Protein 5HYD (pdb70)

Nearest PDB structures (foldseek):
  5hyd-assembly1_A  TM=1.011E+00  e=3.038E-15  Homo sapiens
  5hyd-assembly1_B  TM=9.379E-01  e=7.187E-14  Homo sapiens
  2llt-assembly1_B  TM=8.221E-01  e=1.854E-07  Homo sapiens
  2llu-assembly1_A  TM=7.651E-01  e=1.278E-07  Homo sapiens
  2rgi-assembly1_B  TM=8.292E-01  e=1.339E-05  Homo sapiens

InterPro domains:
  IPR001751 S100/Calcium binding protein 7/8-like, conserved site [PS00303] (58-79)
  IPR002048 EF-hand domain [PS50222] (50-85)
  IPR002048 EF-hand domain [SM00054] (54-82)
  IPR011992 EF-hand domain pair [SSF47473] (3-92)
  IPR013787 S100/CaBP-9k-type, calcium binding, subdomain [PF01023] (5-49)
  IPR013787 S100/CaBP-9k-type, calcium binding, subdomain [SM01394] (5-47)
  IPR018247 EF-Hand 1, calcium-binding site [PS00018] (63-75)

Solvent-accessible surface area: 19650 Å² total; per-residue (Å²): 129,30,95,0,30,100,7,0,93,27,0,22,80,0,0,31,64,29,25,18,86,143,59,127,68,2,60,0,10,27,28,36,0,52,67,0,0,57,157,17,10,46,115,3,105,53,0,27,155,92,30,132,109,0,49,99,30,7,88,66,5,71,82,54,123,114,79,86,1,44,3,48,66,0,0,62,35,0,15,50,0,17,74,15,5,80,98,35,49,81,108,58,130,156,145,205,113,40,104,0,21,89,7,0,70,32,0,32,105,0,0,56,115,39,37,32,204,128,48,157,187,71,70,0,7,27,22,38,0,40,79,0,0,61,168,15,11,68,120,3,85,47,6,18,94,33,9,41,17,0,40,108,22,5,115,63,2,84,84,55,124,112,84,70,3,56,8,30,77,0,0,19,26,0,0,10,0,25,29,8,32,110,6,56,1,10,59,57,26,80,194,122,37,89,0,24,93,6,0,63,39,0,11,148,4,0,58,159,31,15,65,89,154,30,197,106,74,70,0,0,35,17,22,0,54,67,0,0,56,164,18,14,47,131,2,91,57,3,33,163,124,4,100,24,1,45,108,26,7,91,68,2,75,78,50,124,90,85,56,6,47,9,28,71,0,0,5,16,0,0,2,4,9,10,4,14,54,47,56,31,8,91,52,15,166,138,33,120,0,21,96,4,2,34,37,0,3,134,2,0,16,99,31,16,18,154,98,72,160,64,13,50,0,12,24,25,34,0,39,75,0,0,71,156,12,12,50,116,6,105,41,0,40,158,92,30,152,98,0,48,126,43,17,82,78,2,75,85,51,113,126,85,93,1,37,1,23,80,0,0,73,26,0,4,36,0,22,65,15,9,89,93,43,43,65,101,53,112,150,141,180

Foldseek 3Di:
DDPVVVVVVVVLVLVCVLADPPDDRQKHFLLSLLVSCVPPPDPLVVLCVVDVVNVVVNVVCVVRRGDMDGNVVSVVVVVVSNVSSVVVVVVVVVVD/DDPVVVVVVVLLVLQVVLADDVDDRQKHFLQSLLVSQCPPPPNLVVLCVVDVVSVVSSVVSVVRVGDMDGNVVSVVVVVVSVCSSPPPVVVVVVD/DDVVVVVVVVLQVLQCVLVPDPDPALKHFLLSLLVSCCPPDDPLVVLCVVDVVSVVSVVVSVVRVGDMDGNVVSVVVVVVCCVSSPVDPCPVPD/DDPVVVVVVVLQVLVCVLQDDDDDRQKAALLSLVVSQCPVDPPLVVLCVVFPVNVVVNVVSVVRRGDMDGNVRSVVVVVVSVVSVVVVVVVVVVVD

Structure (mmCIF, N/CA/C/O backbone):
data_5HYD
#
_entry.id   5HYD
#
_cell.length_a   34.326
_cell.length_b   96.948
_cell.length_c   115.572
_cell.angle_alpha   90.00
_cell.angle_beta   90.00
_cell.angle_gamma   90.00
#
_symmetry.space_group_name_H-M   'P 21 21 21'
#
loop_
_entity.id
_entity.type
_entity.pdbx_description
1 polymer 'Protein S100-Z'
2 water water
#
loop_
_atom_site.group_PDB
_atom_site.id
_atom_site.type_symbol
_atom_site.label_atom_id
_atom_site.label_alt_id
_atom_site.label_comp_id
_atom_site.label_asym_id
_atom_site.label_entity_id
_atom_site.label_seq_id
_atom_site.pdbx_PDB_ins_code
_atom_site.Cartn_x
_atom_site.Cartn_y
_atom_site.Cartn_z
_atom_site.occupancy
_atom_site.B_iso_or_equiv
_atom_site.auth_seq_id
_atom_site.auth_comp_id
_atom_site.auth_asym_id
_atom_site.auth_atom_id
_atom_site.pdbx_PDB_model_num
ATOM 1 N N . PRO A 1 2 ? 22.960 -39.253 -17.743 1.00 54.43 2 PRO A N 1
ATOM 2 C CA . PRO A 1 2 ? 24.304 -39.783 -17.492 1.00 53.18 2 PRO A CA 1
ATOM 3 C C . PRO A 1 2 ? 24.559 -40.005 -16.008 1.00 49.04 2 PRO A C 1
ATOM 4 O O . PRO A 1 2 ? 23.787 -39.523 -15.179 1.00 57.75 2 PRO A O 1
ATOM 8 N N . THR A 1 3 ? 25.624 -40.730 -15.678 1.00 51.92 3 THR A N 1
ATOM 9 C CA . THR A 1 3 ? 25.962 -40.967 -14.283 1.00 42.76 3 THR A CA 1
ATOM 10 C C . THR A 1 3 ? 26.552 -39.704 -13.662 1.00 46.78 3 THR A C 1
ATOM 11 O O . THR A 1 3 ? 26.736 -38.677 -14.318 1.00 37.98 3 THR A O 1
ATOM 15 N N . GLN A 1 4 ? 26.870 -39.801 -12.370 1.00 53.90 4 GLN A N 1
ATOM 16 C CA . GLN A 1 4 ? 27.444 -38.670 -11.652 1.00 48.95 4 GLN A CA 1
ATOM 17 C C . GLN A 1 4 ? 28.842 -38.348 -12.161 1.00 40.86 4 GLN A C 1
ATOM 18 O O . GLN A 1 4 ? 29.186 -37.175 -12.347 1.00 41.69 4 GLN A O 1
ATOM 24 N N . LEU A 1 5 ? 29.665 -39.375 -12.389 1.00 39.56 5 LEU A N 1
ATOM 25 C CA . LEU A 1 5 ? 31.016 -39.126 -12.879 1.00 42.87 5 LEU A CA 1
ATOM 26 C C . LEU A 1 5 ? 30.991 -38.473 -14.256 1.00 43.42 5 LEU A C 1
ATOM 27 O O . LEU A 1 5 ? 31.737 -37.522 -14.512 1.00 44.68 5 LEU A O 1
ATOM 32 N N . GLU A 1 6 ? 30.129 -38.961 -15.154 1.00 38.65 6 GLU A N 1
ATOM 33 C CA . GLU A 1 6 ? 30.082 -38.400 -16.500 1.00 35.89 6 GLU A CA 1
ATOM 34 C C . GLU A 1 6 ? 29.588 -36.958 -16.492 1.00 36.40 6 GLU A C 1
ATOM 35 O O . GLU A 1 6 ? 30.074 -36.133 -17.274 1.00 41.96 6 GLU A O 1
ATOM 41 N N . MET A 1 7 ? 28.638 -36.629 -15.615 1.00 38.46 7 MET A N 1
ATOM 42 C CA . MET A 1 7 ? 28.143 -35.257 -15.556 1.00 40.80 7 MET A CA 1
ATOM 43 C C . MET A 1 7 ? 29.195 -34.314 -14.981 1.00 42.20 7 MET A C 1
ATOM 44 O O . MET A 1 7 ? 29.304 -33.161 -15.413 1.00 44.16 7 MET A O 1
ATOM 49 N N . ALA A 1 8 ? 29.984 -34.789 -14.014 1.00 27.43 8 ALA A N 1
ATOM 50 C CA . ALA A 1 8 ? 31.091 -33.984 -13.508 1.00 36.06 8 ALA A CA 1
ATOM 51 C C . ALA A 1 8 ? 32.142 -33.771 -14.585 1.00 30.35 8 ALA A C 1
ATOM 52 O O . ALA A 1 8 ? 32.661 -32.661 -14.745 1.00 32.47 8 ALA A O 1
ATOM 54 N N . MET A 1 9 ? 32.469 -34.830 -15.331 1.00 35.12 9 MET A N 1
ATOM 55 C CA . MET A 1 9 ? 33.455 -34.724 -16.402 1.00 25.08 9 MET A CA 1
ATOM 56 C C . MET A 1 9 ? 32.980 -33.788 -17.504 1.00 33.51 9 MET A C 1
ATOM 57 O O . MET A 1 9 ? 33.772 -33.012 -18.051 1.00 38.86 9 MET A O 1
ATOM 62 N N . ASP A 1 10 ? 31.690 -33.850 -17.851 1.00 34.41 10 ASP A N 1
ATOM 63 C CA . ASP A 1 10 ? 31.160 -32.949 -18.869 1.00 40.90 10 ASP A CA 1
ATOM 64 C C . ASP A 1 10 ? 31.279 -31.499 -18.427 1.00 38.63 10 ASP A C 1
ATOM 65 O O . ASP A 1 10 ? 31.634 -30.620 -19.223 1.00 35.88 10 ASP A O 1
ATOM 70 N N . THR A 1 11 ? 30.988 -31.229 -17.156 1.00 34.44 11 THR A N 1
ATOM 71 C CA . THR A 1 11 ? 31.072 -29.862 -16.653 1.00 28.56 11 THR A CA 1
ATOM 72 C C . THR A 1 11 ? 32.500 -29.344 -16.710 1.00 25.06 11 THR A C 1
ATOM 73 O O . THR A 1 11 ? 32.739 -28.184 -17.071 1.00 31.23 11 THR A O 1
ATOM 77 N N . MET A 1 12 ? 33.471 -30.199 -16.403 1.00 24.43 12 MET A N 1
ATOM 78 C CA . MET A 1 12 ? 34.849 -29.740 -16.351 1.00 36.01 12 MET A CA 1
ATOM 79 C C . MET A 1 12 ? 35.433 -29.556 -17.747 1.00 29.55 12 MET A C 1
ATOM 80 O O . MET A 1 12 ? 36.220 -28.633 -17.980 1.00 36.67 12 MET A O 1
ATOM 85 N N . ILE A 1 13 ? 35.065 -30.423 -18.688 1.00 41.37 13 ILE A N 1
ATOM 86 C CA . ILE A 1 13 ? 35.530 -30.244 -20.061 1.00 24.36 13 ILE A CA 1
ATOM 87 C C . ILE A 1 13 ? 34.923 -28.983 -20.662 1.00 29.14 13 ILE A C 1
ATOM 88 O O . ILE A 1 13 ? 35.620 -28.187 -21.310 1.00 28.45 13 ILE A O 1
ATOM 93 N N . ARG A 1 14 ? 33.626 -28.772 -20.441 1.00 24.64 14 ARG A N 1
ATOM 94 C CA . ARG A 1 14 ? 32.973 -27.534 -20.857 1.00 33.07 14 ARG A CA 1
ATOM 95 C C . ARG A 1 14 ? 33.688 -26.313 -20.288 1.00 37.62 14 ARG A C 1
ATOM 96 O O . ARG A 1 14 ? 34.027 -25.377 -21.023 1.00 44.24 14 ARG A O 1
ATOM 104 N N . ILE A 1 15 ? 33.923 -26.300 -18.973 1.00 37.61 15 ILE A N 1
ATOM 105 C CA . ILE A 1 15 ? 34.536 -25.130 -18.345 1.00 38.75 15 ILE A CA 1
ATOM 106 C C . ILE A 1 15 ? 35.964 -24.947 -18.847 1.00 25.39 15 ILE A C 1
ATOM 107 O O . ILE A 1 15 ? 36.438 -23.819 -19.023 1.00 42.28 15 ILE A O 1
ATOM 112 N N . PHE A 1 16 ? 36.667 -26.051 -19.089 1.00 25.05 16 PHE A N 1
ATOM 113 C CA . PHE A 1 16 ? 38.015 -25.978 -19.643 1.00 32.83 16 PHE A CA 1
ATOM 114 C C . PHE A 1 16 ? 38.012 -25.248 -20.982 1.00 47.12 16 PHE A C 1
ATOM 115 O O . PHE A 1 16 ? 38.781 -24.302 -21.191 1.00 49.82 16 PHE A O 1
ATOM 123 N N . HIS A 1 17 ? 37.130 -25.656 -21.894 1.00 31.53 17 HIS A N 1
ATOM 124 C CA . HIS A 1 17 ? 37.149 -25.099 -23.240 1.00 42.35 17 HIS A CA 1
ATOM 125 C C . HIS A 1 17 ? 36.433 -23.765 -23.345 1.00 43.24 17 HIS A C 1
ATOM 126 O O . HIS A 1 17 ? 36.538 -23.111 -24.388 1.00 57.22 17 HIS A O 1
ATOM 133 N N . ARG A 1 18 ? 35.723 -23.344 -22.296 1.00 42.55 18 ARG A N 1
ATOM 134 C CA . ARG A 1 18 ? 35.196 -21.984 -22.261 1.00 38.96 18 ARG A CA 1
ATOM 135 C C . ARG A 1 18 ? 36.319 -20.956 -22.320 1.00 38.40 18 ARG A C 1
ATOM 136 O O . ARG A 1 18 ? 36.127 -19.849 -22.837 1.00 47.16 18 ARG A O 1
ATOM 144 N N . TYR A 1 19 ? 37.496 -21.306 -21.809 1.00 42.10 19 TYR A N 1
ATOM 145 C CA . TYR A 1 19 ? 38.632 -20.398 -21.764 1.00 39.32 19 TYR A CA 1
ATOM 146 C C . TYR A 1 19 ? 39.680 -20.730 -22.818 1.00 36.54 19 TYR A C 1
ATOM 147 O O . TYR A 1 19 ? 40.747 -20.106 -22.840 1.00 48.17 19 TYR A O 1
ATOM 156 N N . SER A 1 20 ? 39.381 -21.674 -23.710 1.00 50.24 20 SER A N 1
ATOM 157 C CA . SER A 1 20 ? 40.302 -22.068 -24.768 1.00 60.17 20 SER A CA 1
ATOM 158 C C . SER A 1 20 ? 40.295 -21.063 -25.912 1.00 56.33 20 SER A C 1
ATOM 159 O O . SER A 1 20 ? 39.248 -20.527 -26.283 1.00 53.57 20 SER A O 1
ATOM 162 N N . GLY A 1 21 ? 41.478 -20.814 -26.470 1.00 73.48 21 GLY A N 1
ATOM 163 C CA . GLY A 1 21 ? 41.564 -20.035 -27.689 1.00 90.96 21 GLY A CA 1
ATOM 164 C C . GLY A 1 21 ? 41.078 -20.826 -28.889 1.00 96.61 21 GLY A C 1
ATOM 165 O O . GLY A 1 21 ? 41.191 -22.051 -28.947 1.00 98.66 21 GLY A O 1
ATOM 166 N N . LYS A 1 22 ? 40.527 -20.104 -29.869 1.00 98.30 22 LYS A N 1
ATOM 167 C CA . LYS A 1 22 ? 39.859 -20.757 -30.991 1.00 96.47 22 LYS A CA 1
ATOM 168 C C . LYS A 1 22 ? 40.830 -21.467 -31.923 1.00 96.31 22 LYS A C 1
ATOM 169 O O . LYS A 1 22 ? 40.400 -22.307 -32.723 1.00 95.70 22 LYS A O 1
ATOM 175 N N . GLU A 1 23 ? 42.122 -21.156 -31.828 1.00 102.17 23 GLU A N 1
ATOM 176 C CA . GLU A 1 23 ? 43.141 -21.761 -32.673 1.00 109.63 23 GLU A CA 1
ATOM 177 C C . GLU A 1 23 ? 43.856 -22.926 -32.010 1.00 100.24 23 GLU A C 1
ATOM 178 O O . GLU A 1 23 ? 44.578 -23.659 -32.694 1.00 107.39 23 GLU A O 1
ATOM 184 N N . ARG A 1 24 ? 43.662 -23.124 -30.712 1.00 85.42 24 ARG A N 1
ATOM 185 C CA . ARG A 1 24 ? 44.447 -24.094 -29.972 1.00 78.76 24 ARG A CA 1
ATOM 186 C C . ARG A 1 24 ? 43.921 -25.504 -30.174 1.00 72.98 24 ARG A C 1
ATOM 187 O O . ARG A 1 24 ? 42.711 -25.720 -30.301 1.00 67.20 24 ARG A O 1
ATOM 195 N N . LYS A 1 25 ? 44.848 -26.461 -30.204 1.00 74.53 25 LYS A N 1
ATOM 196 C CA . LYS A 1 25 ? 44.490 -27.872 -30.167 1.00 82.10 25 LYS A CA 1
ATOM 197 C C . LYS A 1 25 ? 43.605 -28.147 -28.958 1.00 88.99 25 LYS A C 1
ATOM 198 O O . LYS A 1 25 ? 43.887 -27.682 -27.851 1.00 106.88 25 LYS A O 1
ATOM 204 N N . ARG A 1 26 ? 42.524 -28.896 -29.178 1.00 69.03 26 ARG A N 1
ATOM 205 C CA . ARG A 1 26 ? 41.593 -29.197 -28.100 1.00 60.38 26 ARG A CA 1
ATOM 206 C C . ARG A 1 26 ? 42.314 -29.867 -26.935 1.00 66.96 26 ARG A C 1
ATOM 207 O O . ARG A 1 26 ? 43.303 -30.584 -27.116 1.00 72.77 26 ARG A O 1
ATOM 215 N N . PHE A 1 27 ? 41.805 -29.606 -25.728 1.00 56.99 27 PHE A N 1
ATOM 216 C CA . PHE A 1 27 ? 42.351 -30.113 -24.469 1.00 53.35 27 PHE A CA 1
ATOM 217 C C . PHE A 1 27 ? 43.718 -29.508 -24.149 1.00 50.51 27 PHE A C 1
ATOM 218 O O . PHE A 1 27 ? 44.556 -30.144 -23.502 1.00 44.95 27 PHE A O 1
ATOM 226 N N . LYS A 1 28 ? 43.947 -28.273 -24.597 1.00 40.93 28 LYS A N 1
ATOM 227 C CA . LYS A 1 28 ? 45.133 -27.510 -24.241 1.00 45.42 28 LYS A CA 1
ATOM 228 C C . LYS A 1 28 ? 44.733 -26.061 -24.001 1.00 43.80 28 LYS A C 1
ATOM 229 O O . LYS A 1 28 ? 43.792 -25.548 -24.612 1.00 40.56 28 LYS A O 1
ATOM 235 N N . LEU A 1 29 ? 45.446 -25.411 -23.087 1.00 46.72 29 LEU A N 1
ATOM 236 C CA . LEU A 1 29 ? 45.258 -23.994 -22.809 1.00 47.75 29 LEU A CA 1
ATOM 237 C C . LEU A 1 29 ? 46.615 -23.327 -22.696 1.00 42.05 29 LEU A C 1
ATOM 238 O O . LEU A 1 29 ? 47.619 -23.980 -22.405 1.00 45.44 29 LEU A O 1
ATOM 243 N N . SER A 1 30 ? 46.629 -22.014 -22.906 1.00 33.41 30 SER A N 1
ATOM 244 C CA . SER A 1 30 ? 47.785 -21.232 -22.504 1.00 54.87 30 SER A CA 1
ATOM 245 C C . SER A 1 30 ? 47.691 -20.909 -21.018 1.00 52.18 30 SER A C 1
ATOM 246 O O . SER A 1 30 ? 46.600 -20.816 -20.447 1.00 44.11 30 SER A O 1
ATOM 249 N N . LYS A 1 31 ? 48.850 -20.769 -20.377 1.00 49.88 31 LYS A N 1
ATOM 250 C CA . LYS A 1 31 ? 48.845 -20.491 -18.948 1.00 47.26 31 LYS A CA 1
ATOM 251 C C . LYS A 1 31 ? 48.139 -19.182 -18.635 1.00 44.04 31 LYS A C 1
ATOM 252 O O . LYS A 1 31 ? 47.515 -19.067 -17.573 1.00 41.81 31 LYS A O 1
ATOM 258 N N . GLY A 1 32 ? 48.194 -18.208 -19.545 1.00 40.58 32 GLY A N 1
ATOM 259 C CA . GLY A 1 32 ? 47.400 -17.005 -19.365 1.00 36.01 32 GLY A CA 1
ATOM 260 C C . GLY A 1 32 ? 45.908 -17.305 -19.307 1.00 47.94 32 GLY A C 1
ATOM 261 O O . GLY A 1 32 ? 45.190 -16.783 -18.453 1.00 43.26 32 GLY A O 1
ATOM 262 N N . GLU A 1 33 ? 45.435 -18.159 -20.218 1.00 38.16 33 GLU A N 1
ATOM 263 C CA . GLU A 1 33 ? 44.023 -18.543 -20.211 1.00 43.10 33 GLU A CA 1
ATOM 264 C C . GLU A 1 33 ? 43.679 -19.346 -18.963 1.00 40.32 33 GLU A C 1
ATOM 265 O O . GLU A 1 33 ? 42.593 -19.185 -18.391 1.00 34.29 33 GLU A O 1
ATOM 271 N N . LEU A 1 34 ? 44.593 -20.218 -18.527 1.00 39.21 34 LEU A N 1
ATOM 272 C CA . LEU A 1 34 ? 44.396 -20.950 -17.281 1.00 37.62 34 LEU A CA 1
ATOM 273 C C . LEU A 1 34 ? 44.216 -20.000 -16.105 1.00 42.20 34 LEU A C 1
ATOM 274 O O . LEU A 1 34 ? 43.338 -20.205 -15.259 1.00 32.97 34 LEU A O 1
ATOM 279 N N . LYS A 1 35 ? 45.046 -18.958 -16.031 1.00 30.45 35 LYS A N 1
ATOM 280 C CA . LYS A 1 35 ? 44.927 -17.991 -14.945 1.00 42.18 35 LYS A CA 1
ATOM 281 C C . LYS A 1 35 ? 43.562 -17.318 -14.954 1.00 41.98 35 LYS A C 1
ATOM 282 O O . LYS A 1 35 ? 42.930 -17.162 -13.903 1.00 44.66 35 LYS A O 1
ATOM 288 N N . LEU A 1 36 ? 43.088 -16.910 -16.130 1.00 45.31 36 LEU A N 1
ATOM 289 C CA . LEU A 1 36 ? 41.755 -16.325 -16.205 1.00 45.60 36 LEU A CA 1
ATOM 290 C C . LEU A 1 36 ? 40.699 -17.321 -15.745 1.00 38.60 36 LEU A C 1
ATOM 291 O O . LEU A 1 36 ? 39.733 -16.947 -15.068 1.00 34.88 36 LEU A O 1
ATOM 296 N N . LEU A 1 37 ? 40.875 -18.595 -16.095 1.00 29.14 37 LEU A N 1
ATOM 297 C CA . LEU A 1 37 ? 39.952 -19.635 -15.650 1.00 32.35 37 LEU A CA 1
ATOM 298 C C . LEU A 1 37 ? 39.864 -19.672 -14.127 1.00 36.91 37 LEU A C 1
ATOM 299 O O . LEU A 1 37 ? 38.769 -19.707 -13.553 1.00 31.61 37 LEU A O 1
ATOM 304 N N . LEU A 1 38 ? 41.014 -19.652 -13.451 1.00 28.55 38 LEU A N 1
ATOM 305 C CA . LEU A 1 38 ? 41.008 -19.753 -11.995 1.00 27.64 38 LEU A CA 1
ATOM 306 C C . LEU A 1 38 ? 40.346 -18.541 -11.355 1.00 34.26 38 LEU A C 1
ATOM 307 O O . LEU A 1 38 ? 39.566 -18.686 -10.405 1.00 28.32 38 LEU A O 1
ATOM 312 N N . GLN A 1 39 ? 40.634 -17.340 -11.863 1.00 29.27 39 GLN A N 1
ATOM 313 C CA . GLN A 1 39 ? 40.049 -16.134 -11.285 1.00 30.09 39 GLN A CA 1
ATOM 314 C C . GLN A 1 39 ? 38.533 -16.108 -11.424 1.00 37.81 39 GLN A C 1
ATOM 315 O O . GLN A 1 39 ? 37.849 -15.462 -10.621 1.00 32.42 39 GLN A O 1
ATOM 321 N N . ARG A 1 40 ? 37.991 -16.788 -12.431 1.00 39.58 40 ARG A N 1
ATOM 322 C CA . ARG A 1 40 ? 36.563 -16.737 -12.712 1.00 40.73 40 ARG A CA 1
ATOM 323 C C . ARG A 1 40 ? 35.803 -17.970 -12.244 1.00 37.89 40 ARG A C 1
ATOM 324 O O . ARG A 1 40 ? 34.590 -17.887 -12.029 1.00 39.69 40 ARG A O 1
ATOM 332 N N . GLU A 1 41 ? 36.467 -19.114 -12.096 1.00 27.81 41 GLU A N 1
ATOM 333 C CA . GLU A 1 41 ? 35.774 -20.373 -11.854 1.00 27.79 41 GLU A CA 1
ATOM 334 C C . GLU A 1 41 ? 36.014 -20.945 -10.464 1.00 39.09 41 GLU A C 1
ATOM 335 O O . GLU A 1 41 ? 35.401 -21.961 -10.120 1.00 32.93 41 GLU A O 1
ATOM 341 N N . LEU A 1 42 ? 36.884 -20.338 -9.658 1.00 29.16 42 LEU A N 1
ATOM 342 C CA . LEU A 1 42 ? 37.076 -20.753 -8.275 1.00 37.28 42 LEU A CA 1
ATOM 343 C C . LEU A 1 42 ? 36.508 -19.702 -7.328 1.00 37.91 42 LEU A C 1
ATOM 344 O O . LEU A 1 42 ? 36.482 -18.508 -7.640 1.00 41.77 42 LEU A O 1
ATOM 349 N N . THR A 1 43 ? 36.062 -20.166 -6.162 1.00 33.90 43 THR A N 1
ATOM 350 C CA . THR A 1 43 ? 35.401 -19.308 -5.182 1.00 34.93 43 THR A CA 1
ATOM 351 C C . THR A 1 43 ? 36.402 -18.346 -4.554 1.00 32.20 43 THR A C 1
ATOM 352 O O . THR A 1 43 ? 37.387 -18.780 -3.947 1.00 34.27 43 THR A O 1
ATOM 356 N N . GLU A 1 44 ? 36.149 -17.045 -4.703 1.00 36.71 44 GLU A N 1
ATOM 357 C CA . GLU A 1 44 ? 36.940 -15.989 -4.064 1.00 35.90 44 GLU A CA 1
ATOM 358 C C . GLU A 1 44 ? 38.436 -16.204 -4.273 1.00 41.73 44 GLU A C 1
ATOM 359 O O . GLU A 1 44 ? 39.236 -16.151 -3.334 1.00 40.65 44 GLU A O 1
ATOM 365 N N . PHE A 1 45 ? 38.815 -16.454 -5.530 1.00 40.50 45 PHE A N 1
ATOM 366 C CA . PHE A 1 45 ? 40.193 -16.841 -5.808 1.00 28.88 45 PHE A CA 1
ATOM 367 C C . PHE A 1 45 ? 41.165 -15.696 -5.576 1.00 36.63 45 PHE A C 1
ATOM 368 O O . PHE A 1 45 ? 42.300 -15.931 -5.144 1.00 32.78 45 PHE A O 1
ATOM 376 N N . LEU A 1 46 ? 40.751 -14.463 -5.864 1.00 36.73 46 LEU A N 1
ATOM 377 C CA . LEU A 1 46 ? 41.635 -13.323 -5.650 1.00 42.82 46 LEU A CA 1
ATOM 378 C C . LEU A 1 46 ? 41.937 -13.127 -4.173 1.00 39.81 46 LEU A C 1
ATOM 379 O O . LEU A 1 46 ? 43.066 -12.778 -3.808 1.00 46.20 46 LEU A O 1
ATOM 384 N N . SER A 1 47 ? 40.940 -13.321 -3.309 1.00 41.87 47 SER A N 1
ATOM 385 C CA . SER A 1 47 ? 41.208 -13.286 -1.875 1.00 38.72 47 SER A CA 1
ATOM 386 C C . SER A 1 47 ? 42.172 -14.400 -1.489 1.00 45.67 47 SER A C 1
ATOM 387 O O . SER A 1 47 ? 43.181 -14.158 -0.818 1.00 31.06 47 SER A O 1
ATOM 390 N N . CYS A 1 48 ? 41.886 -15.629 -1.936 1.00 32.50 48 CYS A N 1
ATOM 391 C CA . CYS A 1 48 ? 42.730 -16.770 -1.594 1.00 41.04 48 CYS A CA 1
ATOM 392 C C . CYS A 1 48 ? 44.165 -16.563 -2.061 1.00 34.95 48 CYS A C 1
ATOM 393 O O . CYS A 1 48 ? 45.113 -16.861 -1.326 1.00 37.18 48 CYS A O 1
ATOM 396 N N . GLN A 1 49 ? 44.350 -16.037 -3.272 1.00 40.96 49 GLN A N 1
ATOM 397 C CA . GLN A 1 49 ? 45.689 -15.981 -3.846 1.00 31.15 49 GLN A CA 1
ATOM 398 C C . GLN A 1 49 ? 46.545 -14.891 -3.216 1.00 49.01 49 GLN A C 1
ATOM 399 O O . GLN A 1 49 ? 47.768 -15.038 -3.128 1.00 42.82 49 GLN A O 1
ATOM 405 N N . LYS A 1 50 ? 45.935 -13.812 -2.754 1.00 51.52 50 LYS A N 1
ATOM 406 C CA . LYS A 1 50 ? 46.699 -12.743 -2.136 1.00 62.69 50 LYS A CA 1
ATOM 407 C C . LYS A 1 50 ? 47.121 -13.074 -0.703 1.00 63.63 50 LYS A C 1
ATOM 408 O O . LYS A 1 50 ? 48.140 -12.555 -0.233 1.00 57.25 50 LYS A O 1
ATOM 414 N N . GLU A 1 51 ? 46.397 -13.957 -0.012 1.00 57.36 51 GLU A N 1
ATOM 415 C CA . GLU A 1 51 ? 46.695 -14.276 1.380 1.00 49.90 51 GLU A CA 1
ATOM 416 C C . GLU A 1 51 ? 47.468 -15.579 1.566 1.00 48.82 51 GLU A C 1
ATOM 417 O O . GLU A 1 51 ? 47.894 -15.871 2.690 1.00 70.60 51 GLU A O 1
ATOM 423 N N . THR A 1 52 ? 47.666 -16.359 0.507 1.00 42.29 52 THR A N 1
ATOM 424 C CA . THR A 1 52 ? 48.307 -17.669 0.587 1.00 40.73 52 THR A CA 1
ATOM 425 C C . THR A 1 52 ? 49.531 -17.671 -0.323 1.00 47.89 52 THR A C 1
ATOM 426 O O . THR A 1 52 ? 49.396 -17.553 -1.548 1.00 45.59 52 THR A O 1
ATOM 430 N N . GLN A 1 53 ? 50.721 -17.812 0.276 1.00 53.56 53 GLN A N 1
ATOM 431 C CA . GLN A 1 53 ? 51.967 -17.769 -0.488 1.00 44.40 53 GLN A CA 1
ATOM 432 C C . GLN A 1 53 ? 51.987 -18.820 -1.591 1.00 32.33 53 GLN A C 1
ATOM 433 O O . GLN A 1 53 ? 52.455 -18.561 -2.703 1.00 47.40 53 GLN A O 1
ATOM 439 N N . LEU A 1 54 ? 51.486 -20.016 -1.292 1.00 40.94 54 LEU A N 1
ATOM 440 C CA . LEU A 1 54 ? 51.496 -21.105 -2.264 1.00 32.95 54 LEU A CA 1
ATOM 441 C C . LEU A 1 54 ? 50.683 -20.760 -3.509 1.00 42.95 54 LEU A C 1
ATOM 442 O O . LEU A 1 54 ? 51.155 -20.937 -4.637 1.00 37.61 54 LEU A O 1
ATOM 447 N N . VAL A 1 55 ? 49.446 -20.286 -3.329 1.00 36.13 55 VAL A N 1
ATOM 448 C CA . VAL A 1 55 ? 48.628 -19.921 -4.481 1.00 29.76 55 VAL A CA 1
ATOM 449 C C . VAL A 1 55 ? 49.243 -18.741 -5.211 1.00 35.65 55 VAL A C 1
ATOM 450 O O . VAL A 1 55 ? 49.196 -18.669 -6.446 1.00 35.50 55 VAL A O 1
ATOM 454 N N . ASP A 1 56 ? 49.844 -17.809 -4.471 1.00 38.75 56 ASP A N 1
ATOM 455 C CA . ASP A 1 56 ? 50.503 -16.676 -5.107 1.00 51.18 56 ASP A CA 1
ATOM 456 C C . ASP A 1 56 ? 51.657 -17.126 -5.998 1.00 42.33 56 ASP A C 1
ATOM 457 O O . ASP A 1 56 ? 51.796 -16.645 -7.128 1.00 40.52 56 ASP A O 1
ATOM 462 N N . LYS A 1 57 ? 52.497 -18.049 -5.518 1.00 41.01 57 LYS A N 1
ATOM 463 C CA . LYS A 1 57 ? 53.643 -18.450 -6.331 1.00 45.59 57 LYS A CA 1
ATOM 464 C C . LYS A 1 57 ? 53.207 -19.240 -7.556 1.00 34.22 57 LYS A C 1
ATOM 465 O O . LYS A 1 57 ? 53.820 -19.117 -8.624 1.00 52.10 57 LYS A O 1
ATOM 471 N N . ILE A 1 58 ? 52.147 -20.037 -7.433 1.00 37.43 58 ILE A N 1
ATOM 472 C CA . ILE A 1 58 ? 51.604 -20.738 -8.593 1.00 32.25 58 ILE A CA 1
ATOM 473 C C . ILE A 1 58 ? 51.130 -19.737 -9.642 1.00 37.28 58 ILE A C 1
ATOM 474 O O . ILE A 1 58 ? 51.424 -19.870 -10.836 1.00 36.31 58 ILE A O 1
ATOM 479 N N . VAL A 1 59 ? 50.391 -18.712 -9.208 1.00 38.73 59 VAL A N 1
ATOM 480 C CA . VAL A 1 59 ? 49.789 -17.777 -10.152 1.00 39.37 59 VAL A CA 1
ATOM 481 C C . VAL A 1 59 ? 50.847 -16.906 -10.820 1.00 45.38 59 VAL A C 1
ATOM 482 O O . VAL A 1 59 ? 50.724 -16.569 -12.005 1.00 43.41 59 VAL A O 1
ATOM 486 N N . GLN A 1 60 ? 51.904 -16.534 -10.093 1.00 35.93 60 GLN A N 1
ATOM 487 C CA . GLN A 1 60 ? 52.941 -15.710 -10.706 1.00 47.29 60 GLN A CA 1
ATOM 488 C C . GLN A 1 60 ? 53.748 -16.497 -11.733 1.00 49.76 60 GLN A C 1
ATOM 489 O O . GLN A 1 60 ? 54.286 -15.908 -12.677 1.00 68.88 60 GLN A O 1
ATOM 495 N N . ASP A 1 61 ? 53.835 -17.821 -11.578 1.00 43.30 61 ASP A N 1
ATOM 496 C CA . ASP A 1 61 ? 54.476 -18.633 -12.607 1.00 59.60 61 ASP A CA 1
ATOM 497 C C . ASP A 1 61 ? 53.624 -18.685 -13.867 1.00 47.84 61 ASP A C 1
ATOM 498 O O . ASP A 1 61 ? 54.153 -18.736 -14.984 1.00 47.27 61 ASP A O 1
ATOM 503 N N . LEU A 1 62 ? 52.301 -18.690 -13.702 1.00 39.97 62 LEU A N 1
ATOM 504 C CA . LEU A 1 62 ? 51.410 -18.589 -14.851 1.00 37.84 62 LEU A CA 1
ATOM 505 C C . LEU A 1 62 ? 51.639 -17.280 -15.596 1.00 43.22 62 LEU A C 1
ATOM 506 O O . LEU A 1 62 ? 51.551 -17.232 -16.828 1.00 51.47 62 LEU A O 1
ATOM 511 N N . ASP A 1 63 ? 51.954 -16.210 -14.863 1.00 44.52 63 ASP A N 1
ATOM 512 C CA . ASP A 1 63 ? 52.228 -14.924 -15.496 1.00 61.54 63 ASP A CA 1
ATOM 513 C C . ASP A 1 63 ? 53.559 -14.940 -16.238 1.00 62.63 63 ASP A C 1
ATOM 514 O O . ASP A 1 63 ? 53.675 -14.370 -17.330 1.00 65.65 63 ASP A O 1
ATOM 519 N N . ALA A 1 64 ? 54.577 -15.579 -15.657 1.00 58.36 64 ALA A N 1
ATOM 520 C CA . ALA A 1 64 ? 55.905 -15.564 -16.261 1.00 49.73 64 ALA A CA 1
ATOM 521 C C . ALA A 1 64 ? 55.929 -16.320 -17.585 1.00 61.82 64 ALA A C 1
ATOM 522 O O . ALA A 1 64 ? 56.632 -15.919 -18.520 1.00 69.67 64 ALA A O 1
ATOM 524 N N . ASN A 1 65 ? 55.169 -17.408 -17.689 1.00 61.86 65 ASN A N 1
ATOM 525 C CA . ASN A 1 65 ? 55.113 -18.230 -18.893 1.00 67.99 65 ASN A CA 1
ATOM 526 C C . ASN A 1 65 ? 53.715 -18.229 -19.497 1.00 62.35 65 ASN A C 1
ATOM 527 O O . ASN A 1 65 ? 53.192 -19.275 -19.888 1.00 70.16 65 ASN A O 1
ATOM 532 N N . LYS A 1 66 ? 53.100 -17.046 -19.601 1.00 58.32 66 LYS A N 1
ATOM 533 C CA . LYS A 1 66 ? 51.684 -16.958 -19.952 1.00 57.42 66 LYS A CA 1
ATOM 534 C C . LYS A 1 66 ? 51.372 -17.540 -21.326 1.00 67.27 66 LYS A C 1
ATOM 535 O O . LYS A 1 66 ? 50.214 -17.889 -21.589 1.00 62.71 66 LYS A O 1
ATOM 541 N N . ASP A 1 67 ? 52.369 -17.666 -22.202 1.00 69.10 67 ASP A N 1
ATOM 542 C CA . ASP A 1 67 ? 52.134 -18.176 -23.547 1.00 69.06 67 ASP A CA 1
ATOM 543 C C . ASP A 1 67 ? 52.446 -19.658 -23.702 1.00 58.61 67 ASP A C 1
ATOM 544 O O . ASP A 1 67 ? 52.030 -20.257 -24.701 1.00 55.26 67 ASP A O 1
ATOM 549 N N . ASN A 1 68 ? 53.166 -20.257 -22.753 1.00 48.71 68 ASN A N 1
ATOM 550 C CA . ASN A 1 68 ? 53.305 -21.706 -22.734 1.00 51.34 68 ASN A CA 1
ATOM 551 C C . ASN A 1 68 ? 51.937 -22.355 -22.573 1.00 65.87 68 ASN A C 1
ATOM 552 O O . ASN A 1 68 ? 51.019 -21.785 -21.974 1.00 66.73 68 ASN A O 1
ATOM 557 N N . GLU A 1 69 ? 51.801 -23.560 -23.114 1.00 64.76 69 GLU A N 1
ATOM 558 C CA . GLU A 1 69 ? 50.517 -24.239 -23.109 1.00 61.01 69 GLU A CA 1
ATOM 559 C C . GLU A 1 69 ? 50.485 -25.346 -22.062 1.00 66.00 69 GLU A C 1
ATOM 560 O O . GLU A 1 69 ? 51.493 -25.992 -21.776 1.00 82.81 69 GLU A O 1
ATOM 566 N N . VAL A 1 70 ? 49.312 -25.549 -21.478 1.00 57.57 70 VAL A N 1
ATOM 567 C CA . VAL A 1 70 ? 49.105 -26.620 -20.511 1.00 48.25 70 VAL A CA 1
ATOM 568 C C . VAL A 1 70 ? 48.107 -27.612 -21.096 1.00 39.00 70 VAL A C 1
ATOM 569 O O . VAL A 1 70 ? 47.203 -27.238 -21.843 1.00 47.79 70 VAL A O 1
ATOM 573 N N . ASP A 1 71 ? 48.286 -28.884 -20.758 1.00 40.89 71 ASP A N 1
ATOM 574 C CA . ASP A 1 71 ? 47.355 -29.912 -21.190 1.00 50.32 71 ASP A CA 1
ATOM 575 C C . ASP A 1 71 ? 46.294 -30.134 -20.111 1.00 52.41 71 ASP A C 1
ATOM 576 O O . ASP A 1 71 ? 46.298 -29.503 -19.049 1.00 47.40 71 ASP A O 1
ATOM 581 N N . PHE A 1 72 ? 45.364 -31.048 -20.390 1.00 49.74 72 PHE A N 1
ATOM 582 C CA . PHE A 1 72 ? 44.278 -31.313 -19.455 1.00 43.97 72 PHE A CA 1
ATOM 583 C C . PHE A 1 72 ? 44.796 -31.880 -18.139 1.00 41.01 72 PHE A C 1
ATOM 584 O O . PHE A 1 72 ? 44.256 -31.567 -17.071 1.00 42.01 72 PHE A O 1
ATOM 592 N N . ASN A 1 73 ? 45.847 -32.701 -18.192 1.00 33.96 73 ASN A N 1
ATOM 593 C CA . ASN A 1 73 ? 46.408 -33.280 -16.974 1.00 44.83 73 ASN A CA 1
ATOM 594 C C . ASN A 1 73 ? 46.958 -32.197 -16.050 1.00 46.97 73 ASN A C 1
ATOM 595 O O . ASN A 1 73 ? 46.724 -32.220 -14.835 1.00 36.83 73 ASN A O 1
ATOM 600 N N . GLU A 1 74 ? 47.709 -31.243 -16.606 1.00 32.75 74 GLU A N 1
ATOM 601 C CA . GLU A 1 74 ? 48.285 -30.196 -15.770 1.00 34.10 74 GLU A CA 1
ATOM 602 C C . GLU A 1 74 ? 47.195 -29.325 -15.175 1.00 34.14 74 GLU A C 1
ATOM 603 O O . GLU A 1 74 ? 47.256 -28.962 -13.994 1.00 34.10 74 GLU A O 1
ATOM 609 N N . PHE A 1 75 ? 46.180 -29.001 -15.976 1.00 36.11 75 PHE A N 1
ATOM 610 C CA . PHE A 1 75 ? 45.026 -28.264 -15.484 1.00 39.88 75 PHE A CA 1
ATOM 611 C C . PHE A 1 75 ? 44.373 -28.983 -14.306 1.00 40.24 75 PHE A C 1
ATOM 612 O O . PHE A 1 75 ? 44.019 -28.349 -13.305 1.00 30.00 75 PHE A O 1
ATOM 620 N N . VAL A 1 76 ? 44.234 -30.312 -14.390 1.00 32.30 76 VAL A N 1
ATOM 621 C CA . VAL A 1 76 ? 43.598 -31.056 -13.303 1.00 38.69 76 VAL A CA 1
ATOM 622 C C . VAL A 1 76 ? 44.477 -31.038 -12.058 1.00 36.78 76 VAL A C 1
ATOM 623 O O . VAL A 1 76 ? 43.976 -30.945 -10.931 1.00 29.08 76 VAL A O 1
ATOM 627 N N . VAL A 1 77 ? 45.798 -31.114 -12.236 1.00 31.88 77 VAL A N 1
ATOM 628 C CA . VAL A 1 77 ? 46.701 -31.017 -11.092 1.00 29.70 77 VAL A CA 1
ATOM 629 C C . VAL A 1 77 ? 46.521 -29.678 -10.384 1.00 33.98 77 VAL A C 1
ATOM 630 O O . VAL A 1 77 ? 46.351 -29.627 -9.160 1.00 28.93 77 VAL A O 1
ATOM 634 N N . MET A 1 78 ? 46.528 -28.578 -11.151 1.00 33.99 78 MET A N 1
ATOM 635 C CA . MET A 1 78 ? 46.449 -27.241 -10.562 1.00 38.85 78 MET A CA 1
ATOM 636 C C . MET A 1 78 ? 45.138 -27.032 -9.818 1.00 26.35 78 MET A C 1
ATOM 637 O O . MET A 1 78 ? 45.137 -26.604 -8.660 1.00 38.63 78 MET A O 1
ATOM 642 N N . VAL A 1 79 ? 44.008 -27.286 -10.484 1.00 28.90 79 VAL A N 1
ATOM 643 C CA . VAL A 1 79 ? 42.706 -27.074 -9.853 1.00 30.81 79 VAL A CA 1
ATOM 644 C C . VAL A 1 79 ? 42.609 -27.854 -8.551 1.00 27.03 79 VAL A C 1
ATOM 645 O O . VAL A 1 79 ? 42.200 -27.320 -7.514 1.00 28.40 79 VAL A O 1
ATOM 649 N N . ALA A 1 80 ? 42.985 -29.131 -8.584 1.00 27.65 80 ALA A N 1
ATOM 650 C CA . ALA A 1 80 ? 42.896 -29.956 -7.385 1.00 29.88 80 ALA A CA 1
ATOM 651 C C . ALA A 1 80 ? 43.770 -29.403 -6.267 1.00 33.95 80 ALA A C 1
ATOM 652 O O . ALA A 1 80 ? 43.360 -29.386 -5.100 1.00 29.47 80 ALA A O 1
ATOM 654 N N . ALA A 1 81 ? 44.979 -28.947 -6.600 1.00 34.12 81 ALA A N 1
ATOM 655 C CA . ALA A 1 81 ? 45.862 -28.401 -5.574 1.00 26.60 81 ALA A CA 1
ATOM 656 C C . ALA A 1 81 ? 45.336 -27.072 -5.047 1.00 32.26 81 ALA A C 1
ATOM 657 O O . ALA A 1 81 ? 45.367 -26.819 -3.835 1.00 28.18 81 ALA A O 1
ATOM 659 N N . LEU A 1 82 ? 44.823 -26.225 -5.941 1.00 26.11 82 LEU A N 1
ATOM 660 C CA . LEU A 1 82 ? 44.366 -24.896 -5.547 1.00 30.32 82 LEU A CA 1
ATOM 661 C C . LEU A 1 82 ? 43.115 -24.963 -4.679 1.00 27.93 82 LEU A C 1
ATOM 662 O O . LEU A 1 82 ? 43.017 -24.248 -3.673 1.00 29.21 82 LEU A O 1
ATOM 667 N N . THR A 1 83 ? 42.145 -25.807 -5.052 1.00 27.65 83 THR A N 1
ATOM 668 C CA . THR A 1 83 ? 40.949 -25.979 -4.227 1.00 30.79 83 THR A CA 1
ATOM 669 C C . THR A 1 83 ? 41.303 -26.465 -2.826 1.00 35.27 83 THR A C 1
ATOM 670 O O . THR A 1 83 ? 40.718 -26.006 -1.837 1.00 48.55 83 THR A O 1
ATOM 674 N N . VAL A 1 84 ? 42.245 -27.406 -2.721 1.00 36.29 84 VAL A N 1
ATOM 675 C CA . VAL A 1 84 ? 42.679 -27.883 -1.409 1.00 25.59 84 VAL A CA 1
ATOM 676 C C . VAL A 1 84 ? 43.268 -26.738 -0.596 1.00 39.69 84 VAL A C 1
ATOM 677 O O . VAL A 1 84 ? 42.947 -26.559 0.587 1.00 28.97 84 VAL A O 1
ATOM 681 N N . ALA A 1 85 ? 44.143 -25.948 -1.217 1.00 26.00 85 ALA A N 1
ATOM 682 C CA . ALA A 1 85 ? 44.789 -24.860 -0.490 1.00 26.34 85 ALA A CA 1
ATOM 683 C C . ALA A 1 85 ? 43.795 -23.761 -0.149 1.00 35.31 85 ALA A C 1
ATOM 684 O O . ALA A 1 85 ? 43.900 -23.131 0.910 1.00 33.95 85 ALA A O 1
ATOM 686 N N . CYS A 1 86 ? 42.825 -23.510 -1.028 1.00 25.97 86 CYS A N 1
ATOM 687 C CA . CYS A 1 86 ? 41.888 -22.428 -0.755 1.00 33.97 86 CYS A CA 1
ATOM 688 C C . CYS A 1 86 ? 40.849 -22.835 0.286 1.00 34.62 86 CYS A C 1
ATOM 689 O O . CYS A 1 86 ? 40.383 -21.984 1.051 1.00 27.28 86 CYS A O 1
ATOM 692 N N . ASN A 1 87 ? 40.513 -24.127 0.367 1.00 28.58 87 ASN A N 1
ATOM 693 C CA . ASN A 1 87 ? 39.566 -24.587 1.384 1.00 29.02 87 ASN A CA 1
ATOM 694 C C . ASN A 1 87 ? 40.148 -24.453 2.788 1.00 31.66 87 ASN A C 1
ATOM 695 O O . ASN A 1 87 ? 39.464 -23.983 3.706 1.00 26.11 87 ASN A O 1
ATOM 700 N N . ASP A 1 88 ? 41.405 -24.879 2.984 1.00 29.61 88 ASP A N 1
ATOM 701 C CA . ASP A 1 88 ? 42.083 -24.603 4.249 1.00 36.67 88 ASP A CA 1
ATOM 702 C C . ASP A 1 88 ? 41.999 -23.126 4.581 1.00 27.63 88 ASP A C 1
ATOM 703 O O . ASP A 1 88 ? 41.769 -22.744 5.734 1.00 41.23 88 ASP A O 1
ATOM 708 N N . TYR A 1 89 ? 42.184 -22.279 3.573 1.00 26.86 89 TYR A N 1
ATOM 709 C CA . TYR A 1 89 ? 42.175 -20.847 3.807 1.00 33.56 89 TYR A CA 1
ATOM 710 C C . TYR A 1 89 ? 40.778 -20.358 4.161 1.00 27.11 89 TYR A C 1
ATOM 711 O O . TYR A 1 89 ? 40.620 -19.528 5.061 1.00 32.16 89 TYR A O 1
ATOM 720 N N . PHE A 1 90 ? 39.749 -20.864 3.474 1.00 26.86 90 PHE A N 1
ATOM 721 C CA . PHE A 1 90 ? 38.388 -20.438 3.789 1.00 36.68 90 PHE A CA 1
ATOM 722 C C . PHE A 1 90 ? 37.977 -20.912 5.173 1.00 27.30 90 PHE A C 1
ATOM 723 O O . PHE A 1 90 ? 37.395 -20.145 5.947 1.00 32.89 90 PHE A O 1
ATOM 731 N N . VAL A 1 91 ? 38.274 -22.173 5.498 1.00 30.31 91 VAL A N 1
ATOM 732 C CA . VAL A 1 91 ? 37.909 -22.716 6.802 1.00 30.88 91 VAL A CA 1
ATOM 733 C C . VAL A 1 91 ? 38.540 -21.895 7.916 1.00 34.76 91 VAL A C 1
ATOM 734 O O . VAL A 1 91 ? 37.872 -21.541 8.893 1.00 31.54 91 VAL A O 1
ATOM 738 N N . GLU A 1 92 ? 39.823 -21.549 7.776 1.00 29.50 92 GLU A N 1
ATOM 739 C CA . GLU A 1 92 ? 40.481 -20.751 8.812 1.00 30.70 92 GLU A CA 1
ATOM 740 C C . GLU A 1 92 ? 39.915 -19.339 8.892 1.00 43.41 92 GLU A C 1
ATOM 741 O O . GLU A 1 92 ? 39.863 -18.760 9.985 1.00 39.83 92 GLU A O 1
ATOM 747 N N . GLN A 1 93 ? 39.499 -18.760 7.759 1.00 35.32 93 GLN A N 1
ATOM 748 C CA . GLN A 1 93 ? 38.866 -17.443 7.811 1.00 35.84 93 GLN A CA 1
ATOM 749 C C . GLN A 1 93 ? 37.561 -17.481 8.599 1.00 37.65 93 GLN A C 1
ATOM 750 O O . GLN A 1 93 ? 37.188 -16.482 9.223 1.00 43.84 93 GLN A O 1
ATOM 756 N N . LEU A 1 94 ? 36.855 -18.615 8.588 1.00 36.83 94 LEU A N 1
ATOM 757 C CA . LEU A 1 94 ? 35.624 -18.716 9.368 1.00 38.47 94 LEU A CA 1
ATOM 758 C C . LEU A 1 94 ? 35.902 -18.615 10.863 1.00 38.80 94 LEU A C 1
ATOM 759 O O . LEU A 1 94 ? 35.114 -18.019 11.607 1.00 39.13 94 LEU A O 1
ATOM 764 N N . LYS A 1 95 ? 37.017 -19.188 11.321 1.00 42.08 95 LYS A N 1
ATOM 765 C CA . LYS A 1 95 ? 37.412 -19.064 12.720 1.00 49.34 95 LYS A CA 1
ATOM 766 C C . LYS A 1 95 ? 37.926 -17.671 13.066 1.00 49.89 95 LYS A C 1
ATOM 767 O O . LYS A 1 95 ? 37.946 -17.313 14.247 1.00 51.18 95 LYS A O 1
ATOM 773 N N . LYS A 1 96 ? 38.365 -16.885 12.080 1.00 56.16 96 LYS A N 1
ATOM 774 C CA . LYS A 1 96 ? 38.771 -15.514 12.375 1.00 53.29 96 LYS A CA 1
ATOM 775 C C . LYS A 1 96 ? 37.571 -14.580 12.431 1.00 48.24 96 LYS A C 1
ATOM 776 O O . LYS A 1 96 ? 37.585 -13.606 13.189 1.00 45.00 96 LYS A O 1
ATOM 782 N N . LYS A 1 97 ? 36.546 -14.854 11.630 1.00 41.50 97 LYS A N 1
ATOM 783 C CA . LYS A 1 97 ? 35.403 -13.963 11.469 1.00 49.78 97 LYS A CA 1
ATOM 784 C C . LYS A 1 97 ? 34.639 -13.800 12.782 1.00 44.93 97 LYS A C 1
ATOM 785 O O . LYS A 1 97 ? 34.400 -12.680 13.234 1.00 63.41 97 LYS A O 1
ATOM 791 N N . PRO B 1 2 ? 29.950 -23.695 -3.348 1.00 41.37 2 PRO B N 1
ATOM 792 C CA . PRO B 1 2 ? 31.061 -23.849 -4.292 1.00 35.36 2 PRO B CA 1
ATOM 793 C C . PRO B 1 2 ? 30.638 -23.531 -5.724 1.00 38.15 2 PRO B C 1
ATOM 794 O O . PRO B 1 2 ? 29.449 -23.598 -6.032 1.00 35.99 2 PRO B O 1
ATOM 798 N N . THR B 1 3 ? 31.600 -23.184 -6.577 1.00 29.01 3 THR B N 1
ATOM 799 C CA . THR B 1 3 ? 31.337 -22.982 -7.991 1.00 27.36 3 THR B CA 1
ATOM 800 C C . THR B 1 3 ? 31.129 -24.326 -8.682 1.00 32.44 3 THR B C 1
ATOM 801 O O . THR B 1 3 ? 31.380 -25.392 -8.113 1.00 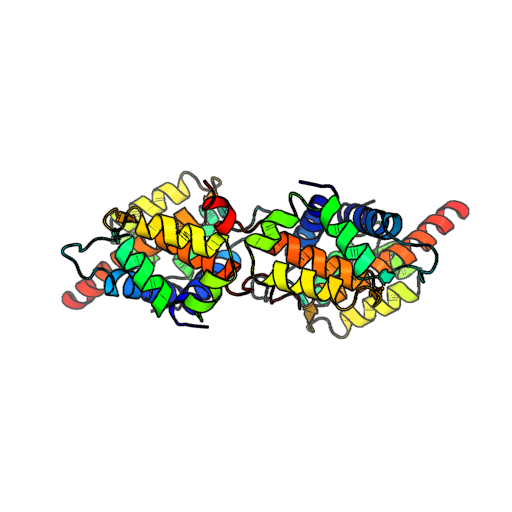28.98 3 THR B O 1
ATOM 805 N N . GLN B 1 4 ? 30.697 -24.261 -9.946 1.00 26.65 4 GLN B N 1
ATOM 806 C CA . GLN B 1 4 ? 30.405 -25.478 -10.701 1.00 26.34 4 GLN B CA 1
ATOM 807 C C . GLN B 1 4 ? 31.658 -26.308 -10.936 1.00 25.59 4 GLN B C 1
ATOM 808 O O . GLN B 1 4 ? 31.608 -27.545 -10.907 1.00 29.00 4 GLN B O 1
ATOM 814 N N . LEU B 1 5 ? 32.788 -25.651 -11.205 1.00 25.36 5 LEU B N 1
ATOM 815 C CA . LEU B 1 5 ? 34.029 -26.387 -11.393 1.00 34.37 5 LEU B CA 1
ATOM 816 C C . LEU B 1 5 ? 34.449 -27.067 -10.100 1.00 27.79 5 LEU B C 1
ATOM 817 O O . LEU B 1 5 ? 34.944 -28.203 -10.116 1.00 27.92 5 LEU B O 1
ATOM 822 N N . GLU B 1 6 ? 34.247 -26.386 -8.963 1.00 28.09 6 GLU B N 1
ATOM 823 C CA . GLU B 1 6 ? 34.591 -26.963 -7.665 1.00 29.46 6 GLU B CA 1
ATOM 824 C C . GLU B 1 6 ? 33.672 -28.124 -7.317 1.00 25.05 6 GLU B C 1
ATOM 825 O O . GLU B 1 6 ? 34.119 -29.150 -6.795 1.00 25.01 6 GLU B O 1
ATOM 831 N N . MET B 1 7 ? 32.386 -27.989 -7.610 1.00 26.72 7 MET B N 1
ATOM 832 C CA . MET B 1 7 ? 31.481 -29.091 -7.324 1.00 32.75 7 MET B CA 1
ATOM 833 C C . MET B 1 7 ? 31.757 -30.283 -8.232 1.00 35.55 7 MET B C 1
ATOM 834 O O . MET B 1 7 ? 31.687 -31.432 -7.779 1.00 26.25 7 MET B O 1
ATOM 839 N N . ALA B 1 8 ? 32.127 -30.034 -9.494 1.00 30.21 8 ALA B N 1
ATOM 840 C CA . ALA B 1 8 ? 32.476 -31.137 -10.387 1.00 34.17 8 ALA B CA 1
ATOM 841 C C . ALA B 1 8 ? 33.721 -31.861 -9.891 1.00 30.77 8 ALA B C 1
ATOM 842 O O . ALA B 1 8 ? 33.766 -33.094 -9.854 1.00 27.79 8 ALA B O 1
ATOM 844 N N . MET B 1 9 ? 34.752 -31.106 -9.520 1.00 24.72 9 MET B N 1
ATOM 845 C CA . MET B 1 9 ? 35.945 -31.730 -8.964 1.00 28.39 9 MET B CA 1
ATOM 846 C C . MET B 1 9 ? 35.634 -32.445 -7.649 1.00 50.68 9 MET B C 1
ATOM 847 O O . MET B 1 9 ? 36.181 -33.524 -7.387 1.00 45.51 9 MET B O 1
ATOM 852 N N . ASP B 1 10 ? 34.739 -31.877 -6.831 1.00 34.47 10 ASP B N 1
ATOM 853 C CA . ASP B 1 10 ? 34.310 -32.542 -5.602 1.00 31.31 10 ASP B CA 1
ATOM 854 C C . ASP B 1 10 ? 33.698 -33.908 -5.893 1.00 40.99 10 ASP B C 1
ATOM 855 O O . ASP B 1 10 ? 34.005 -34.897 -5.218 1.00 35.78 10 ASP B O 1
ATOM 860 N N . THR B 1 11 ? 32.809 -33.976 -6.885 1.00 41.88 11 THR B N 1
ATOM 861 C CA . THR B 1 11 ? 32.188 -35.251 -7.226 1.00 34.22 11 THR B CA 1
ATOM 862 C C . THR B 1 11 ? 33.239 -36.293 -7.595 1.00 43.14 11 THR B C 1
ATOM 863 O O . THR B 1 11 ? 33.123 -37.464 -7.216 1.00 51.84 11 THR B O 1
ATOM 867 N N . MET B 1 12 ? 34.294 -35.880 -8.298 1.00 37.62 12 MET B N 1
ATOM 868 C CA . MET B 1 12 ? 35.290 -36.852 -8.733 1.00 47.39 12 MET B CA 1
ATOM 869 C C . MET B 1 12 ? 36.211 -37.277 -7.594 1.00 51.82 12 MET B C 1
ATOM 870 O O . MET B 1 12 ? 36.554 -38.458 -7.490 1.00 53.23 12 MET B O 1
ATOM 875 N N . ILE B 1 13 ? 36.636 -36.336 -6.744 1.00 42.65 13 ILE B N 1
ATOM 876 C CA . ILE B 1 13 ? 37.382 -36.713 -5.543 1.00 50.98 13 ILE B CA 1
ATOM 877 C C . ILE B 1 13 ? 36.560 -37.670 -4.693 1.00 54.01 13 ILE B C 1
ATOM 878 O O . ILE B 1 13 ? 37.083 -38.642 -4.133 1.00 59.82 13 ILE B O 1
ATOM 883 N N . ARG B 1 14 ? 35.260 -37.404 -4.581 1.00 39.25 14 ARG B N 1
ATOM 884 C CA . ARG B 1 14 ? 34.382 -38.237 -3.770 1.00 30.31 14 ARG B CA 1
ATOM 885 C C . ARG B 1 14 ? 34.277 -39.648 -4.330 1.00 53.99 14 ARG B C 1
ATOM 886 O O . ARG B 1 14 ? 34.360 -40.633 -3.588 1.00 62.96 14 ARG B O 1
ATOM 894 N N . ILE B 1 15 ? 34.059 -39.763 -5.642 1.00 54.30 15 ILE B N 1
ATOM 895 C CA . ILE B 1 15 ? 33.965 -41.078 -6.265 1.00 43.27 15 ILE B CA 1
ATOM 896 C C . ILE B 1 15 ? 35.312 -41.783 -6.212 1.00 40.95 15 ILE B C 1
ATOM 897 O O . ILE B 1 15 ? 35.389 -42.989 -5.951 1.00 48.21 15 ILE B O 1
ATOM 902 N N . PHE B 1 16 ? 36.391 -41.035 -6.445 1.00 43.71 16 PHE B N 1
ATOM 903 C CA . PHE B 1 16 ? 37.740 -41.581 -6.350 1.00 42.34 16 PHE B CA 1
ATOM 904 C C . PHE B 1 16 ? 37.985 -42.243 -4.997 1.00 60.56 16 PHE B C 1
ATOM 905 O O . PHE B 1 16 ? 38.545 -43.342 -4.928 1.00 63.67 16 PHE B O 1
ATOM 913 N N . HIS B 1 17 ? 37.551 -41.598 -3.912 1.00 53.05 17 HIS B N 1
ATOM 914 C CA . HIS B 1 17 ? 37.859 -42.081 -2.573 1.00 60.51 17 HIS B CA 1
ATOM 915 C C . HIS B 1 17 ? 36.974 -43.236 -2.126 1.00 60.41 17 HIS B C 1
ATOM 916 O O . HIS B 1 17 ? 37.392 -44.014 -1.263 1.00 80.10 17 HIS B O 1
ATOM 923 N N . ARG B 1 18 ? 35.764 -43.368 -2.670 1.00 52.15 18 ARG B N 1
ATOM 924 C CA . ARG B 1 18 ? 34.881 -44.428 -2.200 1.00 66.63 18 ARG B CA 1
ATOM 925 C C . ARG B 1 18 ? 35.242 -45.786 -2.787 1.00 75.35 18 ARG B C 1
ATOM 926 O O . ARG B 1 18 ? 34.913 -46.812 -2.180 1.00 86.57 18 ARG B O 1
ATOM 934 N N . TYR B 1 19 ? 35.908 -45.817 -3.939 1.00 72.67 19 TYR B N 1
ATOM 935 C CA . TYR B 1 19 ? 36.518 -47.037 -4.451 1.00 68.24 19 TYR B CA 1
ATOM 936 C C . TYR B 1 19 ? 37.957 -47.197 -3.986 1.00 66.85 19 TYR B C 1
ATOM 937 O O . TYR B 1 19 ? 38.622 -48.160 -4.382 1.00 71.55 19 TYR B O 1
ATOM 946 N N . SER B 1 20 ? 38.448 -46.283 -3.153 1.00 73.60 20 SER B N 1
ATOM 947 C CA . SER B 1 20 ? 39.802 -46.370 -2.627 1.00 84.93 20 SER B CA 1
ATOM 948 C C . SER B 1 20 ? 39.865 -47.359 -1.470 1.00 94.84 20 SER B C 1
ATOM 949 O O . SER B 1 20 ? 38.982 -47.388 -0.607 1.00 94.13 20 SER B O 1
ATOM 952 N N . GLY B 1 21 ? 40.921 -48.168 -1.455 1.00 93.92 21 GLY B N 1
ATOM 953 C CA . GLY B 1 21 ? 41.148 -49.115 -0.385 1.00 82.54 21 GLY B CA 1
ATOM 954 C C . GLY B 1 21 ? 41.806 -48.470 0.820 1.00 71.67 21 GLY B C 1
ATOM 955 O O . GLY B 1 21 ? 41.975 -47.251 0.908 1.00 70.73 21 GLY B O 1
ATOM 956 N N . LYS B 1 22 ? 42.195 -49.323 1.770 1.00 81.69 22 LYS B N 1
ATOM 957 C CA . LYS B 1 22 ? 42.789 -48.843 3.013 1.00 80.21 22 LYS B CA 1
ATOM 958 C C . LYS B 1 22 ? 44.273 -48.529 2.854 1.00 74.40 22 LYS B C 1
ATOM 959 O O . LYS B 1 22 ? 44.785 -47.607 3.498 1.00 73.98 22 LYS B O 1
ATOM 965 N N . GLU B 1 23 ? 44.975 -49.280 2.007 1.00 83.06 23 GLU B N 1
ATOM 966 C CA . GLU B 1 23 ? 46.432 -49.224 1.962 1.00 91.29 23 GLU B CA 1
ATOM 967 C C . GLU B 1 23 ? 46.945 -48.156 1.004 1.00 88.12 23 GLU B C 1
ATOM 968 O O . GLU B 1 23 ? 48.064 -48.261 0.490 1.00 93.39 23 GLU B O 1
ATOM 974 N N . ARG B 1 24 ? 46.156 -47.108 0.791 1.00 84.30 24 ARG B N 1
ATOM 975 C CA . ARG B 1 24 ? 46.393 -46.144 -0.274 1.00 78.71 24 ARG B CA 1
ATOM 976 C C . ARG B 1 24 ? 46.859 -44.819 0.312 1.00 85.90 24 ARG B C 1
ATOM 977 O O . ARG B 1 24 ? 46.163 -44.227 1.145 1.00 90.19 24 ARG B O 1
ATOM 985 N N . LYS B 1 25 ? 48.033 -44.362 -0.119 1.00 108.36 25 LYS B N 1
ATOM 986 C CA . LYS B 1 25 ? 48.392 -42.960 0.041 1.00 103.13 25 LYS B CA 1
ATOM 987 C C . LYS B 1 25 ? 47.338 -42.115 -0.662 1.00 105.98 25 LYS B C 1
ATOM 988 O O . LYS B 1 25 ? 47.045 -42.344 -1.840 1.00 113.64 25 LYS B O 1
ATOM 994 N N . ARG B 1 26 ? 46.753 -41.161 0.064 1.00 98.35 26 ARG B N 1
ATOM 995 C CA . ARG B 1 26 ? 45.598 -40.426 -0.442 1.00 100.01 26 ARG B CA 1
ATOM 996 C C . ARG B 1 26 ? 45.888 -39.819 -1.811 1.00 97.22 26 ARG B C 1
ATOM 997 O O . ARG B 1 26 ? 47.018 -39.416 -2.103 1.00 98.05 26 ARG B O 1
ATOM 1005 N N . PHE B 1 27 ? 44.850 -39.779 -2.652 1.00 91.85 27 PHE B N 1
ATOM 1006 C CA . PHE B 1 27 ? 44.941 -39.331 -4.045 1.00 92.18 27 PHE B CA 1
ATOM 1007 C C . PHE B 1 27 ? 45.747 -40.311 -4.898 1.00 86.06 27 PHE B C 1
ATOM 1008 O O . PHE B 1 27 ? 46.478 -39.912 -5.806 1.00 75.88 27 PHE B O 1
ATOM 1016 N N . LYS B 1 28 ? 45.607 -41.603 -4.605 1.00 89.22 28 LYS B N 1
ATOM 1017 C CA . LYS B 1 28 ? 46.131 -42.658 -5.461 1.00 96.43 28 LYS B CA 1
ATOM 1018 C C . LYS B 1 28 ? 45.177 -43.843 -5.418 1.00 88.17 28 LYS B C 1
ATOM 1019 O O . LYS B 1 28 ? 44.404 -44.013 -4.471 1.00 90.76 28 LYS B O 1
ATOM 1025 N N . LEU B 1 29 ? 45.238 -44.662 -6.464 1.00 83.84 29 LEU B N 1
ATOM 1026 C CA . LEU B 1 29 ? 44.281 -45.743 -6.641 1.00 73.30 29 LEU B CA 1
ATOM 1027 C C . LEU B 1 29 ? 44.929 -46.819 -7.497 1.00 71.40 29 LEU B C 1
ATOM 1028 O O . LEU B 1 29 ? 45.720 -46.506 -8.389 1.00 80.02 29 LEU B O 1
ATOM 1033 N N . SER B 1 30 ? 44.602 -48.079 -7.215 1.00 62.85 30 SER B N 1
ATOM 1034 C CA . SER B 1 30 ? 45.162 -49.177 -7.989 1.00 68.67 30 SER B CA 1
ATOM 1035 C C . SER B 1 30 ? 44.347 -49.405 -9.258 1.00 66.82 30 SER B C 1
ATOM 1036 O O . SER B 1 30 ? 43.141 -49.146 -9.305 1.00 70.39 30 SER B O 1
ATOM 1039 N N . LYS B 1 31 ? 45.031 -49.890 -10.298 1.00 63.72 31 LYS B N 1
ATOM 1040 C CA . LYS B 1 31 ? 44.377 -50.119 -11.583 1.00 73.79 31 LYS B CA 1
ATOM 1041 C C . LYS B 1 31 ? 43.226 -51.110 -11.458 1.00 82.53 31 LYS B C 1
ATOM 1042 O O . LYS B 1 31 ? 42.237 -51.008 -12.193 1.00 83.67 31 LYS B O 1
ATOM 1048 N N . GLY B 1 32 ? 43.332 -52.068 -10.535 1.00 85.69 32 GLY B N 1
ATOM 1049 C CA . GLY B 1 32 ? 42.228 -52.985 -10.309 1.00 83.56 32 GLY B CA 1
ATOM 1050 C C . GLY B 1 32 ? 41.027 -52.302 -9.685 1.00 77.90 32 GLY B C 1
ATOM 1051 O O . GLY B 1 32 ? 39.886 -52.541 -10.091 1.00 74.84 32 GLY B O 1
ATOM 1052 N N . GLU B 1 33 ? 41.262 -51.446 -8.687 1.00 73.93 33 GLU B N 1
ATOM 1053 C CA . GLU B 1 33 ? 40.167 -50.683 -8.098 1.00 69.04 33 GLU B CA 1
ATOM 1054 C C . GLU B 1 33 ? 39.552 -49.739 -9.123 1.00 62.21 33 GLU B C 1
ATOM 1055 O O . GLU B 1 33 ? 38.329 -49.555 -9.156 1.00 60.31 33 GLU B O 1
ATOM 1061 N N . LEU B 1 34 ? 40.388 -49.139 -9.975 1.00 60.56 34 LEU B N 1
ATOM 1062 C CA . LEU B 1 34 ? 39.887 -48.257 -11.026 1.00 56.43 34 LEU B CA 1
ATOM 1063 C C . LEU B 1 34 ? 38.961 -48.999 -11.982 1.00 66.00 34 LEU B C 1
ATOM 1064 O O . LEU B 1 34 ? 37.931 -48.459 -12.404 1.00 57.96 34 LEU B O 1
ATOM 1069 N N . LYS B 1 35 ? 39.314 -50.238 -12.338 1.00 64.81 35 LYS B N 1
ATOM 1070 C CA . LYS B 1 35 ? 38.465 -51.024 -13.227 1.00 63.45 35 LYS B CA 1
ATOM 1071 C C . LYS B 1 35 ? 37.073 -51.204 -12.637 1.00 55.95 35 LYS B C 1
ATOM 1072 O O . LYS B 1 35 ? 36.067 -51.088 -13.349 1.00 50.82 35 LYS B O 1
ATOM 1078 N N . LEU B 1 36 ? 36.996 -51.486 -11.335 1.00 56.84 36 LEU B N 1
ATOM 1079 C CA . LEU B 1 36 ? 35.701 -51.574 -10.671 1.00 57.02 36 LEU B CA 1
ATOM 1080 C C . LEU B 1 36 ? 34.982 -50.231 -10.697 1.00 53.67 36 LEU B C 1
ATOM 1081 O O . LEU B 1 36 ? 33.767 -50.171 -10.919 1.00 57.25 36 LEU B O 1
ATOM 1086 N N . LEU B 1 37 ? 35.720 -49.142 -10.469 1.00 52.21 37 LEU B N 1
ATOM 1087 C CA . LEU B 1 37 ? 35.136 -47.807 -10.551 1.00 54.41 37 LEU B CA 1
ATOM 1088 C C . LEU B 1 37 ? 34.489 -47.577 -11.912 1.00 52.90 37 LEU B C 1
ATOM 1089 O O . LEU B 1 37 ? 33.315 -47.203 -12.000 1.00 52.68 37 LEU B O 1
ATOM 1094 N N . LEU B 1 38 ? 35.244 -47.807 -12.987 1.00 51.56 38 LEU B N 1
ATOM 1095 C CA . LEU B 1 38 ? 34.737 -47.520 -14.324 1.00 50.65 38 LEU B CA 1
ATOM 1096 C C . LEU B 1 38 ? 33.515 -48.370 -14.658 1.00 60.72 38 LEU B C 1
ATOM 1097 O O . LEU B 1 38 ? 32.566 -47.882 -15.285 1.00 53.84 38 LEU B O 1
ATOM 1102 N N . GLN B 1 39 ? 33.515 -49.641 -14.246 1.00 61.68 39 GLN B N 1
ATOM 1103 C CA . GLN B 1 39 ? 32.397 -50.522 -14.576 1.00 65.03 39 GLN B CA 1
ATOM 1104 C C . GLN B 1 39 ? 31.103 -50.073 -13.911 1.00 60.85 39 GLN B C 1
ATOM 1105 O O . GLN B 1 39 ? 30.021 -50.240 -14.486 1.00 60.36 39 GLN B O 1
ATOM 1111 N N . ARG B 1 40 ? 31.192 -49.502 -12.711 1.00 61.87 40 ARG B N 1
ATOM 1112 C CA . ARG B 1 40 ? 30.016 -49.140 -11.933 1.00 64.14 40 ARG B CA 1
ATOM 1113 C C . ARG B 1 40 ? 29.641 -47.670 -12.039 1.00 66.95 40 ARG B C 1
ATOM 1114 O O . ARG B 1 40 ? 28.508 -47.315 -11.699 1.00 63.58 40 ARG B O 1
ATOM 1122 N N . GLU B 1 41 ? 30.553 -46.810 -12.496 1.00 61.62 41 GLU B N 1
ATOM 1123 C CA . GLU B 1 41 ? 30.321 -45.374 -12.487 1.00 57.39 41 GLU B CA 1
ATOM 1124 C C . GLU B 1 41 ? 30.154 -44.765 -13.871 1.00 56.88 41 GLU B C 1
ATOM 1125 O O . GLU B 1 41 ? 29.796 -43.586 -13.965 1.00 53.84 41 GLU B O 1
ATOM 1131 N N . LEU B 1 42 ? 30.417 -45.515 -14.936 1.00 55.37 42 LEU B N 1
ATOM 1132 C CA . LEU B 1 42 ? 30.155 -45.064 -16.294 1.00 49.30 42 LEU B CA 1
ATOM 1133 C C . LEU B 1 42 ? 28.989 -45.859 -16.868 1.00 54.78 42 LEU B C 1
ATOM 1134 O O . LEU B 1 42 ? 28.788 -47.029 -16.529 1.00 63.55 42 LEU B O 1
ATOM 1139 N N . THR B 1 43 ? 28.210 -45.210 -17.728 1.00 51.00 43 THR B N 1
ATOM 1140 C CA . THR B 1 43 ? 27.036 -45.850 -18.305 1.00 53.68 43 THR B CA 1
ATOM 1141 C C . THR B 1 43 ? 27.466 -46.976 -19.238 1.00 61.44 43 THR B C 1
ATOM 1142 O O . THR B 1 43 ? 28.237 -46.747 -20.175 1.00 52.87 43 THR B O 1
ATOM 1146 N N . GLU B 1 44 ? 26.957 -48.181 -18.979 1.00 67.20 44 GLU B N 1
ATOM 1147 C CA . GLU B 1 44 ? 27.183 -49.379 -19.794 1.00 65.00 44 GLU B CA 1
ATOM 1148 C C . GLU B 1 44 ? 28.632 -49.462 -20.281 1.00 67.80 44 GLU B C 1
ATOM 1149 O O . GLU B 1 44 ? 28.925 -49.508 -21.476 1.00 73.92 44 GLU B O 1
ATOM 1155 N N . PHE B 1 45 ? 29.550 -49.490 -19.312 1.00 61.89 45 PHE B N 1
ATOM 1156 C CA . PHE B 1 45 ? 30.969 -49.411 -19.647 1.00 59.69 45 PHE B CA 1
ATOM 1157 C C . PHE B 1 45 ? 31.446 -50.628 -20.425 1.00 61.45 45 PHE B C 1
ATOM 1158 O O . PHE B 1 45 ? 32.319 -50.504 -21.291 1.00 61.52 45 PHE B O 1
ATOM 1166 N N . LEU B 1 46 ? 30.901 -51.809 -20.127 1.00 64.31 46 LEU B N 1
ATOM 1167 C CA . LEU B 1 46 ? 31.371 -53.020 -20.791 1.00 71.51 46 LEU B CA 1
ATOM 1168 C C . LEU B 1 46 ? 31.021 -53.024 -22.274 1.00 63.47 46 LEU B C 1
ATOM 1169 O O . LEU B 1 46 ? 31.768 -53.586 -23.083 1.00 71.06 46 LEU B O 1
ATOM 1174 N N . SER B 1 47 ? 29.907 -52.393 -22.656 1.00 58.99 47 SER B N 1
ATOM 1175 C CA . SER B 1 47 ? 29.508 -52.375 -24.059 1.00 59.28 47 SER B CA 1
ATOM 1176 C C . SER B 1 47 ? 30.321 -51.377 -24.876 1.00 60.91 47 SER B C 1
ATOM 1177 O O . SER B 1 47 ? 30.566 -51.612 -26.065 1.00 59.47 47 SER B O 1
ATOM 1180 N N . CYS B 1 48 ? 30.735 -50.261 -24.269 1.00 57.06 48 CYS B N 1
ATOM 1181 C CA . CYS B 1 48 ? 31.644 -49.346 -24.955 1.00 71.86 48 CYS B CA 1
ATOM 1182 C C . CYS B 1 48 ? 32.985 -50.011 -25.242 1.00 55.97 48 CYS B C 1
ATOM 1183 O O . CYS B 1 48 ? 33.675 -49.640 -26.198 1.00 55.47 48 CYS B O 1
ATOM 1186 N N . GLN B 1 49 ? 33.364 -50.993 -24.425 1.00 47.56 49 GLN B N 1
ATOM 1187 C CA . GLN B 1 49 ? 34.608 -51.720 -24.640 1.00 52.71 49 GLN B CA 1
ATOM 1188 C C . GLN B 1 49 ? 34.571 -52.526 -25.932 1.00 61.79 49 GLN B C 1
ATOM 1189 O O . GLN B 1 49 ? 35.597 -52.664 -26.608 1.00 71.25 49 GLN B O 1
ATOM 1195 N N . LYS B 1 50 ? 33.407 -53.061 -26.294 1.00 64.27 50 LYS B N 1
ATOM 1196 C CA . LYS B 1 50 ? 33.254 -53.810 -27.535 1.00 56.91 50 LYS B CA 1
ATOM 1197 C C . LYS B 1 50 ? 33.043 -52.909 -28.743 1.00 70.44 50 LYS B C 1
ATOM 1198 O O . LYS B 1 50 ? 32.947 -53.415 -29.868 1.00 73.95 50 LYS B O 1
ATOM 1204 N N . GLU B 1 51 ? 32.976 -51.593 -28.543 1.00 58.35 51 GLU B N 1
ATOM 1205 C CA . GLU B 1 51 ? 32.737 -50.665 -29.636 1.00 65.16 51 GLU B CA 1
ATOM 1206 C C . GLU B 1 51 ? 33.941 -49.803 -29.982 1.00 65.86 51 GLU B C 1
ATOM 1207 O O . GLU B 1 51 ? 33.974 -49.229 -31.074 1.00 74.31 51 GLU B O 1
ATOM 1213 N N . THR B 1 52 ? 34.922 -49.706 -29.092 1.00 68.36 52 THR B N 1
ATOM 1214 C CA . THR B 1 52 ? 36.108 -48.894 -29.304 1.00 69.97 52 THR B CA 1
ATOM 1215 C C . THR B 1 52 ? 37.346 -49.745 -29.083 1.00 72.08 52 THR B C 1
ATOM 1216 O O . THR B 1 52 ? 37.421 -50.504 -28.111 1.00 68.48 52 THR B O 1
ATOM 1220 N N . GLN B 1 53 ? 38.317 -49.615 -29.985 1.00 80.08 53 GLN B N 1
ATOM 1221 C CA . GLN B 1 53 ? 39.577 -50.317 -29.790 1.00 78.49 53 GLN B CA 1
ATOM 1222 C C . GLN B 1 53 ? 40.314 -49.793 -28.565 1.00 75.15 53 GLN B C 1
ATOM 1223 O O . GLN B 1 53 ? 40.828 -50.580 -27.764 1.00 78.17 53 GLN B O 1
ATOM 1229 N N . LEU B 1 54 ? 40.346 -48.467 -28.386 1.00 69.02 54 LEU B N 1
ATOM 1230 C CA . LEU B 1 54 ? 41.146 -47.882 -27.312 1.00 80.78 54 LEU B CA 1
ATOM 1231 C C . LEU B 1 54 ? 40.619 -48.274 -25.935 1.00 82.09 54 LEU B C 1
ATOM 1232 O O . LEU B 1 54 ? 41.403 -48.625 -25.044 1.00 84.79 54 LEU B O 1
ATOM 1237 N N . VAL B 1 55 ? 39.299 -48.206 -25.736 1.00 62.96 55 VAL B N 1
ATOM 1238 C CA . VAL B 1 55 ? 38.725 -48.603 -24.452 1.00 53.39 55 VAL B CA 1
ATOM 1239 C C . VAL B 1 55 ? 39.074 -50.052 -24.137 1.00 52.99 55 VAL B C 1
ATOM 1240 O O . VAL B 1 55 ? 39.329 -50.410 -22.980 1.00 60.16 55 VAL B O 1
ATOM 1244 N N . ASP B 1 56 ? 39.103 -50.908 -25.160 1.00 55.47 56 ASP B N 1
ATOM 1245 C CA . ASP B 1 56 ? 39.523 -52.284 -24.935 1.00 56.28 56 ASP B CA 1
ATOM 1246 C C . ASP B 1 56 ? 40.977 -52.347 -24.487 1.00 46.05 56 ASP B C 1
ATOM 1247 O O . ASP B 1 56 ? 41.324 -53.147 -23.614 1.00 54.56 56 ASP B O 1
ATOM 1252 N N . LYS B 1 57 ? 41.842 -51.507 -25.064 1.00 66.26 57 LYS B N 1
ATOM 1253 C CA . LYS B 1 57 ? 43.254 -51.527 -24.682 1.00 74.98 57 LYS B CA 1
ATOM 1254 C C . LYS B 1 57 ? 43.430 -51.140 -23.219 1.00 59.90 57 LYS B C 1
ATOM 1255 O O . LYS B 1 57 ? 44.166 -51.797 -22.473 1.00 53.85 57 LYS B O 1
ATOM 1261 N N . ILE B 1 58 ? 42.752 -50.071 -22.792 1.00 52.50 58 ILE B N 1
ATOM 1262 C CA . ILE B 1 58 ? 42.901 -49.579 -21.423 1.00 55.13 58 ILE B CA 1
ATOM 1263 C C . ILE B 1 58 ? 42.471 -50.644 -20.421 1.00 62.66 58 ILE B C 1
ATOM 1264 O O . ILE B 1 58 ? 43.145 -50.881 -19.411 1.00 65.81 58 ILE B O 1
ATOM 1269 N N . VAL B 1 59 ? 41.342 -51.3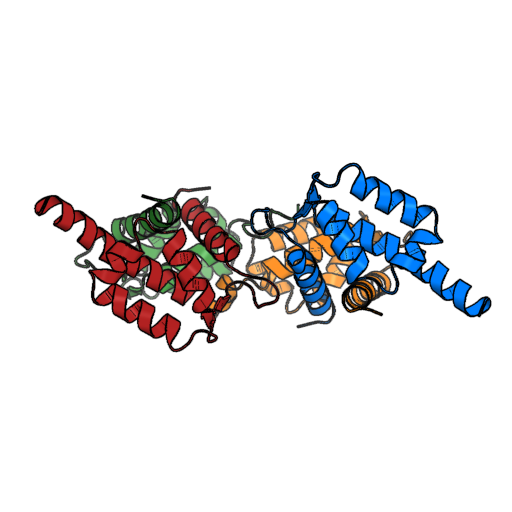06 -20.690 1.00 62.18 59 VAL B N 1
ATOM 1270 C CA . VAL B 1 59 ? 40.833 -52.315 -19.765 1.00 64.32 59 VAL B CA 1
ATOM 1271 C C . VAL B 1 59 ? 41.831 -53.457 -19.617 1.00 68.45 59 VAL B C 1
ATOM 1272 O O . VAL B 1 59 ? 42.051 -53.969 -18.513 1.00 72.65 59 VAL B O 1
ATOM 1276 N N . GLN B 1 60 ? 42.463 -53.866 -20.720 1.00 73.48 60 GLN B N 1
ATOM 1277 C CA . GLN B 1 60 ? 43.458 -54.929 -20.638 1.00 87.69 60 GLN B CA 1
ATOM 1278 C C . GLN B 1 60 ? 44.750 -54.459 -19.980 1.00 84.28 60 GLN B C 1
ATOM 1279 O O . GLN B 1 60 ? 45.472 -55.281 -19.408 1.00 84.57 60 GLN B O 1
ATOM 1285 N N . ASP B 1 61 ? 45.056 -53.161 -20.048 1.00 83.39 61 ASP B N 1
ATOM 1286 C CA . ASP B 1 61 ? 46.137 -52.618 -19.233 1.00 83.25 61 ASP B CA 1
ATOM 1287 C C . ASP B 1 61 ? 45.751 -52.589 -17.761 1.00 83.90 61 ASP B C 1
ATOM 1288 O O . ASP B 1 61 ? 46.608 -52.778 -16.889 1.00 91.12 61 ASP B O 1
ATOM 1293 N N . LEU B 1 62 ? 44.467 -52.367 -17.468 1.00 74.87 62 LEU B N 1
ATOM 1294 C CA . LEU B 1 62 ? 44.005 -52.368 -16.084 1.00 72.93 62 LEU B CA 1
ATOM 1295 C C . LEU B 1 62 ? 44.109 -53.753 -15.457 1.00 78.40 62 LEU B C 1
ATOM 1296 O O . LEU B 1 62 ? 44.336 -53.869 -14.248 1.00 87.14 62 LEU B O 1
ATOM 1301 N N . ASP B 1 63 ? 43.950 -54.809 -16.254 1.00 86.29 63 ASP B N 1
ATOM 1302 C CA . ASP B 1 63 ? 44.047 -56.168 -15.738 1.00 92.64 63 ASP B CA 1
ATOM 1303 C C . ASP B 1 63 ? 45.480 -56.675 -15.680 1.00 87.40 63 ASP B C 1
ATOM 1304 O O . ASP B 1 63 ? 45.822 -57.430 -14.763 1.00 90.87 63 ASP B O 1
ATOM 1309 N N . ALA B 1 64 ? 46.325 -56.281 -16.637 1.00 84.54 64 ALA B N 1
ATOM 1310 C CA . ALA B 1 64 ? 47.712 -56.735 -16.630 1.00 94.13 64 ALA B CA 1
ATOM 1311 C C . ALA B 1 64 ? 48.484 -56.141 -15.458 1.00 102.15 64 ALA B C 1
ATOM 1312 O O . ALA B 1 64 ? 49.250 -56.846 -14.790 1.00 113.42 64 ALA B O 1
ATOM 1314 N N . ASN B 1 65 ? 48.302 -54.848 -15.198 1.00 90.84 65 ASN B N 1
ATOM 1315 C CA . ASN B 1 65 ? 48.941 -54.208 -14.056 1.00 90.36 65 ASN B CA 1
ATOM 1316 C C . ASN B 1 65 ? 47.906 -53.916 -12.979 1.00 85.10 65 ASN B C 1
ATOM 1317 O O . ASN B 1 65 ? 47.727 -52.764 -12.578 1.00 87.34 65 ASN B O 1
ATOM 1322 N N . LYS B 1 66 ? 47.228 -54.965 -12.505 1.00 87.83 66 LYS B N 1
ATOM 1323 C CA . LYS B 1 66 ? 46.152 -54.798 -11.532 1.00 85.41 66 LYS B CA 1
ATOM 1324 C C . LYS B 1 66 ? 46.621 -54.075 -10.275 1.00 83.46 66 LYS B C 1
ATOM 1325 O O . LYS B 1 66 ? 45.849 -53.319 -9.672 1.00 77.17 66 LYS B O 1
ATOM 1331 N N . ASP B 1 67 ? 47.876 -54.282 -9.865 1.00 96.64 67 ASP B N 1
ATOM 1332 C CA . ASP B 1 67 ? 48.354 -53.772 -8.585 1.00 97.62 67 ASP B CA 1
ATOM 1333 C C . ASP B 1 67 ? 49.134 -52.465 -8.685 1.00 89.31 67 ASP B C 1
ATOM 1334 O O . ASP B 1 67 ? 49.425 -51.862 -7.645 1.00 92.98 67 ASP B O 1
ATOM 1339 N N . ASN B 1 68 ? 49.487 -52.016 -9.889 1.00 79.07 68 ASN B N 1
ATOM 1340 C CA . ASN B 1 68 ? 50.047 -50.681 -10.033 1.00 78.60 68 ASN B CA 1
ATOM 1341 C C . ASN B 1 68 ? 49.016 -49.640 -9.607 1.00 80.84 68 ASN B C 1
ATOM 1342 O O . ASN B 1 68 ? 47.807 -49.885 -9.620 1.00 86.91 68 ASN B O 1
ATOM 1347 N N . GLU B 1 69 ? 49.502 -48.464 -9.218 1.00 75.34 69 GLU B N 1
ATOM 1348 C CA . GLU B 1 69 ? 48.636 -47.417 -8.699 1.00 79.47 69 GLU B CA 1
ATOM 1349 C C . GLU B 1 69 ? 48.703 -46.179 -9.582 1.00 78.00 69 GLU B C 1
ATOM 1350 O O . GLU B 1 69 ? 49.736 -45.873 -10.183 1.00 79.21 69 GLU B O 1
ATOM 1356 N N . VAL B 1 70 ? 47.579 -45.473 -9.667 1.00 72.00 70 VAL B N 1
ATOM 1357 C CA . VAL B 1 70 ? 47.476 -44.245 -10.444 1.00 73.21 70 VAL B CA 1
ATOM 1358 C C . VAL B 1 70 ? 47.089 -43.112 -9.503 1.00 71.51 70 VAL B C 1
ATOM 1359 O O . VAL B 1 70 ? 46.349 -43.323 -8.537 1.00 66.90 70 VAL B O 1
ATOM 1363 N N . ASP B 1 71 ? 47.596 -41.913 -9.776 1.00 69.35 71 ASP B N 1
ATOM 1364 C CA . ASP B 1 71 ? 47.237 -40.757 -8.969 1.00 79.04 71 ASP B CA 1
ATOM 1365 C C . ASP B 1 71 ? 45.927 -40.156 -9.480 1.00 73.70 71 ASP B C 1
ATOM 1366 O O . ASP B 1 71 ? 45.382 -40.561 -10.513 1.00 67.73 71 ASP B O 1
ATOM 1371 N N . PHE B 1 72 ? 45.418 -39.169 -8.740 1.00 73.11 72 PHE B N 1
ATOM 1372 C CA . PHE B 1 72 ? 44.076 -38.654 -8.995 1.00 61.59 72 PHE B CA 1
ATOM 1373 C C . PHE B 1 72 ? 43.971 -38.004 -10.370 1.00 55.01 72 PHE B C 1
ATOM 1374 O O . PHE B 1 72 ? 42.951 -38.148 -11.053 1.00 59.65 72 PHE B O 1
ATOM 1382 N N . ASN B 1 73 ? 45.009 -37.277 -10.795 1.00 51.54 73 ASN B N 1
ATOM 1383 C CA . ASN B 1 73 ? 44.936 -36.595 -12.086 1.00 54.80 73 ASN B CA 1
ATOM 1384 C C . ASN B 1 73 ? 44.922 -37.592 -13.239 1.00 49.09 73 ASN B C 1
ATOM 1385 O O . ASN B 1 73 ? 44.227 -37.379 -14.240 1.00 52.55 73 ASN B O 1
ATOM 1390 N N . GLU B 1 74 ? 45.687 -38.681 -13.120 1.00 47.82 74 GLU B N 1
ATOM 1391 C CA . GLU B 1 74 ? 45.657 -39.737 -14.130 1.00 62.31 74 GLU B CA 1
ATOM 1392 C C . GLU B 1 74 ? 44.254 -40.313 -14.279 1.00 58.82 74 GLU B C 1
ATOM 1393 O O . GLU B 1 74 ? 43.761 -40.506 -15.398 1.00 60.33 74 GLU B O 1
ATOM 1399 N N . PHE B 1 75 ? 43.592 -40.581 -13.149 1.00 49.56 75 PHE B N 1
ATOM 1400 C CA . PHE B 1 75 ? 42.221 -41.079 -13.163 1.00 47.94 75 PHE B CA 1
ATOM 1401 C C . PHE B 1 75 ? 41.289 -40.105 -13.875 1.00 53.81 75 PHE B C 1
ATOM 1402 O O . PHE B 1 75 ? 40.495 -40.506 -14.733 1.00 45.75 75 PHE B O 1
ATOM 1410 N N . VAL B 1 76 ? 41.381 -38.815 -13.534 1.00 51.31 76 VAL B N 1
ATOM 1411 C CA . VAL B 1 76 ? 40.518 -37.824 -14.173 1.00 48.05 76 VAL B CA 1
ATOM 1412 C C . VAL B 1 76 ? 40.791 -37.762 -15.671 1.00 44.46 76 VAL B C 1
ATOM 1413 O O . VAL B 1 76 ? 39.861 -37.689 -16.482 1.00 40.41 76 VAL B O 1
ATOM 1417 N N . VAL B 1 77 ? 42.067 -37.797 -16.065 1.00 37.71 77 VAL B N 1
ATOM 1418 C CA . VAL B 1 77 ? 42.393 -37.739 -17.487 1.00 46.05 77 VAL B CA 1
ATOM 1419 C C . VAL B 1 77 ? 41.810 -38.945 -18.213 1.00 46.28 77 VAL B C 1
ATOM 1420 O O . VAL B 1 77 ? 41.236 -38.813 -19.301 1.00 42.73 77 VAL B O 1
ATOM 1424 N N . MET B 1 78 ? 41.934 -40.132 -17.615 1.00 41.26 78 MET B N 1
ATOM 1425 C CA . MET B 1 78 ? 41.367 -41.337 -18.212 1.00 40.33 78 MET B CA 1
ATOM 1426 C C . MET B 1 78 ? 39.856 -41.216 -18.372 1.00 53.10 78 MET B C 1
ATOM 1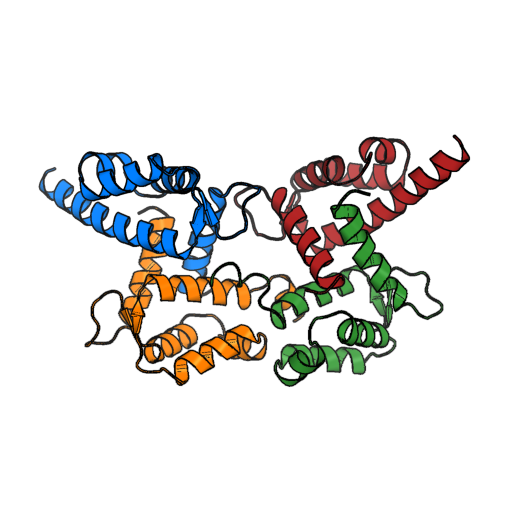427 O O . MET B 1 78 ? 39.307 -41.539 -19.432 1.00 51.67 78 MET B O 1
ATOM 1432 N N . VAL B 1 79 ? 39.164 -40.760 -17.323 1.00 51.89 79 VAL B N 1
ATOM 1433 C CA . VAL B 1 79 ? 37.719 -40.555 -17.409 1.00 48.97 79 VAL B CA 1
ATOM 1434 C C . VAL B 1 79 ? 37.379 -39.602 -18.546 1.00 40.80 79 VAL B C 1
ATOM 1435 O O . VAL B 1 79 ? 36.388 -39.795 -19.260 1.00 38.04 79 VAL B O 1
ATOM 1439 N N . ALA B 1 80 ? 38.183 -38.551 -18.724 1.00 30.50 80 ALA B N 1
ATOM 1440 C CA . ALA B 1 80 ? 37.957 -37.643 -19.842 1.00 30.62 80 ALA B CA 1
ATOM 1441 C C . ALA B 1 80 ? 38.086 -38.378 -21.166 1.00 37.38 80 ALA B C 1
ATOM 1442 O O . ALA B 1 80 ? 37.335 -38.112 -22.111 1.00 41.57 80 ALA B O 1
ATOM 1444 N N . ALA B 1 81 ? 39.026 -39.320 -21.245 1.00 42.15 81 ALA B N 1
ATOM 1445 C CA . ALA B 1 81 ? 39.206 -40.100 -22.464 1.00 41.89 81 ALA B CA 1
ATOM 1446 C C . ALA B 1 81 ? 38.029 -41.041 -22.691 1.00 48.32 81 ALA B C 1
ATOM 1447 O O . ALA B 1 81 ? 37.486 -41.117 -23.800 1.00 53.62 81 ALA B O 1
ATOM 1449 N N . LEU B 1 82 ? 37.609 -41.756 -21.645 1.00 46.21 82 LEU B N 1
ATOM 1450 C CA . LEU B 1 82 ? 36.524 -42.719 -21.802 1.00 47.33 82 LEU B CA 1
ATOM 1451 C C . LEU B 1 82 ? 35.208 -42.026 -22.130 1.00 52.62 82 LEU B C 1
ATOM 1452 O O . LEU B 1 82 ? 34.445 -42.507 -22.975 1.00 53.26 82 LEU B O 1
ATOM 1457 N N . THR B 1 83 ? 34.924 -40.897 -21.480 1.00 55.09 83 THR B N 1
ATOM 1458 C CA . THR B 1 83 ? 33.674 -40.199 -21.756 1.00 54.38 83 THR B CA 1
ATOM 1459 C C . THR B 1 83 ? 33.655 -39.668 -23.180 1.00 48.12 83 THR B C 1
ATOM 1460 O O . THR B 1 83 ? 32.630 -39.746 -23.869 1.00 44.17 83 THR B O 1
ATOM 1464 N N . VAL B 1 84 ? 34.783 -39.132 -23.644 1.00 48.28 84 VAL B N 1
ATOM 1465 C CA . VAL B 1 84 ? 34.867 -38.692 -25.033 1.00 53.96 84 VAL B CA 1
ATOM 1466 C C . VAL B 1 84 ? 34.719 -39.882 -25.975 1.00 45.94 84 VAL B C 1
ATOM 1467 O O . VAL B 1 84 ? 33.987 -39.819 -26.970 1.00 52.27 84 VAL B O 1
ATOM 1471 N N . ALA B 1 85 ? 35.375 -41.001 -25.653 1.00 48.64 85 ALA B N 1
ATOM 1472 C CA . ALA B 1 85 ? 35.382 -42.142 -26.564 1.00 50.49 85 ALA B CA 1
ATOM 1473 C C . ALA B 1 85 ? 34.052 -42.890 -26.548 1.00 58.52 85 ALA B C 1
ATOM 1474 O O . ALA B 1 85 ? 33.613 -43.397 -27.585 1.00 70.39 85 ALA B O 1
ATOM 1476 N N . CYS B 1 86 ? 33.396 -42.975 -25.388 1.00 61.93 86 CYS B N 1
ATOM 1477 C CA . CYS B 1 86 ? 32.202 -43.810 -25.283 1.00 62.70 86 CYS B CA 1
ATOM 1478 C C . CYS B 1 86 ? 30.941 -43.085 -25.730 1.00 62.62 86 CYS B C 1
ATOM 1479 O O . CYS B 1 86 ? 29.985 -43.733 -26.171 1.00 71.54 86 CYS B O 1
ATOM 1482 N N . ASN B 1 87 ? 30.909 -41.759 -25.621 1.00 63.44 87 ASN B N 1
ATOM 1483 C CA . ASN B 1 87 ? 29.735 -41.005 -26.041 1.00 64.16 87 ASN B CA 1
ATOM 1484 C C . ASN B 1 87 ? 30.065 -40.125 -27.239 1.00 66.04 87 ASN B C 1
ATOM 1485 O O . ASN B 1 87 ? 29.755 -38.928 -27.246 1.00 71.66 87 ASN B O 1
ATOM 1490 N N . ASP B 1 88 ? 30.693 -40.707 -28.256 1.00 69.49 88 ASP B N 1
ATOM 1491 C CA . ASP B 1 88 ? 31.004 -39.942 -29.453 1.00 65.47 88 ASP B CA 1
ATOM 1492 C C . ASP B 1 88 ? 29.726 -39.643 -30.226 1.00 56.46 88 ASP B C 1
ATOM 1493 O O . ASP B 1 88 ? 28.878 -40.519 -30.418 1.00 57.62 88 ASP B O 1
ATOM 1498 N N . TYR B 1 89 ? 29.606 -38.396 -30.677 1.00 56.45 89 TYR B N 1
ATOM 1499 C CA . TYR B 1 89 ? 28.434 -37.965 -31.431 1.00 73.45 89 TYR B CA 1
ATOM 1500 C C . TYR B 1 89 ? 28.182 -38.868 -32.636 1.00 68.37 89 TYR B C 1
ATOM 1501 O O . TYR B 1 89 ? 27.054 -39.318 -32.868 1.00 57.17 89 TYR B O 1
ATOM 1510 N N . PHE B 1 90 ? 29.236 -39.165 -33.400 1.00 57.50 90 PH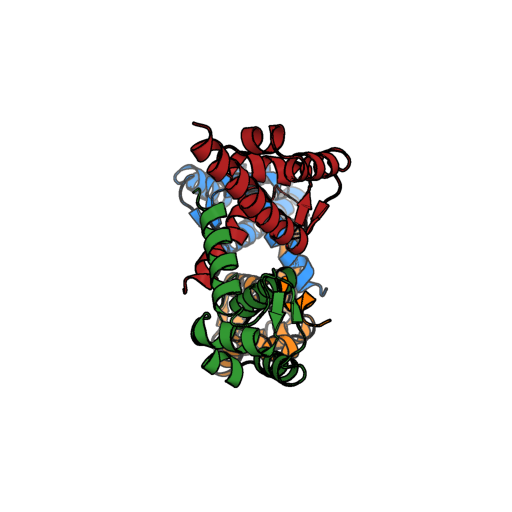E B N 1
ATOM 1511 C CA . PHE B 1 90 ? 29.069 -39.894 -34.653 1.00 49.68 90 PHE B CA 1
ATOM 1512 C C . PHE B 1 90 ? 28.715 -41.357 -34.411 1.00 47.97 90 PHE B C 1
ATOM 1513 O O . PHE B 1 90 ? 27.828 -41.907 -35.075 1.00 40.67 90 PHE B O 1
ATOM 1521 N N . VAL B 1 91 ? 29.411 -42.010 -33.475 1.00 46.19 91 VAL B N 1
ATOM 1522 C CA . VAL B 1 91 ? 29.172 -43.430 -33.226 1.00 52.65 91 VAL B CA 1
ATOM 1523 C C . VAL B 1 91 ? 27.753 -43.653 -32.722 1.00 55.75 91 VAL B C 1
ATOM 1524 O O . VAL B 1 91 ? 27.065 -44.591 -33.146 1.00 54.50 91 VAL B O 1
ATOM 1528 N N . GLU B 1 92 ? 27.289 -42.790 -31.818 1.00 55.73 92 GLU B N 1
ATOM 1529 C CA . GLU B 1 92 ? 25.972 -42.984 -31.222 1.00 59.60 92 GLU B CA 1
ATOM 1530 C C . GLU B 1 92 ? 24.866 -42.867 -32.265 1.00 69.64 92 GLU B C 1
ATOM 1531 O O . GLU B 1 92 ? 23.889 -43.624 -32.230 1.00 64.12 92 GLU B O 1
ATOM 1537 N N . GLN B 1 93 ? 25.003 -41.938 -33.210 1.00 72.29 93 GLN B N 1
ATOM 1538 C CA . GLN B 1 93 ? 23.962 -41.782 -34.215 1.00 80.13 93 GLN B CA 1
ATOM 1539 C C . GLN B 1 93 ? 23.993 -42.879 -35.271 1.00 77.99 93 GLN B C 1
ATOM 1540 O O . GLN B 1 93 ? 23.054 -42.974 -36.069 1.00 73.85 93 GLN B O 1
ATOM 1546 N N . LEU B 1 94 ? 25.035 -43.713 -35.289 1.00 83.65 94 LEU B N 1
ATOM 1547 C CA . LEU B 1 94 ? 25.006 -44.907 -36.125 1.00 93.32 94 LEU B CA 1
ATOM 1548 C C . LEU B 1 94 ? 24.161 -46.007 -35.493 1.00 97.66 94 LEU B C 1
ATOM 1549 O O . LEU B 1 94 ? 23.476 -46.753 -36.202 1.00 106.65 94 LEU B O 1
ATOM 1554 N N . LYS B 1 95 ? 24.199 -46.121 -34.163 1.00 86.59 95 LYS B N 1
ATOM 1555 C CA . LYS B 1 95 ? 23.469 -47.163 -33.441 1.00 90.73 95 LYS B CA 1
ATOM 1556 C C . LYS B 1 95 ? 21.992 -46.788 -33.291 1.00 97.26 95 LYS B C 1
ATOM 1557 O O . LYS B 1 95 ? 21.444 -46.714 -32.192 1.00 103.28 95 LYS B O 1
ATOM 1563 N N . LYS B 1 96 ? 21.347 -46.555 -34.430 1.00 98.97 96 LYS B N 1
ATOM 1564 C CA . LYS B 1 96 ? 19.928 -46.216 -34.445 1.00 99.52 96 LYS B CA 1
ATOM 1565 C C . LYS B 1 96 ? 19.068 -47.476 -34.436 1.00 108.53 96 LYS B C 1
ATOM 1566 O O . LYS B 1 96 ? 18.265 -47.685 -33.528 1.00 111.47 96 LYS B O 1
ATOM 1572 N N . PRO C 1 2 ? 42.078 -23.270 -54.386 1.00 78.85 2 PRO C N 1
ATOM 1573 C CA . PRO C 1 2 ? 41.129 -23.658 -53.337 1.00 71.00 2 PRO C CA 1
ATOM 1574 C C . PRO C 1 2 ? 41.666 -23.405 -51.930 1.00 74.60 2 PRO C C 1
ATOM 1575 O O . PRO C 1 2 ? 42.868 -23.548 -51.703 1.00 76.07 2 PRO C O 1
ATOM 1579 N N . THR C 1 3 ? 40.785 -23.022 -51.007 1.00 67.80 3 THR C N 1
ATOM 1580 C CA . THR C 1 3 ? 41.131 -22.983 -49.594 1.00 55.54 3 THR C CA 1
ATOM 1581 C C . THR C 1 3 ? 41.222 -24.406 -49.052 1.00 55.97 3 THR C C 1
ATOM 1582 O O . THR C 1 3 ? 40.976 -25.386 -49.759 1.00 48.14 3 THR C O 1
ATOM 1586 N N . GLN C 1 4 ? 41.556 -24.532 -47.766 1.00 53.09 4 GLN C N 1
ATOM 1587 C CA . GLN C 1 4 ? 41.767 -25.871 -47.230 1.00 64.55 4 GLN C CA 1
ATOM 1588 C C . GLN C 1 4 ? 40.463 -26.549 -46.821 1.00 70.71 4 GLN C C 1
ATOM 1589 O O . GLN C 1 4 ? 40.392 -27.783 -46.838 1.00 79.48 4 GLN C O 1
ATOM 1595 N N . LEU C 1 5 ? 39.425 -25.786 -46.464 1.00 61.93 5 LEU C N 1
ATOM 1596 C CA . LEU C 1 5 ? 38.117 -26.401 -46.246 1.00 55.09 5 LEU C CA 1
ATOM 1597 C C . LEU C 1 5 ? 37.558 -26.958 -47.550 1.00 52.88 5 LEU C C 1
ATOM 1598 O O . LEU C 1 5 ? 37.040 -28.081 -47.587 1.00 56.71 5 LEU C O 1
ATOM 1603 N N . GLU C 1 6 ? 37.651 -26.180 -48.633 1.00 56.79 6 GLU C N 1
ATOM 1604 C CA . GLU C 1 6 ? 37.253 -26.694 -49.939 1.00 64.07 6 GLU C CA 1
ATOM 1605 C C . GLU C 1 6 ? 38.078 -27.909 -50.324 1.00 71.89 6 GLU C C 1
ATOM 1606 O O . GLU C 1 6 ? 37.544 -28.879 -50.869 1.00 79.54 6 GLU C O 1
ATOM 1612 N N . MET C 1 7 ? 39.383 -27.874 -50.053 1.00 77.81 7 MET C N 1
ATOM 1613 C CA . MET C 1 7 ? 40.233 -29.001 -50.417 1.00 73.76 7 MET C CA 1
ATOM 1614 C C . MET C 1 7 ? 39.912 -30.227 -49.569 1.00 61.54 7 MET C C 1
ATOM 1615 O O . MET C 1 7 ? 39.920 -31.354 -50.077 1.00 56.60 7 MET C O 1
ATOM 1620 N N . ALA C 1 8 ? 39.615 -30.030 -48.280 1.00 44.82 8 ALA C N 1
ATOM 1621 C CA . ALA C 1 8 ? 39.128 -31.137 -47.459 1.00 50.38 8 ALA C CA 1
ATOM 1622 C C . ALA C 1 8 ? 37.818 -31.690 -48.008 1.00 55.13 8 ALA C C 1
ATOM 1623 O O . ALA C 1 8 ? 37.672 -32.903 -48.196 1.00 59.39 8 ALA C O 1
ATOM 1625 N N . MET C 1 9 ? 36.849 -30.808 -48.277 1.00 50.22 9 MET C N 1
ATOM 1626 C CA . MET C 1 9 ? 35.595 -31.253 -48.875 1.00 44.47 9 MET C CA 1
ATOM 1627 C C . MET C 1 9 ? 35.826 -31.813 -50.274 1.00 59.83 9 MET C C 1
ATOM 1628 O O . MET C 1 9 ? 35.146 -32.757 -50.695 1.00 67.53 9 MET C O 1
ATOM 1633 N N . ASP C 1 10 ? 36.783 -31.241 -51.006 1.00 59.82 10 ASP C N 1
ATOM 1634 C CA . ASP C 1 10 ? 37.192 -31.785 -52.296 1.00 59.23 10 ASP C CA 1
ATOM 1635 C C . ASP C 1 10 ? 37.600 -33.247 -52.162 1.00 50.64 10 ASP C C 1
ATOM 1636 O O . ASP C 1 10 ? 37.086 -34.122 -52.867 1.00 56.23 10 ASP C O 1
ATOM 1641 N N . THR C 1 11 ? 38.528 -33.522 -51.240 1.00 52.66 11 THR C N 1
ATOM 1642 C CA . THR C 1 11 ? 39.018 -34.882 -51.037 1.00 55.78 11 THR C CA 1
ATOM 1643 C C . THR C 1 11 ? 37.878 -35.845 -50.731 1.00 56.50 11 THR C C 1
ATOM 1644 O O . THR C 1 11 ? 37.848 -36.969 -51.243 1.00 60.80 11 THR C O 1
ATOM 1648 N N . MET C 1 12 ? 36.915 -35.413 -49.915 1.00 51.98 12 MET C N 1
ATOM 1649 C CA . MET C 1 12 ? 35.820 -36.301 -49.542 1.00 52.02 12 MET C CA 1
ATOM 1650 C C . MET C 1 12 ? 34.885 -36.556 -50.718 1.00 49.52 12 MET C C 1
ATOM 1651 O O . MET C 1 12 ? 34.495 -37.702 -50.969 1.00 58.03 12 MET C O 1
ATOM 1656 N N . ILE C 1 13 ? 34.509 -35.503 -51.450 1.00 54.36 13 ILE C N 1
ATOM 1657 C CA . ILE C 1 13 ? 33.621 -35.689 -52.595 1.00 57.27 13 ILE C CA 1
ATOM 1658 C C . ILE C 1 13 ? 34.311 -36.508 -53.680 1.00 53.60 13 ILE C C 1
ATOM 1659 O O . ILE C 1 13 ? 33.686 -37.355 -54.330 1.00 54.50 13 ILE C O 1
ATOM 1664 N N . ARG C 1 14 ? 35.608 -36.274 -53.892 1.00 45.46 14 ARG C N 1
ATOM 1665 C CA . ARG C 1 14 ? 36.359 -37.056 -54.870 1.00 51.40 14 ARG C CA 1
ATOM 1666 C C . ARG C 1 14 ? 36.344 -38.536 -54.517 1.00 66.59 14 ARG C C 1
ATOM 1667 O O . ARG C 1 14 ? 35.866 -39.368 -55.295 1.00 67.84 14 ARG C O 1
ATOM 1675 N N . ILE C 1 15 ? 36.862 -38.877 -53.333 1.00 74.62 15 ILE C N 1
ATOM 1676 C CA . ILE C 1 15 ? 36.944 -40.274 -52.910 1.00 60.81 15 ILE C CA 1
ATOM 1677 C C . ILE C 1 15 ? 35.569 -40.925 -52.942 1.00 56.33 15 ILE C C 1
ATOM 1678 O O . ILE C 1 15 ? 35.424 -42.090 -53.333 1.00 56.28 15 ILE C O 1
ATOM 1683 N N . PHE C 1 16 ? 34.534 -40.177 -52.549 1.00 44.87 16 PHE C N 1
ATOM 1684 C CA . PHE C 1 16 ? 33.177 -40.710 -52.591 1.00 53.04 16 PHE C CA 1
ATOM 1685 C C . PHE C 1 16 ? 32.804 -41.173 -53.996 1.00 61.83 16 PHE C C 1
ATOM 1686 O O . PHE C 1 16 ? 32.226 -42.252 -54.168 1.00 65.89 16 PHE C O 1
ATOM 1694 N N . HIS C 1 17 ? 33.134 -40.380 -55.014 1.00 72.86 17 HIS C N 1
ATOM 1695 C CA . HIS C 1 17 ? 32.726 -40.701 -56.376 1.00 64.26 17 HIS C CA 1
ATOM 1696 C C . HIS C 1 17 ? 33.695 -41.628 -57.098 1.00 53.84 17 HIS C C 1
ATOM 1697 O O . HIS C 1 17 ? 33.298 -42.254 -58.088 1.00 66.68 17 HIS C O 1
ATOM 1704 N N . ARG C 1 18 ? 34.948 -41.735 -56.636 1.00 55.75 18 ARG C N 1
ATOM 1705 C CA . ARG C 1 18 ? 35.850 -42.741 -57.195 1.00 68.11 18 ARG C CA 1
ATOM 1706 C C . ARG C 1 18 ? 35.265 -44.141 -57.066 1.00 78.66 18 ARG C C 1
ATOM 1707 O O . ARG C 1 18 ? 35.492 -44.995 -57.931 1.00 89.84 18 ARG C O 1
ATOM 1715 N N . TYR C 1 19 ? 34.510 -44.393 -56.001 1.00 69.50 19 TYR C N 1
ATOM 1716 C CA . TYR C 1 19 ? 33.853 -45.674 -55.797 1.00 63.05 19 TYR C CA 1
ATOM 1717 C C . TYR C 1 19 ? 32.437 -45.695 -56.350 1.00 72.88 19 TYR C C 1
ATOM 1718 O O . TYR C 1 19 ? 31.778 -46.738 -56.290 1.00 67.91 19 TYR C O 1
ATOM 1727 N N . SER C 1 20 ? 31.962 -44.580 -56.903 1.00 94.29 20 SER C N 1
ATOM 1728 C CA . SER C 1 20 ? 30.715 -44.568 -57.655 1.00 105.56 20 SER C CA 1
ATOM 1729 C C . SER C 1 20 ? 30.933 -45.172 -59.037 1.00 116.12 20 SER C C 1
ATOM 1730 O O . SER C 1 20 ? 30.505 -44.604 -60.047 1.00 112.81 20 SER C O 1
ATOM 1733 N N . GLY C 1 21 ? 31.601 -46.323 -59.092 1.00 130.40 21 GLY C N 1
ATOM 1734 C CA . GLY C 1 21 ? 31.856 -46.999 -60.347 1.00 143.57 21 GLY C CA 1
ATOM 1735 C C . GLY C 1 21 ? 30.615 -47.658 -60.908 1.00 153.56 21 GLY C C 1
ATOM 1736 O O . GLY C 1 21 ? 30.607 -48.861 -61.188 1.00 157.29 21 GLY C O 1
ATOM 1737 N N . LYS C 1 22 ? 29.556 -46.875 -61.075 1.00 157.37 22 LYS C N 1
ATOM 1738 C CA . LYS C 1 22 ? 28.286 -47.385 -61.561 1.00 159.64 22 LYS C CA 1
ATOM 1739 C C . LYS C 1 22 ? 27.620 -46.282 -62.375 1.00 151.43 22 LYS C C 1
ATOM 1740 O O . LYS C 1 22 ? 28.219 -45.237 -62.649 1.00 146.58 22 LYS C O 1
ATOM 1746 N N . GLU C 1 23 ? 26.373 -46.523 -62.769 1.00 142.36 23 GLU C N 1
ATOM 1747 C CA . GLU C 1 23 ? 25.607 -45.558 -63.555 1.00 134.30 23 GLU C CA 1
ATOM 1748 C C . GLU C 1 23 ? 24.908 -44.583 -62.605 1.00 127.42 23 GLU C C 1
ATOM 1749 O O . GLU C 1 23 ? 23.680 -44.516 -62.501 1.00 120.54 23 GLU C O 1
ATOM 1755 N N . ARG C 1 24 ? 25.728 -43.808 -61.895 1.00 130.30 24 ARG C N 1
ATOM 1756 C CA . ARG C 1 24 ? 25.239 -43.005 -60.776 1.00 128.20 24 ARG C CA 1
ATOM 1757 C C . ARG C 1 24 ? 25.183 -41.515 -61.087 1.00 137.21 24 ARG C C 1
ATOM 1758 O O . ARG C 1 24 ? 24.104 -40.999 -61.399 1.00 141.25 24 ARG C O 1
ATOM 1766 N N . LYS C 1 25 ? 26.305 -40.793 -60.965 1.00 141.84 25 LYS C N 1
ATOM 1767 C CA . LYS C 1 25 ? 26.344 -39.330 -60.997 1.00 141.97 25 LYS C CA 1
ATOM 1768 C C . LYS C 1 25 ? 25.709 -38.760 -59.726 1.00 140.39 25 LYS C C 1
ATOM 1769 O O . LYS C 1 25 ? 25.645 -37.542 -59.549 1.00 139.53 25 LYS C O 1
ATOM 1775 N N . ARG C 1 26 ? 25.655 -39.478 -58.883 1.00 137.42 26 ARG C N 1
ATOM 1776 C CA . ARG C 1 26 ? 24.879 -39.110 -57.744 1.00 133.95 26 ARG C CA 1
ATOM 1777 C C . ARG C 1 26 ? 25.854 -38.734 -56.659 1.00 122.92 26 ARG C C 1
ATOM 1778 O O . ARG C 1 26 ? 26.993 -39.177 -56.719 1.00 131.22 26 ARG C O 1
ATOM 1786 N N . PHE C 1 27 ? 25.406 -37.962 -55.661 1.00 103.21 27 PHE C N 1
ATOM 1787 C CA . PHE C 1 27 ? 25.977 -37.878 -54.314 1.00 87.38 27 PHE C CA 1
ATOM 1788 C C . PHE C 1 27 ? 25.470 -39.104 -53.548 1.00 77.73 27 PHE C C 1
ATOM 1789 O O . PHE C 1 27 ? 24.910 -39.009 -52.487 1.00 78.85 27 PHE C O 1
ATOM 1797 N N . LYS C 1 28 ? 25.657 -40.279 -54.138 1.00 67.35 28 LYS C N 1
ATOM 1798 C CA . LYS C 1 28 ? 25.204 -41.518 -53.509 1.00 74.52 28 LYS C CA 1
ATOM 1799 C C . LYS C 1 28 ? 26.226 -42.634 -53.676 1.00 62.76 28 LYS C C 1
ATOM 1800 O O . LYS C 1 28 ? 27.270 -42.439 -54.299 1.00 49.74 28 LYS C O 1
ATOM 1806 N N . LEU C 1 29 ? 25.929 -43.806 -53.120 1.00 55.31 29 LEU C N 1
ATOM 1807 C CA . LEU C 1 29 ? 26.852 -44.922 -53.234 1.00 48.61 29 LEU C CA 1
ATOM 1808 C C . LEU C 1 29 ? 26.105 -46.172 -52.802 1.00 52.83 29 LEU C C 1
ATOM 1809 O O . LEU C 1 29 ? 25.232 -46.109 -51.934 1.00 57.76 29 LEU C O 1
ATOM 1814 N N . SER C 1 30 ? 26.427 -47.302 -53.418 1.00 56.46 30 SER C N 1
ATOM 1815 C CA . SER C 1 30 ? 25.857 -48.549 -52.936 1.00 61.45 30 SER C CA 1
ATOM 1816 C C . SER C 1 30 ? 26.647 -49.043 -51.729 1.00 58.27 30 SER C C 1
ATOM 1817 O O . SER C 1 30 ? 27.856 -48.817 -51.619 1.00 52.77 30 SER C O 1
ATOM 1820 N N . LYS C 1 31 ? 25.944 -49.713 -50.811 1.00 58.77 31 LYS C N 1
ATOM 1821 C CA . LYS C 1 31 ? 26.583 -50.174 -49.581 1.00 44.53 31 LYS C CA 1
ATOM 1822 C C . LYS C 1 31 ? 27.801 -51.044 -49.869 1.00 45.40 31 LYS C C 1
ATOM 1823 O O . LYS C 1 31 ? 28.811 -50.963 -49.160 1.00 44.30 31 LYS C O 1
ATOM 1829 N N . GLY C 1 32 ? 27.726 -51.873 -50.915 1.00 42.88 32 GLY C N 1
ATOM 1830 C CA . GLY C 1 32 ? 28.869 -52.698 -51.276 1.00 39.34 32 GLY C CA 1
ATOM 1831 C C . GLY C 1 32 ? 30.090 -51.876 -51.643 1.00 48.68 32 GLY C C 1
ATOM 1832 O O . GLY C 1 32 ? 31.211 -52.194 -51.237 1.00 54.34 32 GLY C O 1
ATOM 1833 N N . GLU C 1 33 ? 29.890 -50.802 -52.410 1.00 53.15 33 GLU C N 1
ATOM 1834 C CA . GLU C 1 33 ? 31.004 -49.924 -52.745 1.00 51.46 33 GLU C CA 1
ATOM 1835 C C . GLU C 1 33 ? 31.465 -49.116 -51.538 1.00 41.51 33 GLU C C 1
ATOM 1836 O O . GLU C 1 33 ? 32.661 -48.829 -51.408 1.00 56.93 33 GLU C O 1
ATOM 1842 N N . LEU C 1 34 ? 30.539 -48.743 -50.650 1.00 40.41 34 LEU C N 1
ATOM 1843 C CA . LEU C 1 34 ? 30.941 -48.116 -49.395 1.00 48.69 34 LEU C CA 1
ATOM 1844 C C . LEU C 1 34 ? 31.858 -49.036 -48.604 1.00 49.62 34 LEU C C 1
ATOM 1845 O O . LEU C 1 34 ? 32.859 -48.587 -48.034 1.00 49.07 34 LEU C O 1
ATOM 1850 N N . LYS C 1 35 ? 31.535 -50.331 -48.568 1.00 44.24 35 LYS C N 1
ATOM 1851 C CA . LYS C 1 35 ? 32.397 -51.297 -47.899 1.00 52.40 35 LYS C CA 1
ATOM 1852 C C . LYS C 1 35 ? 33.779 -51.317 -48.536 1.00 54.37 35 LYS C C 1
ATOM 1853 O O . LYS C 1 35 ? 34.801 -51.296 -47.840 1.00 53.94 35 LYS C O 1
ATOM 1859 N N . LEU C 1 36 ? 33.824 -51.357 -49.867 1.00 53.48 36 LEU C N 1
ATOM 1860 C CA . LEU C 1 36 ? 35.097 -51.261 -50.570 1.00 54.95 36 LEU C CA 1
ATOM 1861 C C . LEU C 1 36 ? 35.816 -49.967 -50.212 1.00 58.24 36 LEU C C 1
ATOM 1862 O O . LEU C 1 36 ? 37.013 -49.971 -49.903 1.00 71.73 36 LEU C O 1
ATOM 1867 N N . LEU C 1 37 ? 35.088 -48.847 -50.240 1.00 39.37 37 LEU C N 1
ATOM 1868 C CA . LEU C 1 37 ? 35.657 -47.557 -49.854 1.00 45.94 37 LEU C CA 1
ATOM 1869 C C . LEU C 1 37 ? 36.374 -47.639 -48.511 1.00 47.58 37 LEU C C 1
ATOM 1870 O O . LEU C 1 37 ? 37.533 -47.230 -48.386 1.00 48.61 37 LEU C O 1
ATOM 1875 N N . LEU C 1 38 ? 35.692 -48.168 -47.491 1.00 53.59 38 LEU C N 1
ATOM 1876 C CA . LEU C 1 38 ? 36.251 -48.163 -46.143 1.00 39.88 38 LEU C CA 1
ATOM 1877 C C . LEU C 1 38 ? 37.458 -49.084 -46.022 1.00 46.54 38 LEU C C 1
ATOM 1878 O O . LEU C 1 38 ? 38.395 -48.779 -45.275 1.00 56.30 38 LEU C O 1
ATOM 1883 N N . GLN C 1 39 ? 37.457 -50.211 -46.737 1.00 52.18 39 GLN C N 1
ATOM 1884 C CA . GLN C 1 39 ? 38.593 -51.123 -46.655 1.00 52.96 39 GLN C CA 1
ATOM 1885 C C . GLN C 1 39 ? 39.863 -50.499 -47.227 1.00 53.93 39 GLN C C 1
ATOM 1886 O O . GLN C 1 39 ? 40.957 -50.734 -46.702 1.00 52.16 39 GLN C O 1
ATOM 1892 N N . ARG C 1 40 ? 39.743 -49.689 -48.279 1.00 59.33 40 ARG C N 1
ATOM 1893 C CA . ARG C 1 40 ? 40.909 -49.132 -48.953 1.00 65.95 40 ARG C CA 1
ATOM 1894 C C . ARG C 1 40 ? 41.297 -47.742 -48.469 1.00 69.58 40 ARG C C 1
ATOM 1895 O O . ARG C 1 40 ? 42.467 -47.364 -48.593 1.00 82.10 40 ARG C O 1
ATOM 1903 N N . GLU C 1 41 ? 40.359 -46.968 -47.923 1.00 54.84 41 GLU C N 1
ATOM 1904 C CA . GLU C 1 41 ? 40.602 -45.560 -47.638 1.00 50.64 41 GLU C CA 1
ATOM 1905 C C . GLU C 1 41 ? 40.716 -45.234 -46.156 1.00 60.46 41 GLU C C 1
ATOM 1906 O O . GLU C 1 41 ? 40.862 -44.060 -45.814 1.00 75.11 41 GLU C O 1
ATOM 1912 N N . LEU C 1 42 ? 40.634 -46.220 -45.269 1.00 59.03 42 LEU C N 1
ATOM 1913 C CA . LEU C 1 42 ? 40.852 -45.999 -43.847 1.00 51.82 42 LEU C CA 1
ATOM 1914 C C . LEU C 1 42 ? 42.091 -46.755 -43.394 1.00 56.51 42 LEU C C 1
ATOM 1915 O O . LEU C 1 42 ? 42.465 -47.775 -43.980 1.00 65.12 42 LEU C O 1
ATOM 1920 N N . THR C 1 43 ? 42.723 -46.244 -42.343 1.00 62.46 43 THR C N 1
ATOM 1921 C CA . THR C 1 43 ? 43.944 -46.850 -41.830 1.00 71.73 43 THR C CA 1
ATOM 1922 C C . THR C 1 43 ? 43.632 -48.200 -41.199 1.00 68.63 43 THR C C 1
ATOM 1923 O O . THR C 1 43 ? 42.873 -48.277 -40.226 1.00 64.24 43 THR C O 1
ATOM 1927 N N . GLU C 1 44 ? 44.221 -49.258 -41.759 1.00 72.50 44 GLU C N 1
ATOM 1928 C CA . GLU C 1 44 ? 44.140 -50.608 -41.204 1.00 72.00 44 GLU C CA 1
ATOM 1929 C C . GLU C 1 44 ? 42.701 -50.983 -40.854 1.00 65.36 44 GLU C C 1
ATOM 1930 O O . GLU C 1 44 ? 42.405 -51.480 -39.764 1.00 56.35 44 GLU C O 1
ATOM 1936 N N . PHE C 1 45 ? 41.793 -50.721 -41.796 1.00 57.67 45 PHE C N 1
ATOM 1937 C CA . PHE C 1 45 ? 40.390 -51.041 -41.559 1.00 56.34 45 PHE C CA 1
ATOM 1938 C C . PHE C 1 45 ? 40.174 -52.537 -41.349 1.00 55.12 45 PHE C C 1
ATOM 1939 O O . PHE C 1 45 ? 39.350 -52.929 -40.517 1.00 52.35 45 PHE C O 1
ATOM 1947 N N . LEU C 1 46 ? 40.877 -53.396 -42.090 1.00 61.59 46 LEU C N 1
ATOM 1948 C CA . LEU C 1 46 ? 40.584 -54.820 -41.970 1.00 62.23 46 LEU C CA 1
ATOM 1949 C C . LEU C 1 46 ? 40.954 -55.345 -40.583 1.00 71.88 46 LEU C C 1
ATOM 1950 O O . LEU C 1 46 ? 40.227 -56.164 -40.010 1.00 73.59 46 LEU C O 1
ATOM 1955 N N . SER C 1 47 ? 42.073 -54.879 -40.019 1.00 68.59 47 SER C N 1
ATOM 1956 C CA . SER C 1 47 ? 42.422 -55.285 -38.657 1.00 65.54 47 SER C CA 1
ATOM 1957 C C . SER C 1 47 ? 41.408 -54.761 -37.647 1.00 72.44 47 SER C C 1
ATOM 1958 O O . SER C 1 47 ? 41.064 -55.456 -36.684 1.00 79.49 47 SER C O 1
ATOM 1961 N N . CYS C 1 48 ? 40.917 -53.536 -37.850 1.00 64.00 48 CYS C N 1
ATOM 1962 C CA . CYS C 1 48 ? 39.936 -52.967 -36.929 1.00 61.75 48 CYS C CA 1
ATOM 1963 C C . CYS C 1 48 ? 38.647 -53.779 -36.925 1.00 59.37 48 CYS C C 1
ATOM 1964 O O . CYS C 1 48 ? 38.018 -53.958 -35.874 1.00 52.68 48 CYS C O 1
ATOM 1967 N N . GLN C 1 49 ? 38.248 -54.293 -38.091 1.00 67.33 49 GLN C N 1
ATOM 1968 C CA . GLN C 1 49 ? 37.002 -55.046 -38.186 1.00 59.65 49 GLN C CA 1
ATOM 1969 C C . GLN C 1 49 ? 37.051 -56.333 -37.366 1.00 55.72 49 GLN C C 1
ATOM 1970 O O . GLN C 1 49 ? 36.041 -56.730 -36.773 1.00 50.82 49 GLN C O 1
ATOM 1976 N N . LYS C 1 50 ? 38.208 -57.004 -37.323 1.00 58.89 50 LYS C N 1
ATOM 1977 C CA . LYS C 1 50 ? 38.326 -58.263 -36.588 1.00 63.16 50 LYS C CA 1
ATOM 1978 C C . LYS C 1 50 ? 38.479 -58.082 -35.078 1.00 59.31 50 LYS C C 1
ATOM 1979 O O . LYS C 1 50 ? 38.419 -59.077 -34.348 1.00 63.26 50 LYS C O 1
ATOM 1985 N N . GLU C 1 51 ? 38.679 -56.859 -34.586 1.00 62.61 51 GLU C N 1
ATOM 1986 C CA . GLU C 1 51 ? 38.875 -56.643 -33.158 1.00 65.70 51 GLU C CA 1
ATOM 1987 C C . GLU C 1 51 ? 37.806 -55.779 -32.507 1.00 63.62 51 GLU C C 1
ATOM 1988 O O . GLU C 1 51 ? 37.764 -55.706 -31.273 1.00 71.16 51 GLU C O 1
ATOM 1994 N N . THR C 1 52 ? 36.947 -55.133 -33.289 1.00 56.45 52 THR C N 1
ATOM 1995 C CA . THR C 1 52 ? 35.893 -54.262 -32.783 1.00 50.67 52 THR C CA 1
ATOM 1996 C C . THR C 1 52 ? 34.556 -54.808 -33.265 1.00 56.09 52 THR C C 1
ATOM 1997 O O . THR C 1 52 ? 34.285 -54.819 -34.473 1.00 62.04 52 THR C O 1
ATOM 2001 N N . GLN C 1 53 ? 33.732 -55.273 -32.319 1.00 52.11 53 GLN C N 1
ATOM 2002 C CA . GLN C 1 53 ? 32.440 -55.860 -32.665 1.00 52.81 53 GLN C CA 1
ATOM 2003 C C . GLN C 1 53 ? 31.568 -54.877 -33.434 1.00 51.50 53 GLN C C 1
ATOM 2004 O O . GLN C 1 53 ? 30.837 -55.271 -34.351 1.00 54.61 53 GLN C O 1
ATOM 2010 N N . LEU C 1 54 ? 31.629 -53.592 -33.074 1.00 49.92 54 LEU C N 1
ATOM 2011 C CA . LEU C 1 54 ? 30.802 -52.598 -33.747 1.00 50.27 54 LEU C CA 1
ATOM 2012 C C . LEU C 1 54 ? 31.182 -52.464 -35.214 1.00 50.81 54 LEU C C 1
ATOM 2013 O O . LEU C 1 54 ? 30.310 -52.333 -36.076 1.00 46.56 54 LEU C O 1
ATOM 2018 N N . VAL C 1 55 ? 32.481 -52.489 -35.517 1.00 57.94 55 VAL C N 1
ATOM 2019 C CA . VAL C 1 55 ? 32.900 -52.401 -36.911 1.00 51.21 55 VAL C CA 1
ATOM 2020 C C . VAL C 1 55 ? 32.463 -53.642 -37.674 1.00 49.74 55 VAL C C 1
ATOM 2021 O O . VAL C 1 55 ? 32.058 -53.557 -38.839 1.00 44.74 55 VAL C O 1
ATOM 2025 N N . ASP C 1 56 ? 32.521 -54.813 -37.033 1.00 50.14 56 ASP C N 1
ATOM 2026 C CA . ASP C 1 56 ? 32.115 -56.031 -37.723 1.00 51.83 56 ASP C CA 1
ATOM 2027 C C . ASP C 1 56 ? 30.622 -56.032 -38.011 1.00 54.64 56 ASP C C 1
ATOM 2028 O O . ASP C 1 56 ? 30.195 -56.459 -39.092 1.00 50.97 56 ASP C O 1
ATOM 2033 N N . LYS C 1 57 ? 29.809 -55.543 -37.068 1.00 51.20 57 LYS C N 1
ATOM 2034 C CA . LYS C 1 57 ? 28.370 -55.503 -37.303 1.00 59.02 57 LYS C CA 1
ATOM 2035 C C . LYS C 1 57 ? 28.002 -54.392 -38.278 1.00 46.10 57 LYS C C 1
ATOM 2036 O O . LYS C 1 57 ? 26.994 -54.490 -38.987 1.00 49.10 57 LYS C O 1
ATOM 2042 N N . ILE C 1 58 ? 28.806 -53.331 -38.336 1.00 39.11 58 ILE C N 1
ATOM 2043 C CA . ILE C 1 58 ? 28.668 -52.376 -39.431 1.00 37.92 58 ILE C CA 1
ATOM 2044 C C . ILE C 1 58 ? 28.860 -53.084 -40.764 1.00 61.44 58 ILE C C 1
ATOM 2045 O O . ILE C 1 58 ? 28.030 -52.963 -41.677 1.00 59.17 58 ILE C O 1
ATOM 2050 N N . VAL C 1 59 ? 29.920 -53.884 -40.883 1.00 51.39 59 VAL C N 1
ATOM 2051 C CA . VAL C 1 59 ? 30.213 -54.544 -42.153 1.00 50.96 59 VAL C CA 1
ATOM 2052 C C . VAL C 1 59 ? 29.107 -55.525 -42.518 1.00 46.81 59 VAL C C 1
ATOM 2053 O O . VAL C 1 59 ? 28.719 -55.636 -43.690 1.00 54.25 59 VAL C O 1
ATOM 2057 N N . GLN C 1 60 ? 28.577 -56.251 -41.527 1.00 43.81 60 GLN C N 1
ATOM 2058 C CA . GLN C 1 60 ? 27.486 -57.188 -41.791 1.00 44.41 60 GLN C CA 1
ATOM 2059 C C . GLN C 1 60 ? 26.291 -56.481 -42.423 1.00 47.44 60 GLN C C 1
ATOM 2060 O O . GLN C 1 60 ? 25.677 -57.000 -43.363 1.00 53.67 60 GLN C O 1
ATOM 2066 N N . ASP C 1 61 ? 25.948 -55.291 -41.921 1.00 51.17 61 ASP C N 1
ATOM 2067 C CA . ASP C 1 61 ? 24.816 -54.553 -42.470 1.00 65.39 61 ASP C CA 1
ATOM 2068 C C . ASP C 1 61 ? 25.089 -54.105 -43.900 1.00 69.10 61 ASP C C 1
ATOM 2069 O O . ASP C 1 61 ? 24.184 -54.115 -44.742 1.00 83.39 61 ASP C O 1
ATOM 2074 N N . LEU C 1 62 ? 26.331 -53.710 -44.196 1.00 60.13 62 LEU C N 1
ATOM 2075 C CA . LEU C 1 62 ? 26.693 -53.391 -45.574 1.00 51.83 62 LEU C CA 1
ATOM 2076 C C . LEU C 1 62 ? 26.598 -54.619 -46.470 1.00 55.87 62 LEU C C 1
ATOM 2077 O O . LEU C 1 62 ? 26.216 -54.512 -47.642 1.00 51.47 62 LEU C O 1
ATOM 2082 N N . ASP C 1 63 ? 26.953 -55.794 -45.943 1.00 45.91 63 ASP C N 1
ATOM 2083 C CA . ASP C 1 63 ? 26.832 -57.012 -46.737 1.00 54.89 63 ASP C CA 1
ATOM 2084 C C . ASP C 1 63 ? 25.377 -57.433 -46.889 1.00 58.17 63 ASP C C 1
ATOM 2085 O O . ASP C 1 63 ? 25.010 -58.038 -47.903 1.00 63.60 63 ASP C O 1
ATOM 2090 N N . ALA C 1 64 ? 24.538 -57.117 -45.900 1.00 61.30 64 ALA C N 1
ATOM 2091 C CA . ALA C 1 64 ? 23.128 -57.483 -45.976 1.00 68.07 64 ALA C CA 1
ATOM 2092 C C . ALA C 1 64 ? 22.419 -56.733 -47.096 1.00 78.93 64 ALA C C 1
ATOM 2093 O O . ALA C 1 64 ? 21.543 -57.292 -47.767 1.00 76.16 64 ALA C O 1
ATOM 2095 N N . ASN C 1 65 ? 22.785 -55.469 -47.314 1.00 88.41 65 ASN C N 1
ATOM 2096 C CA . ASN C 1 65 ? 22.124 -54.630 -48.307 1.00 85.57 65 ASN C CA 1
ATOM 2097 C C . ASN C 1 65 ? 23.117 -54.143 -49.355 1.00 71.67 65 ASN C C 1
ATOM 2098 O O . ASN C 1 65 ? 23.202 -52.940 -49.618 1.00 83.64 65 ASN C O 1
ATOM 2103 N N . LYS C 1 66 ? 23.853 -55.076 -49.967 1.00 58.67 66 LYS C N 1
ATOM 2104 C CA . LYS C 1 66 ? 24.970 -54.733 -50.847 1.00 70.54 66 LYS C CA 1
ATOM 2105 C C . LYS C 1 66 ? 24.602 -53.697 -51.905 1.00 81.59 66 LYS C C 1
ATOM 2106 O O . LYS C 1 66 ? 25.446 -52.877 -52.288 1.00 77.09 66 LYS C O 1
ATOM 2112 N N . ASP C 1 67 ? 23.357 -53.705 -52.383 1.00 91.73 67 ASP C N 1
ATOM 2113 C CA . ASP C 1 67 ? 22.966 -52.846 -53.492 1.00 94.89 67 ASP C CA 1
ATOM 2114 C C . ASP C 1 67 ? 22.056 -51.688 -53.097 1.00 82.11 67 ASP C C 1
ATOM 2115 O O . ASP C 1 67 ? 21.779 -50.832 -53.945 1.00 79.33 67 ASP C O 1
ATOM 2120 N N . ASN C 1 68 ? 21.589 -51.629 -51.850 1.00 75.50 68 ASN C N 1
ATOM 2121 C CA . ASN C 1 68 ? 20.964 -50.410 -51.354 1.00 73.80 68 ASN C CA 1
ATOM 2122 C C . ASN C 1 68 ? 21.972 -49.262 -51.383 1.00 83.28 68 ASN C C 1
ATOM 2123 O O . ASN C 1 68 ? 23.184 -49.467 -51.494 1.00 82.96 68 ASN C O 1
ATOM 2128 N N . GLU C 1 69 ? 21.464 -48.038 -51.274 1.00 80.94 69 GLU C N 1
ATOM 2129 C CA . GLU C 1 69 ? 22.269 -46.856 -51.542 1.00 66.86 69 GLU C CA 1
ATOM 2130 C C . GLU C 1 69 ? 22.377 -45.968 -50.311 1.00 62.73 69 GLU C C 1
ATOM 2131 O O . GLU C 1 69 ? 21.417 -45.827 -49.546 1.00 58.11 69 GLU C O 1
ATOM 2137 N N . VAL C 1 70 ? 23.559 -45.380 -50.123 1.00 64.93 70 VAL C N 1
ATOM 2138 C CA . VAL C 1 70 ? 23.814 -44.425 -49.052 1.00 68.50 70 VAL C CA 1
ATOM 2139 C C . VAL C 1 70 ? 23.947 -43.039 -49.670 1.00 72.64 70 VAL C C 1
ATOM 2140 O O . VAL C 1 70 ? 24.438 -42.886 -50.791 1.00 68.61 70 VAL C O 1
ATOM 2144 N N . ASP C 1 71 ? 23.501 -42.027 -48.936 1.00 69.24 71 ASP C N 1
ATOM 2145 C CA . ASP C 1 71 ? 23.726 -40.654 -49.360 1.00 74.06 71 ASP C CA 1
ATOM 2146 C C . ASP C 1 71 ? 25.065 -40.159 -48.817 1.00 60.44 71 ASP C C 1
ATOM 2147 O O . ASP C 1 71 ? 25.671 -40.774 -47.935 1.00 43.53 71 ASP C O 1
ATOM 2152 N N . PHE C 1 72 ? 25.530 -39.037 -49.372 1.00 55.39 72 PHE C N 1
ATOM 2153 C CA . PHE C 1 72 ? 26.799 -38.470 -48.931 1.00 52.38 72 PHE C CA 1
ATOM 2154 C C . PHE C 1 72 ? 26.779 -38.161 -47.442 1.00 50.37 72 PHE C C 1
ATOM 2155 O O . PHE C 1 72 ? 27.808 -38.286 -46.770 1.00 52.83 72 PHE C O 1
ATOM 2163 N N . ASN C 1 73 ? 25.616 -37.777 -46.912 1.00 64.32 73 ASN C N 1
ATOM 2164 C CA . ASN C 1 73 ? 25.502 -37.461 -45.492 1.00 59.97 73 ASN C CA 1
ATOM 2165 C C . ASN C 1 73 ? 25.859 -38.667 -44.626 1.00 56.08 73 ASN C C 1
ATOM 2166 O O . ASN C 1 73 ? 26.629 -38.551 -43.666 1.00 51.52 73 ASN C O 1
ATOM 2171 N N . GLU C 1 74 ? 25.309 -39.839 -44.951 1.00 46.14 74 GLU C N 1
ATOM 2172 C CA . GLU C 1 74 ? 25.599 -41.024 -44.151 1.00 49.67 74 GLU C CA 1
ATOM 2173 C C . GLU C 1 74 ? 27.024 -41.514 -44.371 1.00 46.85 74 GLU C C 1
ATOM 2174 O O . GLU C 1 74 ? 27.616 -42.121 -43.472 1.00 56.77 74 GLU C O 1
ATOM 2180 N N . PHE C 1 75 ? 27.593 -41.252 -45.547 1.00 47.43 75 PHE C N 1
ATOM 2181 C CA . PHE C 1 75 ? 28.987 -41.610 -45.779 1.00 44.87 75 PHE C CA 1
ATOM 2182 C C . PHE C 1 75 ? 29.918 -40.829 -44.854 1.00 47.41 75 PHE C C 1
ATOM 2183 O O . PHE C 1 75 ? 30.861 -41.397 -44.288 1.00 45.10 75 PHE C O 1
ATOM 2191 N N . VAL C 1 76 ? 29.659 -39.531 -44.659 1.00 46.82 76 VAL C N 1
ATOM 2192 C CA . VAL C 1 76 ? 30.530 -38.758 -43.777 1.00 57.69 76 VAL C CA 1
ATOM 2193 C C . VAL C 1 76 ? 30.336 -39.183 -42.323 1.00 57.44 76 VAL C C 1
ATOM 2194 O O . VAL C 1 76 ? 31.300 -39.235 -41.551 1.00 59.71 76 VAL C O 1
ATOM 2198 N N . VAL C 1 77 ? 29.104 -39.533 -41.935 1.00 53.89 77 VAL C N 1
ATOM 2199 C CA . VAL C 1 77 ? 28.865 -40.046 -40.586 1.00 55.47 77 VAL C CA 1
ATOM 2200 C C . VAL C 1 77 ? 29.623 -41.350 -40.374 1.00 52.06 77 VAL C C 1
ATOM 2201 O O . VAL C 1 77 ? 30.272 -41.553 -39.339 1.00 56.10 77 VAL C O 1
ATOM 2205 N N . MET C 1 78 ? 29.555 -42.248 -41.357 1.00 46.08 78 MET C N 1
ATOM 2206 C CA . MET C 1 78 ? 30.242 -43.531 -41.267 1.00 40.91 78 MET C CA 1
ATOM 2207 C C . MET C 1 78 ? 31.749 -43.342 -41.131 1.00 46.73 78 MET C C 1
ATOM 2208 O O . MET C 1 78 ? 32.382 -43.929 -40.247 1.00 47.05 78 MET C O 1
ATOM 2213 N N . VAL C 1 79 ? 32.344 -42.532 -42.011 1.00 49.67 79 VAL C N 1
ATOM 2214 C CA . VAL C 1 79 ? 33.787 -42.315 -41.955 1.00 52.66 79 VAL C CA 1
ATOM 2215 C C . VAL C 1 79 ? 34.175 -41.688 -40.624 1.00 52.61 79 VAL C C 1
ATOM 2216 O O . VAL C 1 79 ? 35.130 -42.121 -39.968 1.00 51.51 79 VAL C O 1
ATOM 2220 N N . ALA C 1 80 ? 33.431 -40.664 -40.202 1.00 40.35 80 ALA C N 1
ATOM 2221 C CA . ALA C 1 80 ? 33.723 -40.009 -38.930 1.00 52.76 80 ALA C CA 1
ATOM 2222 C C . ALA C 1 80 ? 33.641 -40.997 -37.773 1.00 52.19 80 ALA C C 1
ATOM 2223 O O . ALA C 1 80 ? 34.542 -41.059 -36.930 1.00 54.01 80 ALA C O 1
ATOM 2225 N N . ALA C 1 81 ? 32.566 -41.786 -37.719 1.00 44.52 81 ALA C N 1
ATOM 2226 C CA . ALA C 1 81 ? 32.411 -42.728 -36.617 1.00 43.43 81 ALA C CA 1
ATOM 2227 C C . ALA C 1 81 ? 33.523 -43.770 -36.620 1.00 47.95 81 ALA C C 1
ATOM 2228 O O . ALA C 1 81 ? 34.012 -44.169 -35.558 1.00 52.57 81 ALA C O 1
ATOM 2230 N N . LEU C 1 82 ? 33.947 -44.208 -37.805 1.00 44.25 82 LEU C N 1
ATOM 2231 C CA . LEU C 1 82 ? 34.976 -45.239 -37.876 1.00 50.19 82 LEU C CA 1
ATOM 2232 C C . LEU C 1 82 ? 36.343 -44.673 -37.508 1.00 53.30 82 LEU C C 1
ATOM 2233 O O . LEU C 1 82 ? 37.109 -45.319 -36.783 1.00 51.06 82 LEU C O 1
ATOM 2238 N N . THR C 1 83 ? 36.664 -43.462 -37.979 1.00 53.73 83 THR C N 1
ATOM 2239 C CA . THR C 1 83 ? 37.918 -42.830 -37.581 1.00 59.35 83 THR C CA 1
ATOM 2240 C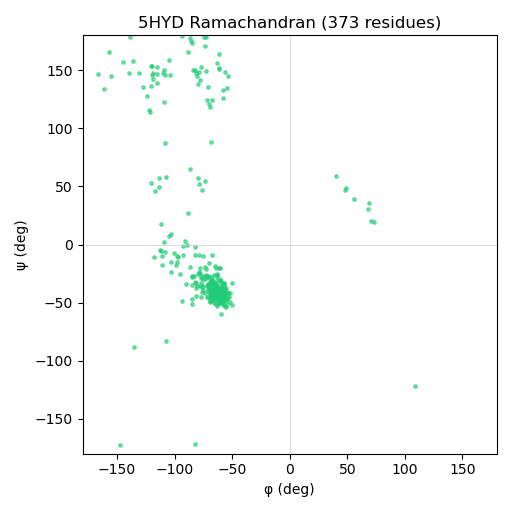 C . THR C 1 83 ? 37.986 -42.604 -36.080 1.00 67.65 83 THR C C 1
ATOM 2241 O O . THR C 1 83 ? 39.080 -42.416 -35.541 1.00 70.18 83 THR C O 1
ATOM 2245 N N . VAL C 1 84 ? 36.839 -42.598 -35.404 1.00 66.05 84 VAL C N 1
ATOM 2246 C CA . VAL C 1 84 ? 36.813 -42.509 -33.951 1.00 64.57 84 VAL C CA 1
ATOM 2247 C C . VAL C 1 84 ? 36.967 -43.891 -33.328 1.00 56.94 84 VAL C C 1
ATOM 2248 O O . VAL C 1 84 ? 37.765 -44.090 -32.406 1.00 73.39 84 VAL C O 1
ATOM 2252 N N . ALA C 1 85 ? 36.216 -44.869 -33.837 1.00 42.06 85 ALA C N 1
ATOM 2253 C CA . ALA C 1 85 ? 36.213 -46.202 -33.247 1.00 50.09 85 ALA C CA 1
ATOM 2254 C C . ALA C 1 85 ? 37.482 -46.979 -33.580 1.00 59.44 85 ALA C C 1
ATOM 2255 O O . ALA C 1 85 ? 38.010 -47.700 -32.726 1.00 63.78 85 ALA C O 1
ATOM 2257 N N . CYS C 1 86 ? 37.983 -46.850 -34.810 1.00 61.79 86 CYS C N 1
ATOM 2258 C CA . CYS C 1 86 ? 39.153 -47.621 -35.218 1.00 65.32 86 CYS C CA 1
ATOM 2259 C C . CYS C 1 86 ? 40.446 -46.978 -34.738 1.00 75.28 86 CYS C C 1
ATOM 2260 O O . CYS C 1 86 ? 41.343 -47.671 -34.245 1.00 78.00 86 CYS C O 1
ATOM 2263 N N . ASN C 1 87 ? 40.565 -45.666 -34.889 1.00 81.83 87 ASN C N 1
ATOM 2264 C CA . ASN C 1 87 ? 41.722 -44.919 -34.426 1.00 92.28 87 ASN C CA 1
ATOM 2265 C C . ASN C 1 87 ? 41.279 -43.961 -33.332 1.00 95.90 87 ASN C C 1
ATOM 2266 O O . ASN C 1 87 ? 40.209 -43.355 -33.421 1.00 103.83 87 ASN C O 1
ATOM 2271 N N . ASP C 1 88 ? 42.089 -43.839 -32.290 1.00 93.15 88 ASP C N 1
ATOM 2272 C CA . ASP C 1 88 ? 41.785 -42.872 -31.246 1.00 97.64 88 ASP C CA 1
ATOM 2273 C C . ASP C 1 88 ? 41.935 -41.459 -31.797 1.00 96.99 88 ASP C C 1
ATOM 2274 O O . ASP C 1 88 ? 43.015 -40.868 -31.707 1.00 107.80 88 ASP C O 1
ATOM 2279 N N . TYR C 1 89 ? 40.867 -40.914 -32.383 1.00 87.40 89 TYR C N 1
ATOM 2280 C CA . TYR C 1 89 ? 40.965 -39.620 -33.053 1.00 81.04 89 TYR C CA 1
ATOM 2281 C C . TYR C 1 89 ? 40.791 -38.449 -32.094 1.00 67.47 89 TYR C C 1
ATOM 2282 O O . TYR C 1 89 ? 41.601 -37.518 -32.097 1.00 57.78 89 TYR C O 1
ATOM 2291 N N . PHE C 1 90 ? 39.729 -38.467 -31.293 1.00 72.39 90 PHE C N 1
ATOM 2292 C CA . PHE C 1 90 ? 39.457 -37.366 -30.380 1.00 78.61 90 PHE C CA 1
ATOM 2293 C C . PHE C 1 90 ? 40.207 -37.495 -29.066 1.00 68.90 90 PHE C C 1
ATOM 2294 O O . PHE C 1 90 ? 40.528 -36.478 -28.439 1.00 82.08 90 PHE C O 1
ATOM 2302 N N . VAL C 1 91 ? 40.509 -38.726 -28.643 1.00 60.87 91 VAL C N 1
ATOM 2303 C CA . VAL C 1 91 ? 41.089 -38.961 -27.327 1.00 64.67 91 VAL C CA 1
ATOM 2304 C C . VAL C 1 91 ? 42.608 -38.920 -27.331 1.00 70.59 91 VAL C C 1
ATOM 2305 O O . VAL C 1 91 ? 43.224 -39.090 -26.271 1.00 76.09 91 VAL C O 1
ATOM 2309 N N . GLU C 1 92 ? 43.236 -38.699 -28.484 1.00 81.03 92 GLU C N 1
ATOM 2310 C CA . GLU C 1 92 ? 44.691 -38.694 -28.529 1.00 88.75 92 GLU C CA 1
ATOM 2311 C C . GLU C 1 92 ? 45.287 -37.398 -27.997 1.00 82.71 92 GLU C C 1
ATOM 2312 O O . GLU C 1 92 ? 46.456 -37.388 -27.596 1.00 77.82 92 GLU C O 1
ATOM 2318 N N . GLN C 1 93 ? 44.508 -36.316 -27.958 1.00 88.93 93 GLN C N 1
ATOM 2319 C CA . GLN C 1 93 ? 44.980 -35.074 -27.361 1.00 91.60 93 GLN C CA 1
ATOM 2320 C C . GLN C 1 93 ? 45.185 -35.183 -25.854 1.00 86.01 93 GLN C C 1
ATOM 2321 O O . GLN C 1 93 ? 45.754 -34.263 -25.256 1.00 85.84 93 GLN C O 1
ATOM 2327 N N . LEU C 1 94 ? 44.759 -36.284 -25.236 1.00 84.83 94 LEU C N 1
ATOM 2328 C CA . LEU C 1 94 ? 44.830 -36.448 -23.790 1.00 80.53 94 LEU C CA 1
ATOM 2329 C C . LEU C 1 94 ? 46.101 -37.172 -23.347 1.00 96.55 94 LEU C C 1
ATOM 2330 O O . LEU C 1 94 ? 46.794 -36.706 -22.437 1.00 108.96 94 LEU C O 1
ATOM 2335 N N . LYS C 1 95 ? 46.427 -38.298 -23.974 1.00 93.40 95 LYS C N 1
ATOM 2336 C CA . LYS C 1 95 ? 47.653 -39.016 -23.631 1.00 98.10 95 LYS C CA 1
ATOM 2337 C C . LYS C 1 95 ? 48.826 -38.532 -24.477 1.00 107.13 95 LYS C C 1
ATOM 2338 O O . LYS C 1 95 ? 49.751 -37.897 -23.969 1.00 111.33 95 LYS C O 1
ATOM 2344 N N . PRO D 1 2 ? 47.473 -41.663 -40.764 1.00 95.67 2 PRO D N 1
ATOM 2345 C CA . PRO D 1 2 ? 46.514 -40.686 -41.292 1.00 81.32 2 PRO D CA 1
ATOM 2346 C C . PRO D 1 2 ? 46.430 -40.726 -42.813 1.00 73.47 2 PRO D C 1
ATOM 2347 O O . PRO D 1 2 ? 47.367 -40.301 -43.484 1.00 79.09 2 PRO D O 1
ATOM 2351 N N . THR D 1 3 ? 45.324 -41.234 -43.348 1.00 80.54 3 THR D N 1
ATOM 2352 C CA . THR D 1 3 ? 45.135 -41.288 -44.788 1.00 83.79 3 THR D CA 1
ATOM 2353 C C . THR D 1 3 ? 44.535 -39.978 -45.290 1.00 73.04 3 THR D C 1
ATOM 2354 O O . THR D 1 3 ? 44.223 -39.067 -44.520 1.00 63.19 3 THR D O 1
ATOM 2358 N N . GLN D 1 4 ? 44.360 -39.888 -46.608 1.00 75.99 4 GLN D N 1
ATOM 2359 C CA . GLN D 1 4 ? 43.790 -38.678 -47.191 1.00 77.95 4 GLN D CA 1
ATOM 2360 C C . GLN D 1 4 ? 42.356 -38.459 -46.725 1.00 72.00 4 GLN D C 1
ATOM 2361 O O . GLN D 1 4 ? 41.977 -37.331 -46.378 1.00 73.96 4 GLN D O 1
ATOM 2367 N N . LEU D 1 5 ? 41.550 -39.526 -46.686 1.00 65.36 5 LEU D N 1
ATOM 2368 C CA . LEU D 1 5 ? 40.162 -39.392 -46.255 1.00 58.09 5 LEU D CA 1
ATOM 2369 C C . LEU D 1 5 ? 40.074 -38.997 -44.784 1.00 53.57 5 LEU D C 1
ATOM 2370 O O . LEU D 1 5 ? 39.250 -38.158 -44.403 1.00 47.30 5 LEU D O 1
ATOM 2375 N N . GLU D 1 6 ? 40.921 -39.590 -43.942 1.00 43.47 6 GLU D N 1
ATOM 2376 C CA . GLU D 1 6 ? 40.934 -39.213 -42.534 1.00 48.70 6 GLU D CA 1
ATOM 2377 C C . GLU D 1 6 ? 41.446 -37.790 -42.348 1.00 60.30 6 GLU D C 1
ATOM 2378 O O . GLU D 1 6 ? 40.920 -37.041 -41.516 1.00 51.46 6 GLU D O 1
ATOM 2384 N N . MET D 1 7 ? 42.465 -37.397 -43.118 1.00 69.75 7 MET D N 1
ATOM 2385 C CA . MET D 1 7 ? 42.986 -36.036 -43.011 1.00 65.86 7 MET D CA 1
ATOM 2386 C C . MET D 1 7 ? 41.930 -35.010 -43.410 1.00 62.26 7 MET D C 1
ATOM 2387 O O . MET D 1 7 ? 41.805 -33.956 -42.773 1.00 51.60 7 MET D O 1
ATOM 2392 N N . ALA D 1 8 ? 41.154 -35.301 -44.458 1.00 50.52 8 ALA D N 1
ATOM 2393 C CA . ALA D 1 8 ? 40.051 -34.417 -44.824 1.00 48.93 8 ALA D CA 1
ATOM 2394 C C . ALA D 1 8 ? 38.988 -34.379 -43.734 1.00 63.95 8 ALA D C 1
ATOM 2395 O O . ALA D 1 8 ? 38.452 -33.310 -43.418 1.00 74.91 8 ALA D O 1
ATOM 2397 N N . MET D 1 9 ? 38.671 -35.536 -43.145 1.00 63.87 9 MET D N 1
ATOM 2398 C CA . MET D 1 9 ? 37.696 -35.569 -42.058 1.00 61.89 9 MET D CA 1
ATOM 2399 C C . MET D 1 9 ? 38.194 -34.787 -40.848 1.00 56.20 9 MET D C 1
ATOM 2400 O O . MET D 1 9 ? 37.407 -34.139 -40.149 1.00 54.19 9 MET D O 1
ATOM 2405 N N . ASP D 1 10 ? 39.501 -34.834 -40.587 1.00 55.80 10 ASP D N 1
ATOM 2406 C CA . ASP D 1 10 ? 40.068 -34.058 -39.489 1.00 57.28 10 ASP D CA 1
ATOM 2407 C C . ASP D 1 10 ? 39.981 -32.563 -39.776 1.00 54.84 10 ASP D C 1
ATOM 2408 O O . ASP D 1 10 ? 39.552 -31.779 -38.920 1.00 42.99 10 ASP D O 1
ATOM 2413 N N . THR D 1 11 ? 40.391 -32.151 -40.980 1.00 52.20 11 THR D N 1
ATOM 2414 C CA . THR D 1 11 ? 40.309 -30.744 -41.363 1.00 46.79 11 THR D CA 1
ATOM 2415 C C . THR D 1 11 ? 38.899 -30.197 -41.176 1.00 54.48 11 THR D C 1
ATOM 2416 O O . THR D 1 11 ? 38.719 -29.079 -40.680 1.00 62.34 11 THR D O 1
ATOM 2420 N N . MET D 1 12 ? 37.885 -30.979 -41.547 1.00 53.87 12 MET D N 1
ATOM 2421 C CA . MET D 1 12 ? 36.518 -30.474 -41.489 1.00 56.63 12 MET D CA 1
ATOM 2422 C C . MET D 1 12 ? 36.029 -30.335 -40.055 1.00 54.68 12 MET D C 1
ATOM 2423 O O . MET D 1 12 ? 35.315 -29.380 -39.732 1.00 56.83 12 MET D O 1
ATOM 2428 N N . ILE D 1 13 ? 36.390 -31.273 -39.180 1.00 63.09 13 ILE D N 1
ATOM 2429 C CA . ILE D 1 13 ? 35.949 -31.165 -37.794 1.00 45.52 13 ILE D CA 1
ATOM 2430 C C . ILE D 1 13 ? 36.601 -29.964 -37.123 1.00 45.31 13 ILE D C 1
ATOM 2431 O O . ILE D 1 13 ? 35.949 -29.219 -36.382 1.00 53.66 13 ILE D O 1
ATOM 2436 N N . ARG D 1 14 ? 37.886 -29.734 -37.390 1.00 51.10 14 ARG D N 1
ATOM 2437 C CA . ARG D 1 14 ? 38.572 -28.630 -36.727 1.00 62.55 14 ARG D CA 1
ATOM 2438 C C . ARG D 1 14 ? 38.054 -27.285 -37.222 1.00 59.17 14 ARG D C 1
ATOM 2439 O O . ARG D 1 14 ? 37.713 -26.410 -36.418 1.00 53.29 14 ARG D O 1
ATOM 2447 N N . ILE D 1 15 ? 37.976 -27.110 -38.545 1.00 58.16 15 ILE D N 1
ATOM 2448 C CA . ILE D 1 15 ? 37.426 -25.878 -39.111 1.00 52.80 15 ILE D CA 1
ATOM 2449 C C . ILE D 1 15 ? 36.002 -25.653 -38.618 1.00 46.87 15 ILE D C 1
ATOM 2450 O O . ILE D 1 15 ? 35.583 -24.513 -38.379 1.00 57.21 15 ILE D O 1
ATOM 2455 N N . PHE D 1 16 ? 35.241 -26.736 -38.445 1.00 54.33 16 PHE D N 1
ATOM 2456 C CA . PHE D 1 16 ? 33.920 -26.633 -37.836 1.00 51.11 16 PHE D CA 1
ATOM 2457 C C . PHE D 1 16 ? 33.997 -25.991 -36.456 1.00 60.10 16 PHE D C 1
ATOM 2458 O O . PHE D 1 16 ? 33.187 -25.118 -36.121 1.00 67.82 16 PHE D O 1
ATOM 2466 N N . HIS D 1 17 ? 34.969 -26.394 -35.645 1.00 58.76 17 HIS D N 1
ATOM 2467 C CA . HIS D 1 17 ? 34.999 -25.951 -34.260 1.00 66.54 17 HIS D CA 1
ATOM 2468 C C . HIS D 1 17 ? 35.825 -24.693 -34.042 1.00 72.06 17 HIS D C 1
ATOM 2469 O O . HIS D 1 17 ? 35.774 -24.126 -32.946 1.00 72.95 17 HIS D O 1
ATOM 2476 N N . ARG D 1 18 ? 36.570 -24.235 -35.051 1.00 68.19 18 ARG D N 1
ATOM 2477 C CA . ARG D 1 18 ? 37.142 -22.896 -34.982 1.00 74.48 18 ARG D CA 1
ATOM 2478 C C . ARG D 1 18 ? 36.060 -21.825 -34.961 1.00 77.21 18 ARG D C 1
ATOM 2479 O O . ARG D 1 18 ? 36.327 -20.696 -34.536 1.00 77.94 18 ARG D O 1
ATOM 2487 N N . TYR D 1 19 ? 34.849 -22.156 -35.412 1.00 78.75 19 TYR D N 1
ATOM 2488 C CA . TYR D 1 19 ? 33.700 -21.263 -35.358 1.00 69.32 19 TYR D CA 1
ATOM 2489 C C . TYR D 1 19 ? 32.643 -21.767 -34.383 1.00 67.28 19 TYR D C 1
ATOM 2490 O O . TYR D 1 19 ? 31.491 -21.329 -34.439 1.00 65.28 19 TYR D O 1
ATOM 2499 N N . SER D 1 20 ? 33.024 -22.680 -33.484 1.00 96.50 20 SER D N 1
ATOM 2500 C CA . SER D 1 20 ? 32.058 -23.299 -32.582 1.00 108.30 20 SER D CA 1
ATOM 2501 C C . SER D 1 20 ? 31.440 -22.278 -31.637 1.00 111.37 20 SER D C 1
ATOM 2502 O O . SER D 1 20 ? 30.230 -22.304 -31.390 1.00 116.46 20 SER D O 1
ATOM 2505 N N . GLY D 1 21 ? 32.251 -21.375 -31.096 1.00 110.81 21 GLY D N 1
ATOM 2506 C CA . GLY D 1 21 ? 31.747 -20.408 -30.144 1.00 111.16 21 GLY D CA 1
ATOM 2507 C C . GLY D 1 21 ? 32.231 -20.671 -28.734 1.00 108.53 21 GLY D C 1
ATOM 2508 O O . GLY D 1 21 ? 33.439 -20.703 -28.483 1.00 115.83 21 GLY D O 1
ATOM 2509 N N . LYS D 1 22 ? 31.301 -20.865 -27.799 1.00 106.95 22 LYS D N 1
ATOM 2510 C CA . LYS D 1 22 ? 31.679 -20.977 -26.395 1.00 110.11 22 LYS D CA 1
ATOM 2511 C C . LYS D 1 22 ? 30.973 -22.126 -25.684 1.00 120.13 22 LYS D C 1
ATOM 2512 O O . LYS D 1 22 ? 31.489 -23.247 -25.635 1.00 122.90 22 LYS D O 1
ATOM 2518 N N . GLU D 1 23 ? 29.792 -21.856 -25.134 1.00 129.05 23 GLU D N 1
ATOM 2519 C CA . GLU D 1 23 ? 29.127 -22.742 -24.180 1.00 137.34 23 GLU D CA 1
ATOM 2520 C C . GLU D 1 23 ? 27.924 -23.393 -24.857 1.00 139.51 23 GLU D C 1
ATOM 2521 O O . GLU D 1 23 ? 26.793 -22.916 -24.760 1.00 148.57 23 GLU D O 1
ATOM 2527 N N . ARG D 1 24 ? 28.173 -24.515 -25.524 1.00 130.76 24 ARG D N 1
ATOM 2528 C CA . ARG D 1 24 ? 27.137 -25.177 -26.298 1.00 119.28 24 ARG D CA 1
ATOM 2529 C C . ARG D 1 24 ? 27.498 -26.643 -26.460 1.00 108.79 24 ARG D C 1
ATOM 2530 O O . ARG D 1 24 ? 28.633 -27.053 -26.205 1.00 107.43 24 ARG D O 1
ATOM 2538 N N . LYS D 1 25 ? 26.515 -27.430 -26.887 1.00 102.74 25 LYS D N 1
ATOM 2539 C CA . LYS D 1 25 ? 26.801 -28.791 -27.313 1.00 105.07 25 LYS D CA 1
ATOM 2540 C C . LYS D 1 25 ? 27.815 -28.758 -28.448 1.00 116.95 25 LYS D C 1
ATOM 2541 O O . LYS D 1 25 ? 27.693 -27.959 -29.382 1.00 131.04 25 LYS D O 1
ATOM 2547 N N . ARG D 1 26 ? 28.837 -29.599 -28.350 1.00 110.21 26 ARG D N 1
ATOM 2548 C CA . ARG D 1 26 ? 29.833 -29.700 -29.405 1.00 105.72 26 ARG D CA 1
ATOM 2549 C C . ARG D 1 26 ? 29.271 -30.539 -30.551 1.00 93.73 26 ARG D C 1
ATOM 2550 O O . ARG D 1 26 ? 28.449 -31.435 -30.337 1.00 92.54 26 ARG D O 1
ATOM 2558 N N . PHE D 1 27 ? 29.705 -30.210 -31.776 1.00 79.60 27 PHE D N 1
ATOM 2559 C CA . PHE D 1 27 ? 29.115 -30.658 -33.041 1.00 73.75 27 PHE D CA 1
ATOM 2560 C C . PHE D 1 27 ? 27.792 -29.963 -33.331 1.00 68.85 27 PHE D C 1
ATOM 2561 O O . PHE D 1 27 ? 26.992 -30.451 -34.134 1.00 56.75 27 PHE D O 1
ATOM 2569 N N . LYS D 1 28 ? 27.552 -28.833 -32.677 1.00 71.86 28 LYS D N 1
ATOM 2570 C CA . LYS D 1 28 ? 26.426 -27.963 -32.960 1.00 72.23 28 LYS D CA 1
ATOM 2571 C C . LYS D 1 28 ? 26.953 -26.590 -33.340 1.00 71.15 28 LYS D C 1
ATOM 2572 O O . LYS D 1 28 ? 28.036 -26.177 -32.916 1.00 80.11 28 LYS D O 1
ATOM 2578 N N . LEU D 1 29 ? 26.164 -25.878 -34.125 1.00 68.90 29 LEU D N 1
ATOM 2579 C CA . LEU D 1 29 ? 26.564 -24.563 -34.578 1.00 69.63 29 LEU D CA 1
ATOM 2580 C C . LEU D 1 29 ? 25.322 -23.832 -35.051 1.00 70.21 29 LEU D C 1
ATOM 2581 O O . LEU D 1 29 ? 24.489 -24.401 -35.761 1.00 80.81 29 LEU D O 1
ATOM 2586 N N . SER D 1 30 ? 25.193 -22.585 -34.616 1.00 68.91 30 SER D N 1
ATOM 2587 C CA . SER D 1 30 ? 24.061 -21.762 -34.999 1.00 87.31 30 SER D CA 1
ATOM 2588 C C . SER D 1 30 ? 24.236 -21.250 -36.422 1.00 89.24 30 SER D C 1
ATOM 2589 O O . SER D 1 30 ? 25.356 -21.079 -36.913 1.00 90.63 30 SER D O 1
ATOM 2592 N N . LYS D 1 31 ? 23.102 -20.995 -37.079 1.00 80.99 31 LYS D N 1
ATOM 2593 C CA . LYS D 1 31 ? 23.132 -20.543 -38.464 1.00 73.15 31 LYS D CA 1
ATOM 2594 C C . LYS D 1 31 ? 23.934 -19.257 -38.622 1.00 77.52 31 LYS D C 1
ATOM 2595 O O . LYS D 1 31 ? 24.591 -19.060 -39.652 1.00 89.93 31 LYS D O 1
ATOM 2601 N N . GLY D 1 32 ? 23.904 -18.380 -37.617 1.00 69.27 32 GLY D N 1
ATOM 2602 C CA . GLY D 1 32 ? 24.728 -17.184 -37.671 1.00 70.01 32 GLY D CA 1
ATOM 2603 C C . GLY D 1 32 ? 26.211 -17.500 -37.690 1.00 70.98 32 GLY D C 1
ATOM 2604 O O . GLY D 1 32 ? 26.984 -16.852 -38.400 1.00 77.80 32 GLY D O 1
ATOM 2605 N N . GLU D 1 33 ? 26.629 -18.500 -36.911 1.00 62.69 33 GLU D N 1
ATOM 2606 C CA . GLU D 1 33 ? 28.027 -18.916 -36.942 1.00 69.53 33 GLU D CA 1
ATOM 2607 C C . GLU D 1 33 ? 28.380 -19.592 -38.259 1.00 67.53 33 GLU D C 1
ATOM 2608 O O . GLU D 1 33 ? 29.535 -19.522 -38.699 1.00 59.22 33 GLU D O 1
ATOM 2614 N N . LEU D 1 34 ? 27.408 -20.248 -38.897 1.00 64.59 34 LEU D N 1
ATOM 2615 C CA . LEU D 1 34 ? 27.692 -20.946 -40.144 1.00 61.46 34 LEU D CA 1
ATOM 2616 C C . LEU D 1 34 ? 28.091 -19.977 -41.245 1.00 55.50 34 LEU D C 1
ATOM 2617 O O . LEU D 1 34 ? 28.977 -20.278 -42.050 1.00 56.04 34 LEU D O 1
ATOM 2622 N N . LYS D 1 35 ? 27.463 -18.807 -41.289 1.00 50.17 35 LYS D N 1
ATOM 2623 C CA . LYS D 1 35 ? 27.806 -17.840 -42.323 1.00 62.56 35 LYS D CA 1
ATOM 2624 C C . LYS D 1 35 ? 29.218 -17.312 -42.147 1.00 73.30 35 LYS D C 1
ATOM 2625 O O . LYS D 1 35 ? 29.983 -17.255 -43.117 1.00 85.50 35 LYS D O 1
ATOM 2631 N N . LEU D 1 36 ? 29.579 -16.907 -40.925 1.00 64.29 36 LEU D N 1
ATOM 2632 C CA . LEU D 1 36 ? 30.951 -16.475 -40.688 1.00 67.41 36 LEU D CA 1
ATOM 2633 C C . LEU D 1 36 ? 31.933 -17.553 -41.119 1.00 59.69 36 LEU D C 1
ATOM 2634 O O . LEU D 1 36 ? 32.966 -17.253 -41.727 1.00 58.72 36 LEU D O 1
ATOM 2639 N N . LEU D 1 37 ? 31.612 -18.818 -40.838 1.00 51.93 37 LEU D N 1
ATOM 2640 C CA . LEU D 1 37 ? 32.416 -19.918 -41.359 1.00 52.57 37 LEU D CA 1
ATOM 2641 C C . LEU D 1 37 ? 32.468 -19.875 -42.880 1.00 55.88 37 LEU D C 1
ATOM 2642 O O . LEU D 1 37 ? 33.549 -19.893 -43.478 1.00 61.46 37 LEU D O 1
ATOM 2647 N N . LEU D 1 38 ? 31.299 -19.802 -43.523 1.00 45.74 38 LEU D N 1
ATOM 2648 C CA . LEU D 1 38 ? 31.234 -19.945 -44.975 1.00 52.29 38 LEU D CA 1
ATOM 2649 C C . LEU D 1 38 ? 31.933 -18.788 -45.685 1.00 56.20 38 LEU D C 1
ATOM 2650 O O . LEU D 1 38 ? 32.771 -19.010 -46.568 1.00 60.36 38 LEU D O 1
ATOM 2655 N N . GLN D 1 39 ? 31.607 -17.544 -45.315 1.00 61.24 39 GLN D N 1
ATOM 2656 C CA . GLN D 1 39 ? 32.188 -16.403 -46.020 1.00 71.09 39 GLN D CA 1
ATOM 2657 C C . GLN D 1 39 ? 33.693 -16.320 -45.808 1.00 67.02 39 GLN D C 1
ATOM 2658 O O . GLN D 1 39 ? 34.411 -15.792 -46.667 1.00 72.24 39 GLN D O 1
ATOM 2664 N N . ARG D 1 40 ? 34.188 -16.848 -44.688 1.00 61.01 40 ARG D N 1
ATOM 2665 C CA . ARG D 1 40 ? 35.610 -16.820 -44.370 1.00 55.48 40 ARG D CA 1
ATOM 2666 C C . ARG D 1 40 ? 36.362 -18.041 -44.883 1.00 63.73 40 ARG D C 1
ATOM 2667 O O . ARG D 1 40 ? 37.531 -17.917 -45.265 1.00 67.22 40 ARG D O 1
ATOM 2675 N N . GLU D 1 41 ? 35.729 -19.215 -44.908 1.00 59.95 41 GLU D N 1
ATOM 2676 C CA . GLU D 1 41 ? 36.427 -20.458 -45.211 1.00 58.36 41 GLU D CA 1
ATOM 2677 C C . GLU D 1 41 ? 36.180 -20.972 -46.624 1.00 55.38 41 GLU D C 1
ATOM 2678 O O . GLU D 1 41 ? 36.573 -22.100 -46.932 1.00 61.39 41 GLU D O 1
ATOM 2684 N N . LEU D 1 42 ? 35.538 -20.191 -47.488 1.00 54.25 42 LEU D N 1
ATOM 2685 C CA . LEU D 1 42 ? 35.414 -20.555 -48.892 1.00 61.71 42 LEU D CA 1
ATOM 2686 C C . LEU D 1 42 ? 35.820 -19.376 -49.764 1.00 58.66 42 LEU D C 1
ATOM 2687 O O . LEU D 1 42 ? 35.608 -18.215 -49.406 1.00 65.30 42 LEU D O 1
ATOM 2692 N N . THR D 1 43 ? 36.386 -19.692 -50.924 1.00 63.68 43 THR D N 1
ATOM 2693 C CA . THR D 1 43 ? 36.965 -18.674 -51.790 1.00 68.52 43 THR D CA 1
ATOM 2694 C C . THR D 1 43 ? 35.874 -17.839 -52.451 1.00 74.40 43 THR D C 1
ATOM 2695 O O . THR D 1 43 ? 34.984 -18.378 -53.117 1.00 71.12 43 THR D O 1
ATOM 2699 N N . GLU D 1 44 ? 35.953 -16.520 -52.266 1.00 82.77 44 GLU D N 1
ATOM 2700 C CA . GLU D 1 44 ? 35.090 -15.562 -52.960 1.00 84.10 44 GLU D CA 1
ATOM 2701 C C . GLU D 1 44 ? 33.613 -15.870 -52.733 1.00 77.06 44 GLU D C 1
ATOM 2702 O O . GLU D 1 44 ? 32.790 -15.749 -53.644 1.00 67.07 44 GLU D O 1
ATOM 2708 N N . PHE D 1 45 ? 33.276 -16.269 -51.503 1.00 69.25 45 PHE D N 1
ATOM 2709 C CA . PHE D 1 45 ? 31.938 -16.787 -51.234 1.00 62.15 45 PHE D CA 1
ATOM 2710 C C . PHE D 1 45 ? 30.868 -15.733 -51.477 1.00 65.63 45 PHE D C 1
ATOM 2711 O O . PHE D 1 45 ? 29.820 -16.025 -52.067 1.00 62.87 45 PHE D O 1
ATOM 2719 N N . LEU D 1 46 ? 31.104 -14.504 -51.023 1.00 65.10 46 LEU D N 1
ATOM 2720 C CA . LEU D 1 46 ? 30.086 -13.475 -51.186 1.00 66.61 46 LEU D CA 1
ATOM 2721 C C . LEU D 1 46 ? 29.898 -13.107 -52.652 1.00 65.84 46 LEU D C 1
ATOM 2722 O O . LEU D 1 46 ? 28.802 -12.699 -53.049 1.00 73.76 46 LEU D O 1
ATOM 2727 N N . SER D 1 47 ? 30.938 -13.265 -53.473 1.00 52.07 47 SER D N 1
ATOM 2728 C CA . SER D 1 47 ? 30.754 -13.097 -54.910 1.00 66.74 47 SER D CA 1
ATOM 2729 C C . SER D 1 47 ? 29.888 -14.213 -55.477 1.00 63.94 47 SER D C 1
ATOM 2730 O O . SER D 1 47 ? 28.999 -13.965 -56.300 1.00 65.84 47 SER D O 1
ATOM 2733 N N . CYS D 1 48 ? 30.13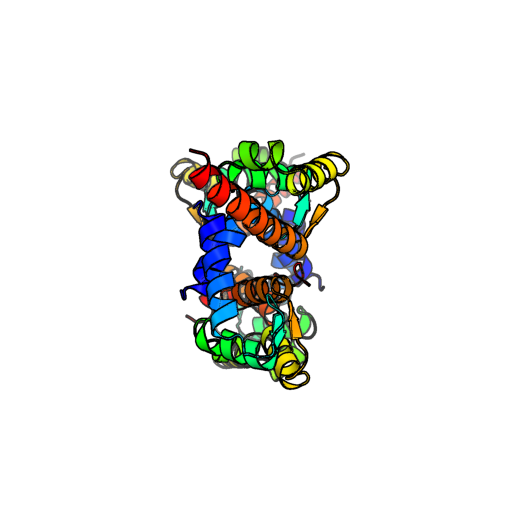3 -15.446 -55.036 1.00 58.06 48 CYS D N 1
ATOM 2734 C CA . CYS D 1 48 ? 29.334 -16.577 -55.484 1.00 59.41 48 CYS D CA 1
ATOM 2735 C C . CYS D 1 48 ? 27.900 -16.461 -54.983 1.00 57.12 48 CYS D C 1
ATOM 2736 O O . CYS D 1 48 ? 26.959 -16.778 -55.716 1.00 56.43 48 CYS D O 1
ATOM 2739 N N . GLN D 1 49 ? 27.711 -15.981 -53.748 1.00 59.51 49 GLN D N 1
ATOM 2740 C CA . GLN D 1 49 ? 26.359 -15.867 -53.201 1.00 58.52 49 GLN D CA 1
ATOM 2741 C C . GLN D 1 49 ? 25.527 -14.866 -53.990 1.00 63.42 49 GLN D C 1
ATOM 2742 O O . GLN D 1 49 ? 24.327 -15.073 -54.218 1.00 60.49 49 GLN D O 1
ATOM 2748 N N . LYS D 1 50 ? 26.151 -13.777 -54.424 1.00 63.73 50 LYS D N 1
ATOM 2749 C CA . LYS D 1 50 ? 25.425 -12.724 -55.114 1.00 63.89 50 LYS D CA 1
ATOM 2750 C C . LYS D 1 50 ? 25.037 -13.130 -56.530 1.00 67.29 50 LYS D C 1
ATOM 2751 O O . LYS D 1 50 ? 24.108 -12.544 -57.094 1.00 61.58 50 LYS D O 1
ATOM 2757 N N . GLU D 1 51 ? 25.693 -14.144 -57.098 1.00 65.67 51 GLU D N 1
ATOM 2758 C CA . GLU D 1 51 ? 25.493 -14.519 -58.492 1.00 61.44 51 GLU D CA 1
ATOM 2759 C C . GLU D 1 51 ? 24.824 -15.874 -58.683 1.00 62.04 51 GLU D C 1
ATOM 2760 O O . GLU D 1 51 ? 24.540 -16.244 -59.826 1.00 65.52 51 GLU D O 1
ATOM 2766 N N . THR D 1 52 ? 24.575 -16.630 -57.618 1.00 62.18 52 THR D N 1
ATOM 2767 C CA . THR D 1 52 ? 24.020 -17.971 -57.739 1.00 65.88 52 THR D CA 1
ATOM 2768 C C . THR D 1 52 ? 22.746 -18.078 -56.924 1.00 65.15 52 THR D C 1
ATOM 2769 O O . THR D 1 52 ? 22.741 -17.763 -55.729 1.00 59.49 52 THR D O 1
ATOM 2773 N N . GLN D 1 53 ? 21.675 -18.538 -57.571 1.00 64.86 53 GLN D N 1
ATOM 2774 C CA . GLN D 1 53 ? 20.393 -18.620 -56.887 1.00 58.32 53 GLN D CA 1
ATOM 2775 C C . GLN D 1 53 ? 20.458 -19.621 -55.737 1.00 58.46 53 GLN D C 1
ATOM 2776 O O . GLN D 1 53 ? 20.132 -19.289 -54.594 1.00 64.82 53 GLN D O 1
ATOM 2782 N N . LEU D 1 54 ? 20.942 -20.835 -56.016 1.00 57.21 54 LEU D N 1
ATOM 2783 C CA . LEU D 1 54 ? 21.057 -21.865 -54.983 1.00 50.32 54 LEU D CA 1
ATOM 2784 C C . LEU D 1 54 ? 21.804 -21.356 -53.749 1.00 55.78 54 LEU D C 1
ATOM 2785 O O . LEU D 1 54 ? 21.336 -21.516 -52.615 1.00 55.44 54 LEU D O 1
ATOM 2790 N N . VAL D 1 55 ? 22.972 -20.738 -53.949 1.00 54.44 55 VAL D N 1
ATOM 2791 C CA . VAL D 1 55 ? 23.739 -20.239 -52.809 1.00 52.02 55 VAL D CA 1
ATOM 2792 C C . VAL D 1 55 ? 22.980 -19.123 -52.105 1.00 53.82 55 VAL D C 1
ATOM 2793 O O . VAL D 1 55 ? 22.985 -19.027 -50.870 1.00 50.21 55 VAL D O 1
ATOM 2797 N N . ASP D 1 56 ? 22.316 -18.262 -52.877 1.00 51.29 56 ASP D N 1
ATOM 2798 C CA . ASP D 1 56 ? 21.591 -17.143 -52.285 1.00 51.69 56 ASP D CA 1
ATOM 2799 C C . ASP D 1 56 ? 20.464 -17.633 -51.383 1.00 57.92 56 ASP D C 1
ATOM 2800 O O . ASP D 1 56 ? 20.317 -17.165 -50.246 1.00 56.61 56 ASP D O 1
ATOM 2805 N N . LYS D 1 57 ? 19.668 -18.597 -51.858 1.00 54.27 57 LYS D N 1
ATOM 2806 C CA . LYS D 1 57 ? 18.525 -19.043 -51.069 1.00 58.05 57 LYS D CA 1
ATOM 2807 C C . LYS D 1 57 ? 18.950 -19.851 -49.849 1.00 67.20 57 LYS D C 1
ATOM 2808 O O . LYS D 1 57 ? 18.233 -19.864 -48.843 1.00 84.98 57 LYS D O 1
ATOM 2814 N N . ILE D 1 58 ? 20.103 -20.519 -49.899 1.00 54.55 58 ILE D N 1
ATOM 2815 C CA . ILE D 1 58 ? 20.570 -21.228 -48.713 1.00 56.01 58 ILE D CA 1
ATOM 2816 C C . ILE D 1 58 ? 20.974 -20.236 -47.629 1.00 63.92 58 ILE D C 1
ATOM 2817 O O . ILE D 1 58 ? 20.693 -20.441 -46.441 1.00 71.08 58 ILE D O 1
ATOM 2822 N N . VAL D 1 59 ? 21.610 -19.130 -48.018 1.00 66.17 59 VAL D N 1
ATOM 2823 C CA . VAL D 1 59 ? 21.980 -18.109 -47.044 1.00 66.52 59 VAL D CA 1
ATOM 2824 C C . VAL D 1 59 ? 20.741 -17.413 -46.485 1.00 87.47 59 VAL D C 1
ATOM 2825 O O . VAL D 1 59 ? 20.711 -17.041 -45.305 1.00 95.96 59 VAL D O 1
ATOM 2829 N N . GLN D 1 60 ? 19.698 -17.243 -47.304 1.00 91.96 60 GLN D N 1
ATOM 2830 C CA . GLN D 1 60 ? 18.466 -16.622 -46.823 1.00 92.94 60 GLN D CA 1
ATOM 2831 C C . GLN D 1 60 ? 17.889 -17.390 -45.639 1.00 102.10 60 GLN D C 1
ATOM 2832 O O . GLN D 1 60 ? 17.496 -16.794 -44.628 1.00 104.40 60 GLN D O 1
ATOM 2838 N N . ASP D 1 61 ? 17.829 -18.720 -45.750 1.00 105.48 61 ASP D N 1
ATOM 2839 C CA . ASP D 1 61 ? 17.316 -19.534 -44.653 1.00 101.26 61 ASP D CA 1
ATOM 2840 C C . ASP D 1 61 ? 18.204 -19.434 -43.419 1.00 90.95 61 ASP D C 1
ATOM 2841 O O . ASP D 1 61 ? 17.703 -19.493 -42.289 1.00 92.66 61 ASP D O 1
ATOM 2846 N N . LEU D 1 62 ? 19.516 -19.284 -43.613 1.00 76.57 62 LEU D N 1
ATOM 2847 C CA . LEU D 1 62 ? 20.416 -19.131 -42.477 1.00 75.37 62 LEU D CA 1
ATOM 2848 C C . LEU D 1 62 ? 20.114 -17.850 -41.710 1.00 84.49 62 LEU D C 1
ATOM 2849 O O . LEU D 1 62 ? 20.220 -17.817 -40.479 1.00 86.77 62 LEU D O 1
ATOM 2854 N N . ASP D 1 63 ? 19.725 -16.784 -42.419 1.00 90.30 63 ASP D N 1
ATOM 2855 C CA . ASP D 1 63 ? 19.482 -15.506 -41.758 1.00 102.46 63 ASP D CA 1
ATOM 2856 C C . ASP D 1 63 ? 18.107 -15.438 -41.118 1.00 105.21 63 ASP D C 1
ATOM 2857 O O . ASP D 1 63 ? 17.965 -14.853 -40.040 1.00 108.54 63 ASP D O 1
ATOM 2862 N N . ALA D 1 64 ? 17.090 -16.015 -41.763 1.00 106.15 64 ALA D N 1
ATOM 2863 C CA . ALA D 1 64 ? 15.759 -16.042 -41.167 1.00 106.51 64 ALA D CA 1
ATOM 2864 C C . ALA D 1 64 ? 15.781 -16.737 -39.812 1.00 104.84 64 ALA D C 1
ATOM 2865 O O . ALA D 1 64 ? 15.078 -16.329 -38.879 1.00 106.21 64 ALA D O 1
ATOM 2867 N N . ASN D 1 65 ? 16.602 -17.777 -39.681 1.00 98.80 65 ASN D N 1
ATOM 2868 C CA . ASN D 1 65 ? 16.709 -18.546 -38.449 1.00 98.44 65 ASN D CA 1
ATOM 2869 C C . ASN D 1 65 ? 18.086 -18.361 -37.823 1.00 97.62 65 ASN D C 1
ATOM 2870 O O . ASN D 1 65 ? 18.806 -19.334 -37.573 1.00 87.27 65 ASN D O 1
ATOM 2875 N N . LYS D 1 66 ? 18.439 -17.102 -37.544 1.00 104.10 66 LYS D N 1
ATOM 2876 C CA . LYS D 1 66 ? 19.787 -16.764 -37.095 1.00 106.47 66 LYS D CA 1
ATOM 2877 C C . LYS D 1 66 ? 20.191 -17.522 -35.837 1.00 117.92 66 LYS D C 1
ATOM 2878 O O . LYS D 1 66 ? 21.364 -17.882 -35.679 1.00 116.46 66 LYS D O 1
ATOM 2884 N N . ASP D 1 67 ? 19.241 -17.783 -34.938 1.00 124.53 67 ASP D N 1
ATOM 2885 C CA . ASP D 1 67 ? 19.556 -18.409 -33.661 1.00 118.82 67 ASP D CA 1
ATOM 2886 C C . ASP D 1 67 ? 19.200 -19.886 -33.599 1.00 106.39 67 ASP D C 1
ATOM 2887 O O . ASP D 1 67 ? 19.657 -20.572 -32.679 1.00 112.37 67 ASP D O 1
ATOM 2892 N N . ASN D 1 68 ? 18.395 -20.392 -34.532 1.00 90.24 68 ASN D N 1
ATOM 2893 C CA . ASN D 1 68 ? 18.274 -21.835 -34.673 1.00 81.28 68 ASN D CA 1
ATOM 2894 C C . ASN D 1 68 ? 19.637 -22.416 -35.025 1.00 78.75 68 ASN D C 1
ATOM 2895 O O . ASN D 1 68 ? 20.489 -21.747 -35.617 1.00 88.95 68 ASN D O 1
ATOM 2900 N N . GLU D 1 69 ? 19.854 -23.665 -34.632 1.00 74.65 69 GLU D N 1
ATOM 2901 C CA . GLU D 1 69 ? 21.186 -24.246 -34.668 1.00 93.61 69 GLU D CA 1
ATOM 2902 C C . GLU D 1 69 ? 21.220 -25.468 -35.576 1.00 96.51 69 GLU D C 1
ATOM 2903 O O . GLU D 1 69 ? 20.211 -26.146 -35.788 1.00 99.40 69 GLU D O 1
ATOM 2909 N N . VAL D 1 70 ? 22.413 -25.739 -36.103 1.00 89.13 70 VAL D N 1
ATOM 2910 C CA . VAL D 1 70 ? 22.631 -26.694 -37.182 1.00 79.56 70 VAL D CA 1
ATOM 2911 C C . VAL D 1 70 ? 23.587 -27.775 -36.698 1.00 64.21 70 VAL D C 1
ATOM 2912 O O . VAL D 1 70 ? 24.601 -27.475 -36.059 1.00 57.40 70 VAL D O 1
ATOM 2916 N N . ASP D 1 71 ? 23.266 -29.031 -37.009 1.00 66.05 71 ASP D N 1
ATOM 2917 C CA . ASP D 1 71 ? 24.089 -30.159 -36.602 1.00 70.57 71 ASP D CA 1
ATOM 2918 C C . ASP D 1 71 ? 25.206 -30.405 -37.619 1.00 73.61 71 ASP D C 1
ATOM 2919 O O . ASP D 1 71 ? 25.288 -29.756 -38.664 1.00 74.95 71 ASP D O 1
ATOM 2924 N N . PHE D 1 72 ? 26.095 -31.351 -37.303 1.00 69.37 72 PHE D N 1
ATOM 2925 C CA . PHE D 1 72 ? 27.258 -31.569 -38.159 1.00 65.73 72 PHE D CA 1
ATOM 2926 C C . PHE D 1 72 ? 26.863 -32.201 -39.487 1.00 58.93 72 PHE D C 1
ATOM 2927 O O . PHE D 1 72 ? 27.476 -31.911 -40.521 1.00 62.56 72 PHE D O 1
ATOM 2935 N N . ASN D 1 73 ? 25.856 -33.079 -39.479 1.00 65.18 73 ASN D N 1
ATOM 2936 C CA . ASN D 1 73 ? 25.350 -33.640 -40.728 1.00 81.35 73 ASN D CA 1
ATOM 2937 C C . ASN D 1 73 ? 24.895 -32.532 -41.671 1.00 66.48 73 ASN D C 1
ATOM 2938 O O . ASN D 1 73 ? 25.262 -32.510 -42.852 1.00 56.61 73 ASN D O 1
ATOM 2943 N N . GLU D 1 74 ? 24.099 -31.595 -41.151 1.00 56.23 74 GLU D N 1
ATOM 2944 C CA . GLU D 1 74 ? 23.610 -30.482 -41.957 1.00 43.90 74 GLU D CA 1
ATOM 2945 C C . GLU D 1 74 ? 24.767 -29.655 -42.508 1.00 51.26 74 GLU D C 1
ATOM 2946 O O . GLU D 1 74 ? 24.743 -29.224 -43.667 1.00 57.80 74 GLU D O 1
ATOM 2952 N N . PHE D 1 75 ? 25.792 -29.427 -41.685 1.00 53.08 75 PHE D N 1
ATOM 2953 C CA . PHE D 1 75 ? 26.932 -28.623 -42.117 1.00 46.69 75 PHE D CA 1
ATOM 2954 C C . PHE D 1 75 ? 27.674 -29.294 -43.268 1.00 40.76 75 PHE D C 1
ATOM 2955 O O . PHE D 1 75 ? 28.128 -28.620 -44.200 1.00 46.67 75 PHE D O 1
ATOM 2963 N N . VAL D 1 76 ? 27.795 -30.623 -43.231 1.00 40.97 76 VAL D N 1
ATOM 2964 C CA . VAL D 1 76 ? 28.493 -31.330 -44.302 1.00 31.35 76 VAL D CA 1
ATOM 2965 C C . VAL D 1 76 ? 27.667 -31.328 -45.585 1.00 48.16 76 VAL D C 1
ATOM 2966 O O . VAL D 1 76 ? 28.221 -31.228 -46.688 1.00 41.52 76 VAL D O 1
ATOM 2970 N N . VAL D 1 77 ? 26.339 -31.424 -45.469 1.00 45.64 77 VAL D N 1
ATOM 2971 C CA . VAL D 1 77 ? 25.484 -31.428 -46.652 1.00 46.17 77 VAL D CA 1
ATOM 2972 C C . VAL D 1 77 ? 25.547 -30.083 -47.368 1.00 37.14 77 VAL D C 1
ATOM 2973 O O . VAL D 1 77 ? 25.654 -30.025 -48.597 1.00 46.61 77 VAL D O 1
ATOM 2977 N N . MET D 1 78 ? 25.504 -28.982 -46.616 1.00 47.35 78 MET D N 1
ATOM 2978 C CA . MET D 1 78 ? 25.500 -27.661 -47.239 1.00 58.39 78 MET D CA 1
ATOM 2979 C C . MET D 1 78 ? 26.843 -27.343 -47.891 1.00 55.40 78 MET D C 1
ATOM 2980 O O . MET D 1 78 ? 26.892 -26.891 -49.043 1.00 62.29 78 MET D O 1
ATOM 2985 N N . VAL D 1 79 ? 27.946 -27.552 -47.158 1.00 44.60 79 VAL D N 1
ATOM 2986 C CA . VAL D 1 79 ? 29.273 -27.236 -47.702 1.00 48.95 79 VAL D CA 1
ATOM 2987 C C . VAL D 1 79 ? 29.503 -27.984 -49.002 1.00 46.33 79 VAL D C 1
ATOM 2988 O O . VAL D 1 79 ? 30.017 -27.425 -49.984 1.00 49.21 79 VAL D O 1
ATOM 2992 N N . ALA D 1 80 ? 29.139 -29.268 -49.019 1.00 40.01 80 ALA D N 1
ATOM 2993 C CA . ALA D 1 80 ? 29.210 -30.046 -50.248 1.00 45.52 80 ALA D CA 1
ATOM 2994 C C . ALA D 1 80 ? 28.436 -29.375 -51.375 1.00 36.62 80 ALA D C 1
ATOM 2995 O O . ALA D 1 80 ? 28.926 -29.276 -52.506 1.00 38.83 80 ALA D O 1
ATOM 2997 N N . ALA D 1 81 ? 27.217 -28.917 -51.093 1.00 37.72 81 ALA D N 1
ATOM 2998 C CA . ALA D 1 81 ? 26.434 -28.252 -52.126 1.00 34.54 81 ALA D CA 1
ATOM 2999 C C . ALA D 1 81 ? 27.069 -26.924 -52.527 1.00 35.52 81 ALA D C 1
ATOM 3000 O O . ALA D 1 81 ? 27.157 -26.603 -53.719 1.00 43.25 81 ALA D O 1
ATOM 3002 N N . LEU D 1 82 ? 27.548 -26.153 -51.548 1.00 42.96 82 LEU D N 1
ATOM 3003 C CA . LEU D 1 82 ? 28.059 -24.819 -51.845 1.00 41.25 82 LEU D CA 1
ATOM 3004 C C . LEU D 1 82 ? 29.349 -24.892 -52.654 1.00 43.96 82 LEU D C 1
ATOM 3005 O O . LEU D 1 82 ? 29.491 -24.194 -53.665 1.00 48.73 82 LEU D O 1
ATOM 3010 N N . THR D 1 83 ? 30.307 -25.728 -52.226 1.00 37.14 83 THR D N 1
ATOM 3011 C CA . THR D 1 83 ? 31.522 -25.915 -53.025 1.00 41.58 83 THR D CA 1
ATOM 3012 C C . THR D 1 83 ? 31.200 -26.291 -54.461 1.00 45.13 83 THR D C 1
ATOM 3013 O O . THR D 1 83 ? 31.765 -25.715 -55.400 1.00 48.72 83 THR D O 1
ATOM 3017 N N . VAL D 1 84 ? 30.262 -27.217 -54.667 1.00 45.88 84 VAL D N 1
ATOM 3018 C CA . VAL D 1 84 ? 29.926 -27.645 -56.023 1.00 36.71 84 VAL D CA 1
ATOM 3019 C C . VAL D 1 84 ? 29.275 -26.508 -56.803 1.00 44.06 84 VAL D C 1
ATOM 3020 O O . VAL D 1 84 ? 29.614 -26.258 -57.967 1.00 50.64 84 VAL D O 1
ATOM 3024 N N . ALA D 1 85 ? 28.323 -25.803 -56.185 1.00 39.83 85 ALA D N 1
ATOM 3025 C CA . ALA D 1 85 ? 27.649 -24.709 -56.882 1.00 39.68 85 ALA D CA 1
ATOM 3026 C C . ALA D 1 85 ? 28.623 -23.589 -57.240 1.00 45.48 85 ALA D C 1
ATOM 3027 O O . ALA D 1 85 ? 28.626 -23.093 -58.375 1.00 42.16 85 ALA D O 1
ATOM 3029 N N . CYS D 1 86 ? 29.469 -23.178 -56.285 1.00 43.13 86 CYS D N 1
ATOM 3030 C CA . CYS D 1 86 ? 30.404 -22.087 -56.557 1.00 54.41 86 CYS D CA 1
ATOM 3031 C C . CYS D 1 86 ? 31.476 -22.475 -57.567 1.00 58.99 86 CYS D C 1
ATOM 3032 O O . CYS D 1 86 ? 31.959 -21.610 -58.306 1.00 65.11 86 CYS D O 1
ATOM 3035 N N . ASN D 1 87 ? 31.879 -23.748 -57.608 1.00 54.60 87 ASN D N 1
ATOM 3036 C CA . ASN D 1 87 ? 32.866 -24.158 -58.600 1.00 52.65 87 ASN D CA 1
ATOM 3037 C C . ASN D 1 87 ? 32.298 -24.057 -60.010 1.00 55.72 87 ASN D C 1
ATOM 3038 O O . ASN D 1 87 ? 33.016 -23.698 -60.950 1.00 63.48 87 ASN D O 1
ATOM 3043 N N . ASP D 1 88 ? 31.011 -24.369 -60.178 1.00 53.54 88 ASP D N 1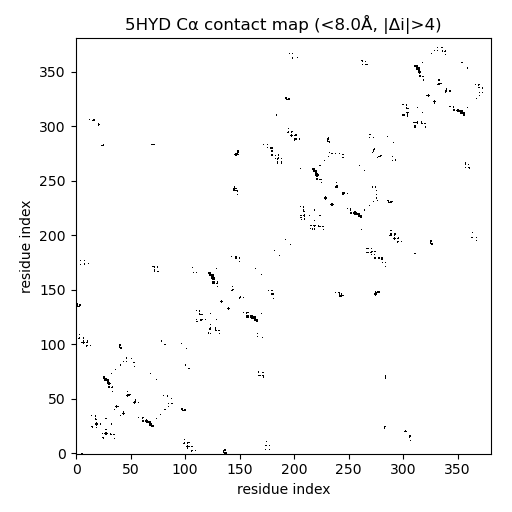
ATOM 3044 C CA . ASP D 1 88 ? 30.348 -24.107 -61.451 1.00 52.11 88 ASP D CA 1
ATOM 3045 C C . ASP D 1 88 ? 30.354 -22.616 -61.773 1.00 48.67 88 ASP D C 1
ATOM 3046 O O . ASP D 1 88 ? 30.511 -22.221 -62.933 1.00 50.07 88 ASP D O 1
ATOM 3051 N N . TYR D 1 89 ? 30.177 -21.774 -60.755 1.00 57.72 89 TYR D N 1
ATOM 3052 C CA . TYR D 1 89 ? 30.180 -20.334 -60.985 1.00 64.11 89 TYR D CA 1
ATOM 3053 C C . TYR D 1 89 ? 31.561 -19.846 -61.408 1.00 65.26 89 TYR D C 1
ATOM 3054 O O . TYR D 1 89 ? 31.675 -19.012 -62.314 1.00 69.34 89 TYR D O 1
ATOM 3063 N N . PHE D 1 90 ? 32.622 -20.363 -60.779 1.00 60.90 90 PHE D N 1
ATOM 3064 C CA . PHE D 1 90 ? 33.972 -19.947 -61.149 1.00 48.65 90 PHE D CA 1
ATOM 3065 C C . PHE D 1 90 ? 34.357 -20.440 -62.542 1.00 64.42 90 PHE D C 1
ATOM 3066 O O . PHE D 1 90 ? 35.047 -19.727 -63.280 1.00 67.47 90 PHE D O 1
ATOM 3074 N N . VAL D 1 91 ? 33.915 -21.642 -62.925 1.00 62.24 91 VAL D N 1
ATOM 3075 C CA . VAL D 1 91 ? 34.328 -22.208 -64.208 1.00 48.52 91 VAL D CA 1
ATOM 3076 C C . VAL D 1 91 ? 33.724 -21.425 -65.369 1.00 69.45 91 VAL D C 1
ATOM 3077 O O . VAL D 1 91 ? 34.409 -21.128 -66.356 1.00 74.40 91 VAL D O 1
ATOM 3081 N N . GLU D 1 92 ? 32.437 -21.079 -65.284 1.00 63.47 92 GLU D N 1
ATOM 3082 C CA . GLU D 1 92 ? 31.838 -20.326 -66.381 1.00 63.13 92 GLU D CA 1
ATOM 3083 C C . GLU D 1 92 ? 32.234 -18.855 -66.352 1.00 57.02 92 GLU D C 1
ATOM 3084 O O . GLU D 1 92 ? 32.263 -18.207 -67.405 1.00 69.17 92 GLU D O 1
ATOM 3090 N N . GLN D 1 93 ? 32.555 -18.316 -65.172 1.00 53.79 93 GLN D N 1
ATOM 3091 C CA . GLN D 1 93 ? 33.120 -16.973 -65.106 1.00 64.18 93 GLN D CA 1
ATOM 3092 C C . GLN D 1 93 ? 34.492 -16.910 -65.774 1.00 72.83 93 GLN D C 1
ATOM 3093 O O . GLN D 1 93 ? 34.930 -15.825 -66.176 1.00 94.02 93 GLN D O 1
ATOM 3099 N N . LEU D 1 94 ? 35.145 -18.060 -65.959 1.00 66.87 94 LEU D N 1
ATOM 3100 C CA . LEU D 1 94 ? 36.350 -18.122 -66.775 1.00 57.07 94 LEU D CA 1
ATOM 3101 C C . LEU D 1 94 ? 36.019 -18.102 -68.260 1.00 73.34 94 LEU D C 1
ATOM 3102 O O . LEU D 1 94 ? 36.658 -17.371 -69.023 1.00 80.06 94 LEU D O 1
ATOM 3107 N N . LYS D 1 95 ? 35.021 -18.886 -68.687 1.00 78.18 95 LYS D N 1
ATOM 3108 C CA . LYS D 1 95 ? 34.640 -18.909 -70.098 1.00 88.47 95 LYS D CA 1
ATOM 3109 C C . LYS D 1 95 ? 34.124 -17.559 -70.579 1.00 81.70 95 LYS D C 1
ATOM 3110 O O . LYS D 1 95 ? 34.195 -17.270 -71.778 1.00 86.71 95 LYS D O 1
ATOM 3116 N N . LYS D 1 96 ? 33.600 -16.735 -69.670 1.00 81.18 96 LYS D N 1
ATOM 3117 C CA . LYS D 1 96 ? 33.149 -15.394 -70.018 1.00 87.20 96 LYS D CA 1
ATOM 3118 C C . LYS D 1 96 ? 34.312 -14.413 -70.091 1.00 95.74 96 LYS D C 1
ATOM 3119 O O . LYS D 1 96 ? 34.306 -13.512 -70.936 1.00 96.75 96 LYS D O 1
ATOM 3125 N N . LYS D 1 97 ? 35.307 -14.578 -69.224 1.00 111.13 97 LYS D N 1
ATOM 3126 C CA . LYS D 1 97 ? 36.414 -13.637 -69.093 1.00 111.37 97 LYS D CA 1
ATOM 3127 C C . LYS D 1 97 ? 37.312 -13.646 -70.327 1.00 111.30 97 LYS D C 1
ATOM 3128 O O . LYS D 1 97 ? 37.097 -12.881 -71.267 1.00 112.80 97 LYS D O 1
#

B-factor: mean 66.66, std 24.96, range [24.36, 162.92]

CATH classification: 1.10.238.10

Organism: Homo sapiens (NCBI:txid9606)

Sequence (381 aa):
PTQLEMAMDTMIRIFHRYSGKERKRFKLSKGELKLLLQRELTEFLSCQKETQLVDKIVQDLDANKDNEVDFNEFVVMVAALTVACNDYFVEQLKKKPTQLEMAMDTMIRIFHRYSGKERKRFKLSKGELKLLLQRELTEFLSCQKETQLVDKIVQDLDANKDNEVDFNEFVVMVAALTVACNDYFVEQLKKPTQLEMAMDTMIRIFHRYSGKERKRFKLSKGELKLLLQRELTEFLSCQKETQLVDKIVQDLDANKDNEVDFNEFVVMVAALTVACNDYFVEQLKPTQLEMAMDTMIRIFHRYSGKERKRFKLSKGELKLLLQRELTEFLSCQKETQLVDKIVQDLDANKDNEVDFNEFVVMVAALTVACNDYFVEQLKKK

Secondary structure (DSSP, 8-state):
--HHHHHHHHHHHHHHHT--TTSPTTEEEHHHHHHHHHHHSTTHHHHHHH-HHHHHHHHHHHHTTTSEEEHHHHHHHHHHHHHHHHHHHHHHHHH-/--HHHHHHHHHHHHHHHT--SS--SSEEEHHHHHHHHHHHSTTHHHHHTT-HHHHHHHHHHHHTTT-EEEHHHHHHHHHHHHHHHT-HHHHHH--/--HHHHHHHHHHHHHHHT--SS--SSEEEHHHHHHHHHHHSTTHHHHHHH-HHHHHHHHHHHHTTTSEEEHHHHHHHHHHHHHHTS--SGGGT-/--HHHHHHHHHHHHHHHT--SSS-TTEEEHHHHHHHHHHHSTTHHHHHHH-HHHHHHHHHHHHTSSSEEEHHHHHHHHHHHHHHHHHHHHHHHHH-

Radius of gyration: 24.21 Å; Cα contacts (8 Å, |Δi|>4): 465; chains: 4; bounding box: 40×46×83 Å

GO terms:
  GO:0005515 protein binding (F, IPI)
  GO:0005509 calcium ion binding (F, IDA)
  GO:0042803 protein homodimerization activity (F, IDA)

=== Feature glossary ===
A reading guide for the features in this record.

Start from the sequence.

  · This is the polypeptide sequence — one letter per residue, N-terminus first. Length ranges from a few dozen residues for small domains to over a thousand for large multi-domain proteins.

Fold it, and you get atomic coordinates and the backbone conformation that goes with them.

  · Structure coordinates are given as an mmCIF _atom_site loop: one row per atom with element, residue name, chain id, sequence number, and x/y/z position in Å. Only the four main-chain atoms per residue are included here; side chains are omitted to keep the record compact.

  · Backbone dihedral angles. Every residue except chain termini has a φ (preceding-C → N → Cα → C) and a ψ (N → Cα → C → next-N). They are reported in degrees following the IUPAC sign convention. Secondary structure is essentially a statement about which (φ, ψ) basin each residue occupies.

  · The SS8 string is DSSP's per-residue secondary-structure call. α-helix (H) means an i→i+4 H-bond ladder; β-strand (E) means the residue participates in a β-sheet; 3₁₀ (G) and π (I) are tighter and wider helices; T/S are turns/bends; '-' is loop.

  · SS3 is a coarse helix/strand/coil call (letters a/b/c) made by the P-SEA algorithm from inter-Cα distances and dihedrals. It is less detailed than DSSP but needs only Cα positions.

Summarize the fold with a handful of shape descriptors and a per-residue structural alphabet.

  · Radius of gyration (Rg) is the root-mean-square distance of Cα atoms from their centroid — a single number for overall size and compactness. A globular domain of N residues has Rg ≈ 2.2·N^0.38 Å; an extended or disordered chain has a much larger Rg. The Cα contact count is the number of residue pairs whose Cα atoms are within 8 Å and are more than four positions apart in sequence — a standard proxy for tertiary packing density. The bounding box is the smallest axis-aligned box enclosing all Cα atoms.

  · The Foldseek 3Di string encodes local tertiary geometry as a 20-letter alphabet — one character per residue — derived from the relative positions of nearby Cα atoms. Unlike the amino-acid sequence, 3Di is a direct function of the 3D structure, so two proteins with the same fold have similar 3Di strings even at low sequence identity.

  · Solvent-accessible surface area (SASA) is the area in Å² traced out by the centre of a 1.4 Å probe sphere (a water molecule) rolled over the protein's van der Waals surface (Shrake–Rupley / Lee–Richards construction). Buried residues have near-zero SASA; fully exposed residues can exceed 200 Å². The total SASA scales roughly with the number of surface residues.

Ask how reliable the model is.

  · pLDDT (predicted Local Distance Difference Test) is AlphaFold's per-residue confidence score, ranging from 0 to 100. Values above 90 indicate high confidence (typically well-packed cores); 70–90 is confident; 50–70 low confidence; below 50 usually means the region is disordered or the prediction is unreliable there. AlphaFold stores pLDDT in the mmCIF B-factor column.

  · B-factor (Debye–Waller factor) reflects atomic displacement in the crystal lattice. It is an experimental observable (units Å²), not a prediction; low values mean the atom is pinned down, high values mean it moves or is heterogeneous across the crystal.

  · Predicted Aligned Error (PAE) is an AlphaFold confidence matrix: entry (i, j) is the expected error in the position of residue j, in ångströms, when the pr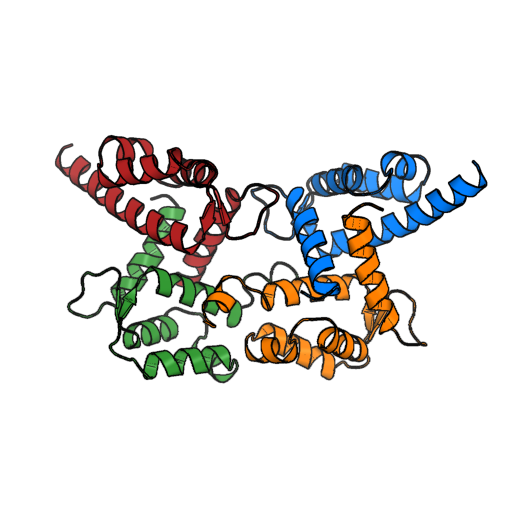ediction is superimposed on the true structure at residue i. Low PAE within a block of residues means that block is internally rigid and well-predicted; high PAE between two blocks means their relative placement is uncertain even if each block individually is confident.

Place it in context: what it resembles, what it is annotated as, and how it looks.

  · Nearest PDB neighbors are the top structural matches found by Foldseek when searching this structure against the entire Protein Data Bank. Each hit reports a TM-score (0 to 1; >0.5 almost always implies the same fold) and an E-value. These are *structural* homologs — they may share no detectable sequence similarity.

  · Functional annotations link the protein to curated databases. InterPro entries identify conserved domains and families by matching the sequence against member-database signatures (Pfam, PROSITE, CDD, …). Gene Ontology (GO) terms describe molecular function, biological process, and cellular component in a controlled vocabulary. CATH places the structure in a hierarchical fold classification (Class/Architecture/Topology/Homologous-superfamily). The organism is the source species.

  · Three diagnostic plots accompany the record. The Cα contact map visualizes the tertiary structure as a 2D adjacency matrix (8 Å cutoff, sequence-local contacts suppressed). The Ramachandran plot shows the distribution of backbone (φ, ψ) torsions, with points in the α and β basins reflecting secondary structure content. The PAE plot shows AlphaFold's inter-residue confidence as a color matrix.

  · Six rendered views show the 3D structure from the faces of a cube — i.e. along ±x, ±y, ±z. Rendering representation is drawn randomly per protein from cartoon (secondary-structure ribbons), sticks (backbone bonds), or molecular surface; coloring is either N→C rainbow (blue at the N-terminus through red at the C-terminus) or one color per chain.